Protein 4K8K (pdb70)

B-factor: mean 15.31, std 9.52, range [5.35, 82.85]

Organism: Rhizobium etli (strain ATCC 51251 / DSM 11541 / JCM 21823 / NBRC 15573 / CFN 42) (NCBI:txid347834)

Nearest PDB structures (foldseek):
  4e3a-assembly1_A  TM=1.001E+00  e=5.159E-65  Rhizobium etli CFN 42
  3ubo-assembly1_B  TM=9.975E-01  e=1.957E-55  Sinorhizobium meliloti
  1lik-assembly1_A  TM=8.897E-01  e=5.559E-21  Toxoplasma gondii
  2a9z-assembly1_A  TM=8.312E-01  e=1.600E-21  Toxoplasma gondii
  2abs-assembly1_A  TM=8.109E-01  e=7.477E-21  Toxoplasma gondii

Structure (mmCIF, N/CA/C/O backbone):
data_4K8K
#
_entry.id   4K8K
#
_cell.length_a   80.592
_cell.length_b   91.100
_cell.length_c   93.340
_cell.angle_alpha   90.000
_cell.angle_beta   90.000
_cell.angle_gamma   90.000
#
_symmetry.space_group_name_H-M   'P 21 21 21'
#
loop_
_entity.id
_entity.type
_entity.pdbx_description
1 polymer 'sugar kinase'
2 non-polymer ADENOSINE
3 non-polymer '1-(4-methoxyphenyl)cyclopropanecarboxylic acid'
4 non-polymer 1H-perimidin-2-amine
5 non-polymer 'POTASSIUM ION'
6 water water
#
loop_
_atom_site.group_PDB
_atom_site.id
_atom_site.type_symbol
_atom_site.label_atom_id
_atom_site.label_alt_id
_atom_site.label_comp_id
_atom_site.label_asym_id
_atom_site.label_entity_id
_atom_site.label_seq_id
_atom_site.pdbx_PDB_ins_code
_atom_site.Cartn_x
_atom_site.Cartn_y
_atom_site.Cartn_z
_atom_site.occupancy
_atom_site.B_iso_or_equiv
_atom_site.auth_seq_id
_atom_site.auth_comp_id
_atom_site.auth_asym_id
_atom_site.auth_atom_id
_atom_site.pdbx_PDB_model_num
ATOM 1 N N . SER A 1 22 ? 35.220 -27.416 -20.784 1.00 32.16 -2 SER A N 1
ATOM 2 C CA . SER A 1 22 ? 34.677 -26.145 -20.214 1.00 30.72 -2 SER A CA 1
ATOM 3 C C . SER A 1 22 ? 34.406 -25.023 -21.213 1.00 32.84 -2 SER A C 1
ATOM 4 O O . SER A 1 22 ? 33.241 -24.673 -21.427 1.00 45.11 -2 SER A O 1
ATOM 15 N N . THR A 1 24 ? 33.347 -21.816 -22.890 1.00 21.24 0 THR A N 1
ATOM 16 C CA A THR A 1 24 ? 32.410 -21.205 -23.845 0.50 23.92 0 THR A CA 1
ATOM 17 C CA B THR A 1 24 ? 32.386 -21.211 -23.813 0.50 23.19 0 THR A CA 1
ATOM 18 C C . THR A 1 24 ? 32.680 -19.719 -24.050 1.00 19.90 0 THR A C 1
ATOM 19 O O . THR A 1 24 ? 33.057 -19.000 -23.132 1.00 19.67 0 THR A O 1
ATOM 26 N N . ARG A 1 25 ? 32.501 -19.277 -25.279 1.00 14.28 1 ARG A N 1
ATOM 27 C CA . ARG A 1 25 ? 32.685 -17.899 -25.609 1.00 15.07 1 ARG A CA 1
ATOM 28 C C . ARG A 1 25 ? 31.781 -16.969 -24.827 1.00 10.89 1 ARG A C 1
ATOM 29 O O . ARG A 1 25 ? 32.241 -15.908 -24.410 1.00 14.68 1 ARG A O 1
ATOM 37 N N . PHE A 1 26 ? 30.503 -17.348 -24.666 1.00 9.25 2 PHE A N 1
ATOM 38 C CA . PHE A 1 26 ? 29.522 -16.503 -23.973 1.00 10.32 2 PHE A CA 1
ATOM 39 C C . PHE A 1 26 ? 28.801 -17.221 -22.862 1.00 9.74 2 PHE A C 1
ATOM 40 O O . PHE A 1 26 ? 28.486 -18.401 -22.978 1.00 10.26 2 PHE A O 1
ATOM 48 N N . ASP A 1 27 ? 28.539 -16.488 -21.784 1.00 10.24 3 ASP A N 1
ATOM 49 C CA . ASP A 1 27 ? 27.620 -16.951 -20.746 1.00 10.99 3 ASP A CA 1
ATOM 50 C C . ASP A 1 27 ? 26.169 -16.745 -21.163 1.00 10.99 3 ASP A C 1
ATOM 51 O O . ASP A 1 27 ? 25.348 -17.649 -21.051 1.00 11.21 3 ASP A O 1
ATOM 56 N N . VAL A 1 28 ? 25.850 -15.542 -21.619 1.00 9.76 4 VAL A N 1
ATOM 57 C CA . VAL A 1 28 ? 24.479 -15.211 -21.966 1.00 8.83 4 VAL A CA 1
ATOM 58 C C . VAL A 1 28 ? 24.447 -14.445 -23.291 1.00 7.83 4 VAL A C 1
ATOM 59 O O . VAL A 1 28 ? 25.099 -13.384 -23.441 1.00 10.00 4 VAL A O 1
ATOM 63 N N . LEU A 1 29 ? 23.698 -14.970 -24.250 1.00 8.70 5 LEU A N 1
ATOM 64 C CA . LEU A 1 29 ? 23.278 -14.201 -25.423 1.00 8.82 5 LEU A CA 1
ATOM 65 C C . LEU A 1 29 ? 21.861 -13.730 -25.169 1.00 8.18 5 LEU A C 1
ATOM 66 O O . LEU A 1 29 ? 21.010 -14.543 -24.795 1.00 9.63 5 LEU A O 1
ATOM 71 N N . THR A 1 30 ? 21.577 -12.447 -25.389 1.00 8.10 6 THR A N 1
ATOM 72 C CA . THR A 1 30 ? 20.174 -12.013 -25.294 1.00 7.73 6 THR A CA 1
ATOM 73 C C . THR A 1 30 ? 19.694 -11.502 -26.656 1.00 8.06 6 THR A C 1
ATOM 74 O O . THR A 1 30 ? 20.488 -11.046 -27.466 1.00 8.89 6 THR A O 1
ATOM 78 N N . VAL A 1 31 ? 18.391 -11.573 -26.896 1.00 8.19 7 VAL A N 1
ATOM 79 C CA . VAL A 1 31 ? 17.827 -11.180 -28.197 1.00 7.64 7 VAL A CA 1
ATOM 80 C C . VAL A 1 31 ? 16.600 -10.366 -27.899 1.00 8.13 7 VAL A C 1
ATOM 81 O O . VAL A 1 31 ? 15.744 -10.813 -27.110 1.00 8.47 7 VAL A O 1
ATOM 85 N N . GLY A 1 32 ? 16.511 -9.179 -28.512 1.00 7.79 8 GLY A N 1
ATOM 86 C CA . GLY A 1 32 ? 15.363 -8.319 -28.254 1.00 8.04 8 GLY A CA 1
ATOM 87 C C . GLY A 1 32 ? 15.243 -7.177 -29.224 1.00 7.74 8 GLY A C 1
ATOM 88 O O . GLY A 1 32 ? 16.005 -7.073 -30.192 1.00 9.60 8 GLY A O 1
ATOM 89 N N . ASN A 1 33 ? 14.245 -6.343 -28.959 1.00 8.34 9 ASN A N 1
ATOM 90 C CA . ASN A 1 33 ? 14.034 -5.115 -29.692 1.00 8.21 9 ASN A CA 1
ATOM 91 C C . ASN A 1 33 ? 15.036 -4.050 -29.275 1.00 7.73 9 ASN A C 1
ATOM 92 O O . ASN A 1 33 ? 15.066 -3.633 -28.126 1.00 8.82 9 ASN A O 1
ATOM 97 N N . ALA A 1 34 ? 15.862 -3.613 -30.227 1.00 7.24 10 ALA A N 1
ATOM 98 C CA . ALA A 1 34 ? 16.875 -2.602 -29.968 1.00 7.10 10 ALA A CA 1
ATOM 99 C C . ALA A 1 34 ? 16.213 -1.228 -29.940 1.00 7.46 10 ALA A C 1
ATOM 100 O O . ALA A 1 34 ? 15.715 -0.755 -30.962 1.00 9.42 10 ALA A O 1
ATOM 102 N N . ILE A 1 35 ? 16.219 -0.587 -28.769 1.00 7.27 11 ILE A N 1
ATOM 103 C CA . ILE A 1 35 ? 15.449 0.651 -28.554 1.00 7.22 11 ILE A CA 1
ATOM 104 C C . ILE A 1 35 ? 16.293 1.681 -27.827 1.00 8.02 11 ILE A C 1
ATOM 105 O O . ILE A 1 35 ? 17.072 1.318 -26.938 1.00 8.60 11 ILE A O 1
ATOM 110 N N . VAL A 1 36 ? 16.132 2.949 -28.195 1.00 7.24 12 VAL A N 1
ATOM 111 C CA . VAL A 1 36 ? 16.640 4.067 -27.392 1.00 7.47 12 VAL A CA 1
ATOM 112 C C . VAL A 1 36 ? 15.489 4.687 -26.587 1.00 7.77 12 VAL A C 1
ATOM 113 O O . VAL A 1 36 ? 14.435 5.011 -27.147 1.00 8.00 12 VAL A O 1
ATOM 117 N N . ASP A 1 37 ? 15.671 4.807 -25.271 1.00 7.17 13 ASP A N 1
ATOM 118 C CA . ASP A 1 37 ? 14.648 5.391 -24.415 1.00 7.06 13 ASP A CA 1
ATOM 119 C C . ASP A 1 37 ? 14.734 6.902 -24.417 1.00 6.79 13 ASP A C 1
ATOM 120 O O . ASP A 1 37 ? 15.833 7.482 -24.412 1.00 7.82 13 ASP A O 1
ATOM 125 N N . ILE A 1 38 ? 13.558 7.528 -24.393 1.00 7.15 14 ILE A N 1
ATOM 126 C CA . ILE A 1 38 ? 13.380 8.974 -24.241 1.00 7.34 14 ILE A CA 1
ATOM 127 C C . ILE A 1 38 ? 12.559 9.114 -22.960 1.00 7.36 14 ILE A C 1
ATOM 128 O O . ILE A 1 38 ? 11.410 8.694 -22.926 1.00 7.54 14 ILE A O 1
ATOM 133 N N . ILE A 1 39 ? 13.155 9.667 -21.906 1.00 7.70 15 ILE A N 1
ATOM 134 C CA . ILE A 1 39 ? 12.618 9.556 -20.548 1.00 8.47 15 ILE A CA 1
ATOM 135 C C . ILE A 1 39 ? 12.238 10.921 -20.008 1.00 8.94 15 ILE A C 1
ATOM 136 O O . ILE A 1 39 ? 13.032 11.871 -20.063 1.00 9.02 15 ILE A O 1
ATOM 141 N N . SER A 1 40 ? 11.030 11.009 -19.456 1.00 8.48 16 SER A N 1
ATOM 142 C CA . SER A 1 40 ? 10.563 12.247 -18.847 1.00 9.61 16 SER A CA 1
ATOM 143 C C . SER A 1 40 ? 9.696 11.922 -17.645 1.00 10.71 16 SER A C 1
ATOM 144 O O . SER A 1 40 ? 9.031 10.891 -17.612 1.00 11.19 16 SER A O 1
ATOM 147 N N . ARG A 1 41 ? 9.711 12.801 -16.655 1.00 12.51 17 ARG A N 1
ATOM 148 C CA . ARG A 1 41 ? 8.750 12.713 -15.559 1.00 13.49 17 ARG A CA 1
ATOM 149 C C . ARG A 1 41 ? 7.427 13.329 -15.984 1.00 14.08 17 ARG A C 1
ATOM 150 O O . ARG A 1 41 ? 7.392 14.260 -16.791 1.00 17.56 17 ARG A O 1
ATOM 158 N N . CYS A 1 42 ? 6.331 12.786 -15.465 1.00 12.62 18 CYS A N 1
ATOM 159 C CA . CYS A 1 42 ? 5.029 13.401 -15.700 1.00 11.96 18 CYS A CA 1
ATOM 160 C C . CYS A 1 42 ? 4.152 13.250 -14.470 1.00 12.30 18 CYS A C 1
ATOM 161 O O . CYS A 1 42 ? 4.464 12.467 -13.565 1.00 14.03 18 CYS A O 1
ATOM 164 N N . ASN A 1 43 ? 3.075 14.031 -14.435 1.00 14.43 19 ASN A N 1
ATOM 165 C CA . ASN A 1 43 ? 2.059 13.873 -13.404 1.00 17.41 19 ASN A CA 1
ATOM 166 C C . ASN A 1 43 ? 1.075 12.770 -13.782 1.00 16.71 19 ASN A C 1
ATOM 167 O O . ASN A 1 43 ? 1.047 12.308 -14.933 1.00 14.48 19 ASN A O 1
ATOM 172 N N . ASP A 1 44 ? 0.273 12.351 -12.808 1.00 18.19 20 ASP A N 1
ATOM 173 C CA . ASP A 1 44 ? -0.674 11.261 -12.988 1.00 18.57 20 ASP A CA 1
ATOM 174 C C . ASP A 1 44 ? -1.666 11.597 -14.097 1.00 15.40 20 ASP A C 1
ATOM 175 O O . ASP A 1 44 ? -2.016 10.758 -14.912 1.00 14.63 20 ASP A O 1
ATOM 180 N N . GLN A 1 45 ? -2.107 12.850 -14.116 1.00 15.28 21 GLN A N 1
ATOM 181 C CA . GLN A 1 45 ? -3.092 13.319 -15.086 1.00 14.54 21 GLN A CA 1
ATOM 182 C C . GLN A 1 45 ? -2.625 13.183 -16.539 1.00 12.11 21 GLN A C 1
ATOM 183 O O . GLN A 1 45 ? -3.439 12.962 -17.429 1.00 12.88 21 GLN A O 1
ATOM 189 N N . PHE A 1 46 ? -1.320 13.301 -16.771 1.00 10.61 22 PHE A N 1
ATOM 190 C CA . PHE A 1 46 ? -0.787 13.212 -18.124 1.00 9.90 22 PHE A CA 1
ATOM 191 C C . PHE A 1 46 ? -1.107 11.862 -18.781 1.00 9.74 22 PHE A C 1
ATOM 192 O O . PHE A 1 46 ? -1.469 11.799 -19.968 1.00 9.29 22 PHE A O 1
ATOM 200 N N . LEU A 1 47 ? -0.981 10.784 -18.010 1.00 8.78 23 LEU A N 1
ATOM 201 C CA . LEU A 1 47 ? -1.273 9.445 -18.526 1.00 8.53 23 LEU A CA 1
ATOM 202 C C . LEU A 1 47 ? -2.744 9.318 -18.883 1.00 8.88 23 LEU A C 1
ATOM 203 O O . LEU A 1 47 ? -3.083 8.713 -19.896 1.00 9.11 23 LEU A O 1
ATOM 208 N N . ILE A 1 48 ? -3.605 9.889 -18.042 1.00 11.33 24 ILE A N 1
ATOM 209 C CA . ILE A 1 48 ? -5.042 9.849 -18.282 1.00 12.25 24 ILE A CA 1
ATOM 210 C C . ILE A 1 48 ? -5.382 10.663 -19.544 1.00 11.08 24 ILE A C 1
ATOM 211 O O . ILE A 1 48 ? -6.076 10.165 -20.433 1.00 12.51 24 ILE A O 1
ATOM 216 N N . ASP A 1 49 ? -4.862 11.889 -19.637 1.00 9.89 25 ASP A N 1
ATOM 217 C CA . ASP A 1 49 ? -5.160 12.781 -20.770 1.00 11.49 25 ASP A CA 1
ATOM 218 C C . ASP A 1 49 ? -4.744 12.200 -22.116 1.00 10.59 25 ASP A C 1
ATOM 219 O O . ASP A 1 49 ? -5.365 12.473 -23.156 1.00 11.77 25 ASP A O 1
ATOM 224 N N . ASN A 1 50 ? -3.681 11.403 -22.087 1.00 9.91 26 ASN A N 1
ATOM 225 C CA . ASN A 1 50 ? -3.109 10.850 -23.295 1.00 10.81 26 ASN A CA 1
ATOM 226 C C . ASN A 1 50 ? -3.421 9.381 -23.521 1.00 11.06 26 ASN A C 1
ATOM 227 O O . ASN A 1 50 ? -2.894 8.764 -24.442 1.00 11.61 26 ASN A O 1
ATOM 232 N N . GLN A 1 51 ? -4.290 8.831 -22.675 1.00 12.11 27 GLN A N 1
ATOM 233 C CA . GLN A 1 51 ? -4.740 7.447 -22.788 1.00 13.99 27 GLN A CA 1
ATOM 234 C C . GLN A 1 51 ? -3.555 6.477 -22.898 1.00 11.11 27 GLN A C 1
ATOM 235 O O . GLN A 1 51 ? -3.520 5.569 -23.754 1.00 14.65 27 GLN A O 1
ATOM 241 N N . ILE A 1 52 ? -2.559 6.741 -22.048 1.00 9.06 28 ILE A N 1
ATOM 242 C CA . ILE A 1 52 ? -1.413 5.834 -21.849 1.00 9.02 28 ILE A CA 1
ATOM 243 C C . ILE A 1 52 ? -1.693 4.850 -20.726 1.00 9.30 28 ILE A C 1
ATOM 244 O O . ILE A 1 52 ? -1.980 5.264 -19.600 1.00 11.16 28 ILE A O 1
ATOM 249 N N . THR A 1 53 ? -1.595 3.549 -21.010 1.00 9.64 29 THR A N 1
ATOM 250 C CA . THR A 1 53 ? -1.842 2.554 -19.952 1.00 9.43 29 THR A CA 1
ATOM 251 C C . THR A 1 53 ? -0.645 2.566 -18.976 1.00 8.89 29 THR A C 1
ATOM 252 O O . THR A 1 53 ? 0.518 2.337 -19.390 1.00 9.01 29 THR A O 1
ATOM 256 N N . LYS A 1 54 ? -0.928 2.868 -17.703 1.00 9.04 30 LYS A N 1
ATOM 257 C CA . LYS A 1 54 ? 0.118 3.000 -16.691 1.00 9.56 30 LYS A CA 1
ATOM 258 C C . LYS A 1 54 ? 0.837 1.674 -16.481 1.00 9.86 30 LYS A C 1
ATOM 259 O O . LYS A 1 54 ? 0.211 0.608 -16.443 1.00 11.03 30 LYS A O 1
ATOM 265 N N . ALA A 1 55 ? 2.164 1.755 -16.379 1.00 10.45 31 ALA A N 1
ATOM 266 C CA . ALA A 1 55 ? 3.025 0.619 -16.020 1.00 10.51 31 ALA A CA 1
ATOM 267 C C . ALA A 1 55 ? 3.191 -0.400 -17.132 1.00 10.68 31 ALA A C 1
ATOM 268 O O . ALA A 1 55 ? 3.866 -1.421 -16.950 1.00 12.95 31 ALA A O 1
ATOM 270 N N . ALA A 1 56 ? 2.614 -0.107 -18.299 1.00 10.44 32 ALA A N 1
ATOM 271 C CA . ALA A 1 56 ? 2.643 -1.046 -19.409 1.00 8.77 32 ALA A CA 1
ATOM 272 C C . ALA A 1 56 ? 3.502 -0.565 -20.568 1.00 8.57 32 ALA A C 1
ATOM 273 O O . ALA A 1 56 ? 3.928 0.596 -20.628 1.00 9.32 32 ALA A O 1
ATOM 283 N N . ASN A 1 58 ? 3.106 0.270 -24.236 1.00 8.36 34 ASN A N 1
ATOM 284 C CA . ASN A 1 58 ? 2.085 0.683 -25.188 1.00 8.68 34 ASN A CA 1
ATOM 285 C C . ASN A 1 58 ? 2.722 0.841 -26.569 1.00 8.94 34 ASN A C 1
ATOM 286 O O . ASN A 1 58 ? 3.553 1.737 -26.763 1.00 8.01 34 ASN A O 1
ATOM 291 N N . LEU A 1 59 ? 2.387 -0.032 -27.516 1.00 9.31 35 LEU A N 1
ATOM 292 C CA . LEU A 1 59 ? 2.865 0.120 -28.898 1.00 8.88 35 LEU A CA 1
ATOM 293 C C . LEU A 1 59 ? 2.224 1.314 -29.577 1.00 9.52 35 LEU A C 1
ATOM 294 O O . LEU A 1 59 ? 1.015 1.548 -29.430 1.00 11.50 35 LEU A O 1
ATOM 299 N N . ILE A 1 60 ? 3.043 2.046 -30.330 1.00 8.38 36 ILE A N 1
ATOM 300 C CA . ILE A 1 60 ? 2.590 3.231 -31.054 1.00 8.34 36 ILE A CA 1
ATOM 301 C C . ILE A 1 60 ? 3.108 3.242 -32.486 1.00 8.14 36 ILE A C 1
ATOM 302 O O . ILE A 1 60 ? 4.194 2.719 -32.779 1.00 9.11 36 ILE A O 1
ATOM 307 N N . ASP A 1 61 ? 2.330 3.851 -33.372 1.00 9.39 37 ASP A N 1
ATOM 308 C CA . ASP A 1 61 ? 2.792 4.076 -34.736 1.00 9.24 37 ASP A CA 1
ATOM 309 C C . ASP A 1 61 ? 3.513 5.420 -34.874 1.00 9.74 37 ASP A C 1
ATOM 310 O O . ASP A 1 61 ? 3.665 6.159 -33.897 1.00 10.29 37 ASP A O 1
ATOM 315 N N . ALA A 1 62 ? 3.981 5.706 -36.083 1.00 9.74 38 ALA A N 1
ATOM 316 C CA . ALA A 1 62 ? 4.799 6.875 -36.331 1.00 9.93 38 ALA A CA 1
ATOM 317 C C . ALA A 1 62 ? 4.056 8.169 -36.044 1.00 10.00 38 ALA A C 1
ATOM 318 O O . ALA A 1 62 ? 4.631 9.082 -35.454 1.00 11.55 38 ALA A O 1
ATOM 320 N N . GLU A 1 63 ? 2.793 8.246 -36.470 1.00 11.26 39 GLU A N 1
ATOM 321 C CA . GLU A 1 63 ? 1.980 9.433 -36.232 1.00 11.30 39 GLU A CA 1
ATOM 322 C C . GLU A 1 63 ? 1.815 9.668 -34.731 1.00 10.31 39 GLU A C 1
ATOM 323 O O . GLU A 1 63 ? 2.015 10.792 -34.256 1.00 11.62 39 GLU A O 1
ATOM 329 N N . ARG A 1 64 ? 1.488 8.603 -33.986 1.00 9.38 40 ARG A N 1
ATOM 330 C CA . ARG A 1 64 ? 1.319 8.715 -32.531 1.00 9.64 40 ARG A CA 1
ATOM 331 C C . ARG A 1 64 ? 2.639 9.096 -31.854 1.00 8.37 40 ARG A C 1
ATOM 332 O O . ARG A 1 64 ? 2.655 9.867 -30.896 1.00 8.82 40 ARG A O 1
ATOM 340 N N . ALA A 1 65 ? 3.753 8.565 -32.359 1.00 7.92 41 ALA A N 1
ATOM 341 C CA . ALA A 1 65 ? 5.055 8.910 -31.780 1.00 8.46 41 ALA A CA 1
ATOM 342 C C . ALA A 1 65 ? 5.305 10.413 -31.885 1.00 8.08 41 ALA A C 1
ATOM 343 O O . ALA A 1 65 ? 5.715 11.060 -30.916 1.00 8.20 41 ALA A O 1
ATOM 345 N N . GLU A 1 66 ? 5.030 10.985 -33.060 1.00 9.16 42 GLU A N 1
ATOM 346 C CA . GLU A 1 66 ? 5.205 12.429 -33.233 1.00 9.61 42 GLU A CA 1
ATOM 347 C C . GLU A 1 66 ? 4.260 13.215 -32.325 1.00 8.63 42 GLU A C 1
ATOM 348 O O . GLU A 1 66 ? 4.652 14.210 -31.732 1.00 9.65 42 GLU A O 1
ATOM 354 N N . LEU A 1 67 ? 3.016 12.765 -32.221 1.00 8.89 43 LEU A N 1
ATOM 355 C CA . LEU A 1 67 ? 2.032 13.445 -31.390 1.00 9.85 43 LEU A CA 1
ATOM 356 C C . LEU A 1 67 ? 2.470 13.431 -29.927 1.00 8.35 43 LEU A C 1
ATOM 357 O O . LEU A 1 67 ? 2.574 14.487 -29.297 1.00 9.07 43 LEU A O 1
ATOM 362 N N . LEU A 1 68 ? 2.750 12.246 -29.387 1.00 8.26 44 LEU A N 1
ATOM 363 C CA . LEU A 1 68 ? 3.132 12.169 -27.981 1.00 8.44 44 LEU A CA 1
ATOM 364 C C . LEU A 1 68 ? 4.415 12.940 -27.714 1.00 8.16 44 LEU A C 1
ATOM 365 O O . LEU A 1 68 ? 4.500 13.669 -26.748 1.00 8.00 44 LEU A O 1
ATOM 370 N N . TYR A 1 69 ? 5.399 12.820 -28.596 1.00 7.05 45 TYR A N 1
ATOM 371 C CA . TYR A 1 69 ? 6.629 13.577 -28.390 1.00 6.54 45 TYR A CA 1
ATOM 372 C C . TYR A 1 69 ? 6.329 15.081 -28.318 1.00 6.70 45 TYR A C 1
ATOM 373 O O . TYR A 1 69 ? 6.908 15.795 -27.493 1.00 8.25 45 TYR A O 1
ATOM 382 N N . SER A 1 70 ? 5.408 15.581 -29.148 1.00 6.50 46 SER A N 1
ATOM 383 C CA . SER A 1 70 ? 5.067 17.011 -29.089 1.00 7.90 46 SER A CA 1
ATOM 384 C C . SER A 1 70 ? 4.500 17.441 -27.730 1.00 7.26 46 SER A C 1
ATOM 385 O O . SER A 1 70 ? 4.601 18.604 -27.373 1.00 8.71 46 SER A O 1
ATOM 388 N N . ARG A 1 71 ? 3.938 16.493 -26.973 1.00 8.23 47 ARG A N 1
ATOM 389 C CA . ARG A 1 71 ? 3.325 16.787 -25.672 1.00 8.33 47 ARG A CA 1
ATOM 390 C C . ARG A 1 71 ? 4.267 16.523 -24.494 1.00 8.48 47 ARG A C 1
ATOM 391 O O . ARG A 1 71 ? 3.992 16.940 -23.359 1.00 11.06 47 ARG A O 1
ATOM 407 N N . GLY A 1 73 ? 7.550 16.582 -22.087 1.00 7.47 49 GLY A N 1
ATOM 408 C CA . GLY A 1 73 ? 8.455 17.609 -21.597 1.00 7.58 49 GLY A CA 1
ATOM 409 C C . GLY A 1 73 ? 9.903 17.354 -22.017 1.00 7.58 49 GLY A C 1
ATOM 410 O O . GLY A 1 73 ? 10.204 16.400 -22.754 1.00 6.91 49 GLY A O 1
ATOM 411 N N . PRO A 1 74 ? 10.821 18.208 -21.549 1.00 7.30 50 PRO A N 1
ATOM 412 C CA . PRO A 1 74 ? 12.249 17.984 -21.789 1.00 7.34 50 PRO A CA 1
ATOM 413 C C . PRO A 1 74 ? 12.641 16.586 -21.311 1.00 8.23 50 PRO A C 1
ATOM 414 O O . PRO A 1 74 ? 12.206 16.131 -20.244 1.00 10.01 50 PRO A O 1
ATOM 418 N N . ALA A 1 75 ? 13.435 15.895 -22.116 1.00 7.31 51 ALA A N 1
ATOM 419 C CA . ALA A 1 75 ? 13.721 14.490 -21.856 1.00 7.09 51 ALA A CA 1
ATOM 420 C C . ALA A 1 75 ? 15.224 14.187 -21.816 1.00 7.84 51 ALA A C 1
ATOM 421 O O . ALA A 1 75 ? 16.057 15.029 -22.172 1.00 8.13 51 ALA A O 1
ATOM 423 N N . LEU A 1 76 ? 15.547 12.998 -21.316 1.00 8.01 52 LEU A N 1
ATOM 424 C CA . LEU A 1 76 ? 16.892 12.429 -21.394 1.00 8.21 52 LEU A CA 1
ATOM 425 C C . LEU A 1 76 ? 16.835 11.189 -22.260 1.00 7.46 52 LEU A C 1
ATOM 426 O O . LEU A 1 76 ? 15.833 10.478 -22.259 1.00 8.72 52 LEU A O 1
ATOM 431 N N . GLU A 1 77 ? 17.913 10.913 -22.990 1.00 7.29 53 GLU A N 1
ATOM 432 C CA . GLU A 1 77 ? 17.986 9.691 -23.787 1.00 6.82 53 GLU A CA 1
ATOM 433 C C . GLU A 1 77 ? 18.982 8.704 -23.207 1.00 6.81 53 GLU A C 1
ATOM 434 O O . GLU A 1 77 ? 20.048 9.086 -22.733 1.00 8.38 53 GLU A O 1
ATOM 440 N N . ALA A 1 78 ? 18.622 7.431 -23.276 1.00 7.46 54 ALA A N 1
ATOM 441 C CA . ALA A 1 78 ? 19.482 6.367 -22.790 1.00 8.18 54 ALA A CA 1
ATOM 442 C C . ALA A 1 78 ? 19.164 5.112 -23.583 1.00 7.28 54 ALA A C 1
ATOM 443 O O . ALA A 1 78 ? 18.002 4.783 -23.807 1.00 9.42 54 ALA A O 1
ATOM 445 N N . SER A 1 79 ? 20.193 4.373 -23.968 1.00 6.71 55 SER A N 1
ATOM 446 C CA . SER A 1 79 ? 19.983 3.110 -24.639 1.00 8.30 55 SER A CA 1
ATOM 447 C C . SER A 1 79 ? 19.173 2.191 -23.746 1.00 7.98 55 SER A C 1
ATOM 448 O O . SER A 1 79 ? 19.456 2.077 -22.552 1.00 9.50 55 SER A O 1
ATOM 451 N N . GLY A 1 80 ? 18.184 1.536 -24.347 1.00 9.43 56 GLY A N 1
ATOM 452 C CA . GLY A 1 80 ? 17.262 0.657 -23.647 1.00 9.54 56 GLY A CA 1
ATOM 453 C C . GLY A 1 80 ? 17.077 -0.672 -24.355 1.00 8.15 56 GLY A C 1
ATOM 454 O O . GLY A 1 80 ? 18.050 -1.288 -24.810 1.00 8.68 56 GLY A O 1
ATOM 455 N N . GLY A 1 81 ? 15.832 -1.123 -24.468 1.00 8.20 57 GLY A N 1
ATOM 456 C CA . GLY A 1 81 ? 15.564 -2.474 -24.963 1.00 9.29 57 GLY A CA 1
ATOM 457 C C . GLY A 1 81 ? 15.722 -3.464 -23.821 1.00 8.66 57 GLY A C 1
ATOM 458 O O . GLY A 1 81 ? 16.794 -3.582 -23.236 1.00 10.27 57 GLY A O 1
ATOM 459 N N . SER A 1 82 ? 14.646 -4.155 -23.479 1.00 8.34 58 SER A N 1
ATOM 460 C CA A SER A 1 82 ? 14.668 -5.059 -22.329 0.50 8.37 58 SER A CA 1
ATOM 461 C CA B SER A 1 82 ? 14.651 -5.095 -22.343 0.50 8.80 58 SER A CA 1
ATOM 462 C C . SER A 1 82 ? 15.868 -6.031 -22.338 1.00 8.74 58 SER A C 1
ATOM 463 O O . SER A 1 82 ? 16.674 -6.022 -21.394 1.00 9.46 58 SER A O 1
ATOM 468 N N . ALA A 1 83 ? 15.999 -6.844 -23.399 1.00 7.56 59 ALA A N 1
ATOM 469 C CA . ALA A 1 83 ? 17.123 -7.782 -23.509 1.00 7.60 59 ALA A CA 1
ATOM 470 C C . ALA A 1 83 ? 18.465 -7.050 -23.590 1.00 8.41 59 ALA A C 1
ATOM 471 O O . ALA A 1 83 ? 19.477 -7.562 -23.118 1.00 8.76 59 ALA A O 1
ATOM 473 N N . GLY A 1 84 ? 18.487 -5.885 -24.240 1.00 8.06 60 GLY A N 1
ATOM 474 C CA . GLY A 1 84 ? 19.711 -5.068 -24.301 1.00 8.74 60 GLY A CA 1
ATOM 475 C C . GLY A 1 84 ? 20.198 -4.733 -22.894 1.00 7.41 60 GLY A C 1
ATOM 476 O O . GLY A 1 84 ? 21.382 -4.899 -22.558 1.00 7.86 60 GLY A O 1
ATOM 477 N N . ASN A 1 85 ? 19.278 -4.269 -22.068 1.00 7.52 61 ASN A N 1
ATOM 478 C CA . ASN A 1 85 ? 19.589 -3.937 -20.684 1.00 7.65 61 ASN A CA 1
ATOM 479 C C . ASN A 1 85 ? 20.081 -5.189 -19.945 1.00 7.83 61 ASN A C 1
ATOM 480 O O . ASN A 1 85 ? 21.030 -5.117 -19.174 1.00 8.81 61 ASN A O 1
ATOM 485 N N . THR A 1 86 ? 19.453 -6.339 -20.196 1.00 7.93 62 THR A N 1
ATOM 486 C CA . THR A 1 86 ? 19.852 -7.574 -19.511 1.00 7.53 62 THR A CA 1
ATOM 487 C C . THR A 1 86 ? 21.275 -7.975 -19.904 1.00 8.52 62 THR A C 1
ATOM 488 O O . THR A 1 86 ? 22.089 -8.332 -19.040 1.00 8.58 62 THR A O 1
ATOM 492 N N . ALA A 1 87 ? 21.585 -7.922 -21.197 1.00 8.02 63 ALA A N 1
ATOM 493 C CA . ALA A 1 87 ? 22.969 -8.204 -21.615 1.00 7.45 63 ALA A CA 1
ATOM 494 C C . ALA A 1 87 ? 23.948 -7.273 -20.922 1.00 7.66 63 ALA A C 1
ATOM 495 O O . ALA A 1 87 ? 24.984 -7.709 -20.432 1.00 8.44 63 ALA A O 1
ATOM 497 N N . ALA A 1 88 ? 23.635 -5.976 -20.934 1.00 7.88 64 ALA A N 1
ATOM 498 C CA . ALA A 1 88 ? 24.525 -4.970 -20.322 1.00 7.97 64 ALA A CA 1
ATOM 499 C C . ALA A 1 88 ? 24.753 -5.292 -18.844 1.00 8.84 64 ALA A C 1
ATOM 500 O O . ALA A 1 88 ? 25.872 -5.205 -18.338 1.00 9.19 64 ALA A O 1
ATOM 502 N N . GLY A 1 89 ? 23.694 -5.699 -18.144 1.00 9.01 65 GLY A N 1
ATOM 503 C CA . GLY A 1 89 ? 23.827 -6.079 -16.729 1.00 9.85 65 GLY A CA 1
ATOM 504 C C . GLY A 1 89 ? 24.709 -7.294 -16.465 1.00 9.52 65 GLY A C 1
ATOM 505 O O . GLY A 1 89 ? 25.458 -7.325 -15.462 1.00 12.18 65 GLY A O 1
ATOM 506 N N . VAL A 1 90 ? 24.606 -8.299 -17.347 1.00 7.83 66 VAL A N 1
ATOM 507 C CA . VAL A 1 90 ? 25.473 -9.495 -17.279 1.00 9.14 66 VAL A CA 1
ATOM 508 C C . VAL A 1 90 ? 26.941 -9.070 -17.410 1.00 10.32 66 VAL A C 1
ATOM 509 O O . VAL A 1 90 ? 27.784 -9.481 -16.599 1.00 11.30 66 VAL A O 1
ATOM 513 N N . ALA A 1 91 ? 27.227 -8.236 -18.410 1.00 9.90 67 ALA A N 1
ATOM 514 C CA . ALA A 1 91 ? 28.590 -7.730 -18.662 1.00 10.12 67 ALA A CA 1
ATOM 515 C C . ALA A 1 91 ? 29.131 -6.959 -17.462 1.00 11.39 67 ALA A C 1
ATOM 516 O O . ALA A 1 91 ? 30.288 -7.164 -17.017 1.00 14.14 67 ALA A O 1
ATOM 518 N N . ASN A 1 92 ? 28.292 -6.052 -16.957 1.00 10.59 68 ASN A N 1
ATOM 519 C CA . ASN A 1 92 ? 28.595 -5.259 -15.759 1.00 12.54 68 ASN A CA 1
ATOM 520 C C . ASN A 1 92 ? 28.977 -6.155 -14.569 1.00 10.94 68 ASN A C 1
ATOM 521 O O . ASN A 1 92 ? 29.991 -5.905 -13.907 1.00 13.60 68 ASN A O 1
ATOM 526 N N . LEU A 1 93 ? 28.198 -7.208 -14.316 1.00 9.95 69 LEU A N 1
ATOM 527 C CA . LEU A 1 93 ? 28.507 -8.153 -13.225 1.00 10.59 69 LEU A CA 1
ATOM 528 C C . LEU A 1 93 ? 29.800 -8.948 -13.434 1.00 11.20 69 LEU A C 1
ATOM 529 O O . LEU A 1 93 ? 30.341 -9.513 -12.477 1.00 14.96 69 LEU A O 1
ATOM 534 N N . GLY A 1 94 ? 30.270 -9.021 -14.684 1.00 11.17 70 GLY A N 1
ATOM 535 C CA . GLY A 1 94 ? 31.513 -9.730 -15.003 1.00 12.50 70 GLY A CA 1
ATOM 536 C C . GLY A 1 94 ? 31.360 -10.944 -15.905 1.00 11.86 70 GLY A C 1
ATOM 537 O O . GLY A 1 94 ? 32.337 -11.626 -16.224 1.00 15.38 70 GLY A O 1
ATOM 538 N N . GLY A 1 95 ? 30.129 -11.209 -16.321 1.00 9.70 71 GLY A N 1
ATOM 539 C CA . GLY A 1 95 ? 29.821 -12.309 -17.237 1.00 10.98 71 GLY A CA 1
ATOM 540 C C . GLY A 1 95 ? 30.126 -11.935 -18.680 1.00 10.55 71 GLY A C 1
ATOM 541 O O . GLY A 1 95 ? 30.273 -10.776 -19.026 1.00 10.15 71 GLY A O 1
ATOM 542 N N . LYS A 1 96 ? 30.176 -12.929 -19.533 1.00 9.92 72 LYS A N 1
ATOM 543 C CA . LYS A 1 96 ? 30.455 -12.666 -20.934 1.00 8.91 72 LYS A CA 1
ATOM 544 C C . LYS A 1 96 ? 29.136 -12.700 -21.708 1.00 7.99 72 LYS A C 1
ATOM 545 O O . LYS A 1 96 ? 28.474 -13.731 -21.741 1.00 9.69 72 LYS A O 1
ATOM 551 N N . ALA A 1 97 ? 28.754 -11.558 -22.292 1.00 8.94 73 ALA A N 1
ATOM 552 C CA . ALA A 1 97 ? 27.427 -11.408 -22.924 1.00 9.07 73 ALA A CA 1
ATOM 553 C C . ALA A 1 97 ? 27.494 -11.038 -24.402 1.00 8.52 73 ALA A C 1
ATOM 554 O O . ALA A 1 97 ? 28.451 -10.409 -24.857 1.00 7.45 73 ALA A O 1
ATOM 556 N N . ALA A 1 98 ? 26.441 -11.413 -25.126 1.00 8.69 74 ALA A N 1
ATOM 557 C CA . ALA A 1 98 ? 26.271 -11.053 -26.525 1.00 7.20 74 ALA A CA 1
ATOM 558 C C . ALA A 1 98 ? 24.810 -10.638 -26.735 1.00 8.15 74 ALA A C 1
ATOM 559 O O . ALA A 1 98 ? 23.933 -10.942 -25.903 1.00 8.24 74 ALA A O 1
ATOM 561 N N . TYR A 1 99 ? 24.559 -9.890 -27.803 1.00 8.50 75 TYR A N 1
ATOM 562 C CA . TYR A 1 99 ? 23.218 -9.364 -28.093 1.00 7.92 75 TYR A CA 1
ATOM 563 C C . TYR A 1 99 ? 22.886 -9.380 -29.576 1.00 7.84 75 TYR A C 1
ATOM 564 O O . TYR A 1 99 ? 23.739 -9.009 -30.403 1.00 8.74 75 TYR A O 1
ATOM 573 N N . PHE A 1 100 ? 21.667 -9.827 -29.912 1.00 8.25 76 PHE A N 1
ATOM 574 C CA . PHE A 1 100 ? 21.106 -9.644 -31.270 1.00 7.88 76 PHE A CA 1
ATOM 575 C C . PHE A 1 100 ? 19.946 -8.658 -31.174 1.00 7.74 76 PHE A C 1
ATOM 576 O O . PHE A 1 100 ? 19.058 -8.828 -30.340 1.00 8.18 76 PHE A O 1
ATOM 584 N N . GLY A 1 101 ? 19.932 -7.652 -32.041 1.00 8.62 77 GLY A N 1
ATOM 585 C CA . GLY A 1 101 ? 18.820 -6.700 -32.109 1.00 7.85 77 GLY A CA 1
ATOM 586 C C . GLY A 1 101 ? 19.147 -5.707 -33.210 1.00 8.62 77 GLY A C 1
ATOM 587 O O . GLY A 1 101 ? 20.325 -5.416 -33.468 1.00 8.17 77 GLY A O 1
ATOM 588 N N . ASN A 1 102 ? 18.112 -5.207 -33.873 1.00 8.02 78 ASN A N 1
ATOM 589 C CA . ASN A 1 102 ? 18.324 -4.440 -35.087 1.00 7.37 78 ASN A CA 1
ATOM 590 C C . ASN A 1 102 ? 18.010 -2.965 -34.940 1.00 7.43 78 ASN A C 1
ATOM 591 O O . ASN A 1 102 ? 16.876 -2.596 -34.609 1.00 8.06 78 ASN A O 1
ATOM 596 N N . VAL A 1 103 ? 19.020 -2.139 -35.221 1.00 7.50 79 VAL A N 1
ATOM 597 C CA . VAL A 1 103 ? 18.854 -0.685 -35.310 1.00 6.80 79 VAL A CA 1
ATOM 598 C C . VAL A 1 103 ? 18.910 -0.228 -36.781 1.00 6.34 79 VAL A C 1
ATOM 599 O O . VAL A 1 103 ? 19.205 -1.022 -37.706 1.00 7.92 79 VAL A O 1
ATOM 603 N N . ALA A 1 104 ? 18.610 1.049 -36.992 1.00 6.63 80 ALA A N 1
ATOM 604 C CA . ALA A 1 104 ? 18.816 1.681 -38.297 1.00 6.79 80 ALA A CA 1
ATOM 605 C C . ALA A 1 104 ? 20.191 2.356 -38.389 1.00 7.21 80 ALA A C 1
ATOM 606 O O . ALA A 1 104 ? 20.871 2.556 -37.371 1.00 7.56 80 ALA A O 1
ATOM 608 N N . ALA A 1 105 ? 20.586 2.692 -39.620 1.00 7.64 81 ALA A N 1
ATOM 609 C CA . ALA A 1 105 ? 21.836 3.369 -39.904 1.00 7.26 81 ALA A CA 1
ATOM 610 C C . ALA A 1 105 ? 21.598 4.876 -39.729 1.00 8.56 81 ALA A C 1
ATOM 611 O O . ALA A 1 105 ? 21.553 5.647 -40.685 1.00 11.15 81 ALA A O 1
ATOM 613 N N . ASP A 1 106 ? 21.389 5.268 -38.480 1.00 7.30 82 ASP A N 1
ATOM 614 C CA . ASP A 1 106 ? 21.085 6.646 -38.124 1.00 7.84 82 ASP A CA 1
ATOM 615 C C . ASP A 1 106 ? 21.746 6.979 -36.788 1.00 6.75 82 ASP A C 1
ATOM 616 O O . ASP A 1 106 ? 22.394 6.118 -36.187 1.00 6.53 82 ASP A O 1
ATOM 621 N N . GLN A 1 107 ? 21.623 8.225 -36.353 1.00 6.76 83 GLN A N 1
ATOM 622 C CA . GLN A 1 107 ? 22.286 8.671 -35.118 1.00 6.51 83 GLN A CA 1
ATOM 623 C C . GLN A 1 107 ? 21.845 7.929 -33.870 1.00 6.69 83 GLN A C 1
ATOM 624 O O . GLN A 1 107 ? 22.677 7.613 -33.010 1.00 8.89 83 GLN A O 1
ATOM 630 N N . LEU A 1 108 ? 20.560 7.616 -33.776 1.00 6.70 84 LEU A N 1
ATOM 631 C CA . LEU A 1 108 ? 20.080 6.851 -32.624 1.00 6.87 84 LEU A CA 1
ATOM 632 C C . LEU A 1 108 ? 20.628 5.421 -32.627 1.00 7.14 84 LEU A C 1
ATOM 633 O O . LEU A 1 108 ? 20.975 4.867 -31.588 1.00 7.27 84 LEU A O 1
ATOM 638 N N . GLY A 1 109 ? 20.731 4.832 -33.808 1.00 6.89 85 GLY A N 1
ATOM 639 C CA . GLY A 1 109 ? 21.334 3.527 -33.947 1.00 6.39 85 GLY A CA 1
ATOM 640 C C . GLY A 1 109 ? 22.790 3.573 -33.536 1.00 6.83 85 GLY A C 1
ATOM 641 O O . GLY A 1 109 ? 23.296 2.626 -32.932 1.00 7.52 85 GLY A O 1
ATOM 642 N N . ASP A 1 110 ? 23.471 4.662 -33.897 1.00 6.50 86 ASP A N 1
ATOM 643 C CA . ASP A 1 110 ? 24.886 4.821 -33.507 1.00 6.67 86 ASP A CA 1
ATOM 644 C C . ASP A 1 110 ? 25.069 4.887 -31.991 1.00 7.47 86 ASP A C 1
ATOM 645 O O . ASP A 1 110 ? 26.026 4.321 -31.449 1.00 7.38 86 ASP A O 1
ATOM 650 N N . ILE A 1 111 ? 24.166 5.602 -31.321 1.00 7.19 87 ILE A N 1
ATOM 651 C CA . ILE A 1 111 ? 24.156 5.653 -29.850 1.00 7.38 87 ILE A CA 1
ATOM 652 C C . ILE A 1 111 ? 23.925 4.257 -29.257 1.00 7.87 87 ILE A C 1
ATOM 653 O O . ILE A 1 111 ? 24.657 3.824 -28.352 1.00 7.48 87 ILE A O 1
ATOM 658 N N . PHE A 1 112 ? 22.921 3.544 -29.774 1.00 8.01 88 PHE A N 1
ATOM 659 C CA . PHE A 1 112 ? 22.622 2.236 -29.262 1.00 7.43 88 PHE A CA 1
ATOM 660 C C . PHE A 1 112 ? 23.833 1.303 -29.418 1.00 6.89 88 PHE A C 1
ATOM 661 O O . PHE A 1 112 ? 24.220 0.610 -28.482 1.00 7.53 88 PHE A O 1
ATOM 669 N N . THR A 1 113 ? 24.439 1.326 -30.601 1.00 7.22 89 THR A N 1
ATOM 670 C CA . THR A 1 113 ? 25.578 0.476 -30.901 1.00 6.98 89 THR A CA 1
ATOM 671 C C . THR A 1 113 ? 26.735 0.833 -29.978 1.00 6.65 89 THR A C 1
ATOM 672 O O . THR A 1 113 ? 27.369 -0.071 -29.400 1.00 7.52 89 THR A O 1
ATOM 676 N N . HIS A 1 114 ? 26.996 2.131 -29.819 1.00 7.17 90 HIS A N 1
ATOM 677 C CA . HIS A 1 114 ? 28.063 2.545 -28.933 1.00 7.68 90 HIS A CA 1
ATOM 678 C C . HIS A 1 114 ? 27.869 2.032 -27.509 1.00 7.77 90 HIS A C 1
ATOM 679 O O . HIS A 1 114 ? 28.800 1.491 -26.902 1.00 8.66 90 HIS A O 1
ATOM 686 N N . ASP A 1 115 ? 26.667 2.215 -26.969 1.00 7.03 91 ASP A N 1
ATOM 687 C CA . ASP A 1 115 ? 26.469 1.972 -25.529 1.00 7.42 91 ASP A CA 1
ATOM 688 C C . ASP A 1 115 ? 26.585 0.512 -25.154 1.00 7.87 91 ASP A C 1
ATOM 689 O O . ASP A 1 115 ? 27.172 0.168 -24.116 1.00 9.92 91 ASP A O 1
ATOM 694 N N . ILE A 1 116 ? 25.989 -0.362 -25.967 1.00 7.98 92 ILE A N 1
ATOM 695 C CA . ILE A 1 116 ? 26.025 -1.788 -25.646 1.00 8.22 92 ILE A CA 1
ATOM 696 C C . ILE A 1 116 ? 27.443 -2.337 -25.838 1.00 7.63 92 ILE A C 1
ATOM 697 O O . ILE A 1 116 ? 27.931 -3.114 -25.005 1.00 8.56 92 ILE A O 1
ATOM 702 N N . ARG A 1 117 ? 28.119 -1.927 -26.919 1.00 7.47 93 ARG A N 1
ATOM 703 C CA . ARG A 1 117 ? 29.505 -2.374 -27.144 1.00 7.89 93 ARG A CA 1
ATOM 7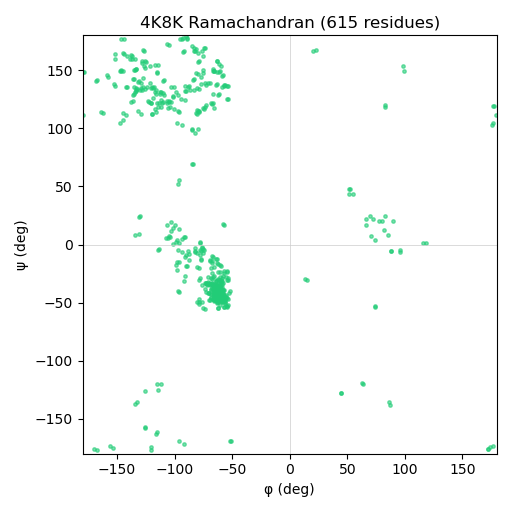04 C C . ARG A 1 117 ? 30.448 -1.817 -26.072 1.00 7.76 93 ARG A C 1
ATOM 705 O O . ARG A 1 117 ? 31.380 -2.502 -25.658 1.00 8.80 93 ARG A O 1
ATOM 713 N N . ALA A 1 118 ? 30.193 -0.592 -25.612 1.00 8.76 94 ALA A N 1
ATOM 714 C CA . ALA A 1 118 ? 31.046 0.045 -24.609 1.00 9.24 94 ALA A CA 1
ATOM 715 C C . ALA A 1 118 ? 30.999 -0.685 -23.271 1.00 10.49 94 ALA A C 1
ATOM 716 O O . ALA A 1 118 ? 31.957 -0.625 -22.505 1.00 14.07 94 ALA A O 1
ATOM 718 N N . GLN A 1 119 ? 29.881 -1.360 -23.003 1.00 10.81 95 GLN A N 1
ATOM 719 C CA . GLN A 1 119 ? 29.712 -2.177 -21.813 1.00 10.79 95 GLN A CA 1
ATOM 720 C C . GLN A 1 119 ? 30.450 -3.528 -21.942 1.00 10.20 95 GLN A C 1
ATOM 721 O O . GLN A 1 119 ? 30.513 -4.299 -20.976 1.00 12.51 95 GLN A O 1
ATOM 727 N N . GLY A 1 120 ? 31.013 -3.810 -23.124 1.00 8.25 96 GLY A N 1
ATOM 728 C CA . GLY A 1 120 ? 31.691 -5.060 -23.363 1.00 7.32 96 GLY A CA 1
ATOM 729 C C . GLY A 1 120 ? 30.781 -6.223 -23.742 1.00 8.16 96 GLY A C 1
ATOM 730 O O . GLY A 1 120 ? 31.147 -7.402 -23.581 1.00 9.72 96 GLY A O 1
ATOM 731 N N . VAL A 1 121 ? 29.617 -5.887 -24.294 1.00 8.39 97 VAL A N 1
ATOM 732 C CA . VAL A 1 121 ? 28.726 -6.860 -24.907 1.00 6.86 97 VAL A CA 1
ATOM 733 C C . VAL A 1 121 ? 29.073 -6.997 -26.381 1.00 8.48 97 VAL A C 1
ATOM 734 O O . VAL A 1 121 ? 29.260 -5.995 -27.052 1.00 8.58 97 VAL A O 1
ATOM 738 N N . HIS A 1 122 ? 29.192 -8.244 -26.851 1.00 8.56 98 HIS A N 1
ATOM 739 C CA . HIS A 1 122 ? 29.363 -8.549 -28.286 1.00 7.44 98 HIS A CA 1
ATOM 740 C C . HIS A 1 122 ? 28.086 -8.135 -29.002 1.00 7.88 98 HIS A C 1
ATOM 741 O O . HIS A 1 122 ? 27.017 -8.670 -28.716 1.00 9.26 98 HIS A O 1
ATOM 748 N N . TYR A 1 123 ? 28.192 -7.182 -29.920 1.00 7.58 99 TYR A N 1
ATOM 749 C CA . TYR A 1 123 ? 27.010 -6.738 -30.661 1.00 7.39 99 TYR A CA 1
ATOM 750 C C . TYR A 1 123 ? 27.419 -6.466 -32.095 1.00 8.19 99 TYR A C 1
ATOM 751 O O . TYR A 1 123 ? 28.166 -5.509 -32.381 1.00 9.75 99 TYR A O 1
ATOM 760 N N . GLN A 1 124 ? 26.920 -7.311 -32.996 1.00 9.57 100 GLN A N 1
ATOM 761 C CA . GLN A 1 124 ? 27.367 -7.295 -34.387 1.00 8.92 100 GLN A CA 1
ATOM 762 C C . GLN A 1 124 ? 26.208 -7.276 -35.402 1.00 9.64 100 GLN A C 1
ATOM 763 O O . GLN A 1 124 ? 26.435 -7.419 -36.599 1.00 10.13 100 GLN A O 1
ATOM 769 N N . THR A 1 125 ? 24.974 -7.090 -34.937 1.00 7.47 101 THR A N 1
ATOM 770 C CA . THR A 1 125 ? 23.826 -7.023 -35.846 1.00 10.21 101 THR A CA 1
ATOM 771 C C . THR A 1 125 ? 23.903 -5.749 -36.683 1.00 11.98 101 THR A C 1
ATOM 772 O O . THR A 1 125 ? 23.893 -4.650 -36.147 1.00 13.47 101 THR A O 1
ATOM 776 N N . LYS A 1 126 ? 23.925 -5.929 -38.000 1.00 13.80 102 LYS A N 1
ATOM 777 C CA . LYS A 1 126 ? 24.166 -4.865 -38.963 1.00 15.96 102 LYS A CA 1
ATOM 778 C C . LYS A 1 126 ? 22.863 -4.145 -39.321 1.00 11.87 102 LYS A C 1
ATOM 779 O O . LYS A 1 126 ? 21.886 -4.798 -39.648 1.00 13.04 102 LYS A O 1
ATOM 785 N N . PRO A 1 127 ? 22.857 -2.799 -39.315 1.00 11.43 103 PRO A N 1
ATOM 786 C CA . PRO A 1 127 ? 21.676 -2.099 -39.832 1.00 11.63 103 PRO A CA 1
ATOM 787 C C . PRO A 1 127 ? 21.407 -2.437 -41.298 1.00 12.03 103 PRO A C 1
ATOM 788 O O . PRO A 1 127 ? 22.343 -2.699 -42.072 1.00 12.41 103 PRO A O 1
ATOM 792 N N . LYS A 1 128 ? 20.129 -2.416 -41.667 1.00 12.31 104 LYS A N 1
ATOM 793 C CA . LYS A 1 128 ? 19.721 -2.744 -43.037 1.00 13.32 104 LYS A CA 1
ATOM 794 C C . LYS A 1 128 ? 19.463 -1.518 -43.908 1.00 14.06 104 LYS A C 1
ATOM 795 O O . LYS A 1 128 ? 19.442 -1.617 -45.137 1.00 17.51 104 LYS A O 1
ATOM 801 N N . GLY A 1 129 ? 19.278 -0.368 -43.268 1.00 12.10 105 GLY A N 1
ATOM 802 C CA . GLY A 1 129 ? 19.033 0.900 -43.958 1.00 12.44 105 GLY A CA 1
ATOM 803 C C . GLY A 1 129 ? 18.721 1.963 -42.927 1.00 11.99 105 GLY A C 1
ATOM 804 O O . GLY A 1 129 ? 18.825 1.702 -41.727 1.00 11.87 105 GLY A O 1
ATOM 805 N N . ALA A 1 130 ? 18.355 3.157 -43.380 1.00 10.86 106 ALA A N 1
ATOM 806 C CA . ALA A 1 130 ? 17.960 4.246 -42.484 1.00 11.63 106 ALA A CA 1
ATOM 807 C C . ALA A 1 130 ? 16.459 4.266 -42.187 1.00 12.08 106 ALA A C 1
ATOM 808 O O . ALA A 1 130 ? 16.023 4.913 -41.227 1.00 12.45 106 ALA A O 1
ATOM 810 N N . PHE A 1 131 ? 15.700 3.635 -42.978 1.00 11.11 107 PHE A N 1
ATOM 811 C CA A PHE A 1 131 ? 14.257 3.560 -42.788 0.50 9.98 107 PHE A CA 1
ATOM 812 C CA B PHE A 1 131 ? 14.254 3.575 -42.790 0.50 8.55 107 PHE A CA 1
ATOM 813 C C . PHE A 1 131 ? 13.564 2.047 -42.944 1.00 11.36 107 PHE A C 1
ATOM 814 O O . PHE A 1 131 ? 13.944 1.155 -43.757 1.00 13.73 107 PHE A O 1
ATOM 829 N N . PRO A 1 132 ? 12.900 1.704 -41.856 1.00 9.92 108 PRO A N 1
ATOM 830 C CA . PRO A 1 132 ? 12.413 2.506 -40.715 1.00 10.81 108 PRO A CA 1
ATOM 831 C C . PRO A 1 132 ? 13.540 2.905 -39.767 1.00 9.07 108 PRO A C 1
ATOM 832 O O . PRO A 1 132 ? 14.546 2.198 -39.687 1.00 9.28 108 PRO A O 1
ATOM 836 N N . PRO A 1 133 ? 13.390 4.057 -39.100 1.00 8.07 109 PRO A N 1
ATOM 837 C CA . PRO A 1 133 ? 14.455 4.555 -38.237 1.00 7.58 109 PRO A CA 1
ATOM 838 C C . PRO A 1 133 ? 14.550 3.742 -36.943 1.00 7.41 109 PRO A C 1
ATOM 839 O O . PRO A 1 133 ? 13.683 2.934 -36.634 1.00 7.00 109 PRO A O 1
ATOM 843 N N . THR A 1 134 ? 15.615 3.957 -36.187 1.00 7.21 110 THR A N 1
ATOM 844 C CA . THR A 1 134 ? 15.828 3.227 -34.945 1.00 7.17 110 THR A CA 1
ATOM 845 C C . THR A 1 134 ? 14.643 3.388 -33.993 1.00 7.39 110 THR A C 1
ATOM 846 O O . THR A 1 134 ? 14.105 4.473 -33.840 1.00 7.27 110 THR A O 1
ATOM 850 N N . ALA A 1 135 ? 14.254 2.287 -33.363 1.00 7.68 111 ALA A N 1
ATOM 851 C CA . ALA A 1 135 ? 13.170 2.317 -32.372 1.00 7.45 111 ALA A CA 1
ATOM 852 C C . ALA A 1 135 ? 13.437 3.262 -31.217 1.00 8.04 111 ALA A C 1
ATOM 853 O O . ALA A 1 135 ? 14.580 3.417 -30.771 1.00 8.38 111 ALA A O 1
ATOM 855 N N . ARG A 1 136 ? 12.361 3.867 -30.728 1.00 8.33 112 ARG A N 1
ATOM 856 C CA . ARG A 1 136 ? 12.383 4.657 -29.499 1.00 8.22 112 ARG A CA 1
ATOM 857 C C . ARG A 1 136 ? 11.215 4.287 -28.628 1.00 6.96 112 ARG A C 1
ATOM 858 O O . ARG A 1 136 ? 10.147 3.909 -29.126 1.00 7.96 112 ARG A O 1
ATOM 866 N N . SER A 1 137 ? 11.416 4.430 -27.318 1.00 7.36 113 SER A N 1
ATOM 867 C CA . SER A 1 137 ? 10.333 4.280 -26.353 1.00 7.09 113 SER A CA 1
ATOM 868 C C . SER A 1 137 ? 10.281 5.539 -25.502 1.00 7.07 113 SER A C 1
ATOM 869 O O . SER A 1 137 ? 11.272 5.873 -24.818 1.00 8.65 113 SER A O 1
ATOM 880 N N . ILE A 1 139 ? 9.240 7.008 -22.355 1.00 7.26 115 ILE A N 1
ATOM 881 C CA . ILE A 1 139 ? 8.961 6.426 -21.050 1.00 7.82 115 ILE A CA 1
ATOM 882 C C . ILE A 1 139 ? 8.628 7.552 -20.083 1.00 8.00 115 ILE A C 1
ATOM 883 O O . ILE A 1 139 ? 9.454 8.448 -19.857 1.00 8.33 115 ILE A O 1
ATOM 888 N N . PHE A 1 140 ? 7.409 7.507 -19.546 1.00 9.02 116 PHE A N 1
ATOM 889 C CA . PHE A 1 140 ? 6.933 8.522 -18.623 1.00 8.35 116 PHE A CA 1
ATOM 890 C C . PHE A 1 140 ? 6.981 7.967 -17.211 1.00 8.64 116 PHE A C 1
ATOM 891 O O . PHE A 1 140 ? 6.410 6.921 -16.936 1.00 9.71 116 PHE A O 1
ATOM 899 N N . VAL A 1 141 ? 7.709 8.656 -16.343 1.00 9.75 117 VAL A N 1
ATOM 900 C CA . VAL A 1 141 ? 7.907 8.207 -14.964 1.00 10.71 117 VAL A CA 1
ATOM 901 C C . VAL A 1 141 ? 7.070 9.082 -14.032 1.00 10.40 117 VAL A C 1
ATOM 902 O O . VAL A 1 141 ? 7.267 10.289 -13.951 1.00 12.50 117 VAL A O 1
ATOM 906 N N . THR A 1 142 ? 6.116 8.459 -13.352 1.00 9.77 118 THR A N 1
ATOM 907 C CA . THR A 1 142 ? 5.246 9.166 -12.424 1.00 11.85 118 THR A CA 1
ATOM 908 C C . THR A 1 142 ? 5.938 9.310 -11.053 1.00 12.67 118 THR A C 1
ATOM 909 O O . THR A 1 142 ? 6.995 8.699 -10.819 1.00 13.32 118 THR A O 1
ATOM 913 N N . GLU A 1 143 ? 5.362 10.123 -10.162 1.00 14.41 119 GLU A N 1
ATOM 914 C CA . GLU A 1 143 ? 5.971 10.414 -8.854 1.00 16.81 119 GLU A CA 1
ATOM 915 C C . GLU A 1 143 ? 6.225 9.181 -7.984 1.00 15.70 119 GLU A C 1
ATOM 916 O O . GLU A 1 143 ? 7.118 9.192 -7.133 1.00 18.99 119 GLU A O 1
ATOM 922 N N . ASP A 1 144 ? 5.421 8.139 -8.185 1.00 14.94 120 ASP A N 1
ATOM 923 C CA . ASP A 1 144 ? 5.608 6.859 -7.494 1.00 15.25 120 ASP A CA 1
ATOM 924 C C . ASP A 1 144 ? 6.772 6.026 -8.040 1.00 15.39 120 ASP A C 1
ATOM 925 O O . ASP A 1 144 ? 7.075 4.960 -7.499 1.00 17.94 120 ASP A O 1
ATOM 930 N N . GLY A 1 145 ? 7.418 6.506 -9.106 1.00 14.15 121 GLY A N 1
ATOM 931 C CA . GLY A 1 145 ? 8.545 5.791 -9.702 1.00 14.20 121 GLY A CA 1
ATOM 932 C C . GLY A 1 145 ? 8.139 4.780 -10.760 1.00 13.77 121 GLY A C 1
ATOM 933 O O . GLY A 1 145 ? 8.998 4.177 -11.408 1.00 14.89 121 GLY A O 1
ATOM 934 N N . GLU A 1 146 ? 6.833 4.580 -10.938 1.00 13.04 122 GLU A N 1
ATOM 935 C CA . GLU A 1 146 ? 6.344 3.692 -11.987 1.00 13.98 122 GLU A CA 1
ATOM 936 C C . GLU A 1 146 ? 6.676 4.247 -13.365 1.00 11.20 122 GLU A C 1
ATOM 937 O O . GLU A 1 146 ? 6.750 5.466 -13.545 1.00 11.01 122 GLU A O 1
ATOM 943 N N . ARG A 1 147 ? 6.883 3.346 -14.317 1.00 11.12 123 ARG A N 1
ATOM 944 C CA A ARG A 1 147 ? 7.209 3.756 -15.695 0.50 9.45 123 ARG A CA 1
ATOM 945 C CA B ARG A 1 147 ? 7.219 3.743 -15.688 0.50 9.58 123 ARG A CA 1
ATOM 946 C C . ARG A 1 147 ? 6.194 3.219 -16.733 1.00 10.06 123 ARG A C 1
ATOM 947 O O . ARG A 1 147 ? 5.738 2.058 -16.676 1.00 10.93 123 ARG A O 1
ATOM 962 N N . SER A 1 148 ? 5.799 4.116 -17.639 1.00 8.55 124 SER A N 1
ATOM 963 C CA . SER A 1 148 ? 4.799 3.793 -18.638 1.00 8.09 124 SER A CA 1
ATOM 964 C C . SER A 1 148 ? 5.397 4.096 -20.003 1.00 7.80 124 SER A C 1
ATOM 965 O O . SER A 1 148 ? 5.767 5.241 -20.292 1.00 8.96 124 SER A O 1
ATOM 976 N N . ASN A 1 150 ? 5.992 3.912 -24.251 1.00 7.53 126 ASN A N 1
ATOM 977 C CA . ASN A 1 150 ? 5.268 4.143 -25.502 1.00 6.96 126 ASN A CA 1
ATOM 978 C C . ASN A 1 150 ? 6.250 3.947 -26.640 1.00 7.16 126 ASN A C 1
ATOM 979 O O . ASN A 1 150 ? 7.106 4.793 -26.872 1.00 8.64 126 ASN A O 1
ATOM 984 N N . THR A 1 151 ? 6.148 2.792 -27.299 1.00 7.79 127 THR A N 1
ATOM 985 C CA . THR A 1 151 ? 7.240 2.277 -28.121 1.00 7.17 127 THR A CA 1
ATOM 986 C C . THR A 1 151 ? 6.904 2.235 -29.591 1.00 6.76 127 THR A C 1
ATOM 987 O O . THR A 1 151 ? 5.919 1.582 -29.982 1.00 7.62 127 THR A O 1
ATOM 991 N N . TYR A 1 152 ? 7.729 2.935 -30.373 1.00 7.31 128 TYR A N 1
ATOM 992 C CA . TYR A 1 152 ? 7.677 2.879 -31.825 1.00 7.72 128 TYR A CA 1
ATOM 993 C C . TYR A 1 152 ? 8.754 1.881 -32.244 1.00 7.63 128 TYR A C 1
ATOM 994 O O . TYR A 1 152 ? 9.947 2.117 -32.025 1.00 9.03 128 TYR A O 1
ATOM 1003 N N . LEU A 1 153 ? 8.340 0.766 -32.838 1.00 8.03 129 LEU A N 1
ATOM 1004 C CA . LEU A 1 153 ? 9.279 -0.325 -33.102 1.00 8.66 129 LEU A CA 1
ATOM 1005 C C . LEU A 1 153 ? 10.291 -0.035 -34.205 1.00 7.60 129 LEU A C 1
ATOM 1006 O O . LEU A 1 153 ? 11.388 -0.594 -34.193 1.00 8.43 129 LEU A O 1
ATOM 1011 N N . GLY A 1 154 ? 9.929 0.816 -35.167 1.00 7.87 130 GLY A N 1
ATOM 1012 C CA . GLY A 1 154 ? 10.873 1.197 -36.233 1.00 8.24 130 GLY A CA 1
ATOM 1013 C C . GLY A 1 154 ? 11.641 0.025 -36.809 1.00 7.93 130 GLY A C 1
ATOM 1014 O O . GLY A 1 154 ? 11.062 -0.982 -37.210 1.00 9.18 130 GLY A O 1
ATOM 1015 N N . ALA A 1 155 ? 12.959 0.165 -36.833 1.00 8.13 131 ALA A N 1
ATOM 1016 C CA . ALA A 1 155 ? 13.838 -0.821 -37.420 1.00 8.26 131 ALA A CA 1
ATOM 1017 C C . ALA A 1 155 ? 13.773 -2.217 -36.773 1.00 8.09 131 ALA A C 1
ATOM 1018 O O . ALA A 1 155 ? 14.225 -3.189 -37.375 1.00 8.07 131 ALA A O 1
ATOM 1020 N N . CYS A 1 156 ? 13.216 -2.320 -35.553 1.00 7.61 132 CYS A N 1
ATOM 1021 C CA . CYS A 1 156 ? 13.016 -3.629 -34.935 1.00 8.31 132 CYS A CA 1
ATOM 1022 C C . CYS A 1 156 ? 12.163 -4.574 -35.786 1.00 8.81 132 CYS A C 1
ATOM 1023 O O . CYS A 1 156 ? 12.275 -5.790 -35.653 1.00 9.91 132 CYS A O 1
ATOM 1026 N N . VAL A 1 157 ? 11.340 -4.022 -36.683 1.00 7.97 133 VAL A N 1
ATOM 1027 C CA . VAL A 1 157 ? 10.505 -4.901 -37.521 1.00 9.02 133 VAL A CA 1
ATOM 1028 C C . VAL A 1 157 ? 11.321 -5.708 -38.542 1.00 10.29 133 VAL A C 1
ATOM 1029 O O . VAL A 1 157 ? 10.797 -6.660 -39.134 1.00 11.35 133 VAL A O 1
ATOM 1033 N N . GLU A 1 158 ? 12.592 -5.336 -38.742 1.00 10.15 134 GLU A N 1
ATOM 1034 C CA . GLU A 1 158 ? 13.420 -6.022 -39.726 1.00 12.37 134 GLU A CA 1
ATOM 1035 C C . GLU A 1 158 ? 14.196 -7.191 -39.144 1.00 13.10 134 GLU A C 1
ATOM 1036 O O . GLU A 1 158 ? 14.798 -7.936 -39.892 1.00 16.36 134 GLU A O 1
ATOM 1042 N N . LEU A 1 159 ? 14.222 -7.342 -37.816 1.00 11.77 135 LEU A N 1
ATOM 1043 C CA . LEU A 1 159 ? 14.962 -8.458 -37.221 1.00 10.66 135 LEU A CA 1
ATOM 1044 C C . LEU A 1 159 ? 14.382 -9.788 -37.695 1.00 11.11 135 LEU A C 1
ATOM 1045 O O . LEU A 1 159 ? 13.173 -10.006 -37.632 1.00 13.29 135 LEU A O 1
ATOM 1050 N N . GLY A 1 160 ? 15.242 -10.672 -38.177 1.00 10.41 136 GLY A N 1
ATOM 1051 C CA . GLY A 1 160 ? 14.773 -11.938 -38.717 1.00 10.58 136 GLY A CA 1
ATOM 1052 C C . GLY A 1 160 ? 15.866 -12.984 -38.660 1.00 10.33 136 GLY A C 1
ATOM 1053 O O . GLY A 1 160 ? 16.946 -12.732 -38.105 1.00 11.02 136 GLY A O 1
ATOM 1054 N N . PRO A 1 161 ? 15.606 -14.159 -39.253 1.00 10.26 137 PRO A N 1
ATOM 1055 C CA . PRO A 1 161 ? 16.551 -15.277 -39.212 1.00 11.30 137 PRO A CA 1
ATOM 1056 C C . PRO A 1 161 ? 17.945 -14.929 -39.745 1.00 10.32 137 PRO A C 1
ATOM 1057 O O . PRO A 1 161 ? 18.926 -15.533 -39.320 1.00 12.14 137 PRO A O 1
ATOM 1061 N N . GLU A 1 162 ? 18.032 -13.959 -40.656 1.00 11.00 138 GLU A N 1
ATOM 1062 C CA . GLU A 1 162 ? 19.319 -13.527 -41.208 1.00 13.57 138 GLU A CA 1
ATOM 1063 C C . GLU A 1 162 ? 20.269 -12.915 -40.155 1.00 12.72 138 GLU A C 1
ATOM 1064 O O . GLU A 1 162 ? 21.471 -12.790 -40.394 1.00 14.96 138 GLU A O 1
ATOM 1070 N N . ASP A 1 163 ? 19.723 -12.560 -38.995 1.00 10.08 139 ASP A N 1
ATOM 1071 C CA . ASP A 1 163 ? 20.463 -11.885 -37.940 1.00 10.20 139 ASP A CA 1
ATOM 1072 C C . ASP A 1 163 ? 20.911 -12.863 -36.868 1.00 11.34 139 ASP A C 1
ATOM 1073 O O . ASP A 1 163 ? 21.541 -12.460 -35.878 1.00 12.49 139 ASP A O 1
ATOM 1078 N N . VAL A 1 164 ? 20.613 -14.148 -37.064 1.00 10.83 140 VAL A N 1
ATOM 1079 C CA . VAL A 1 164 ? 21.098 -15.151 -36.121 1.00 11.14 140 VAL A CA 1
ATOM 1080 C C . VAL A 1 164 ? 22.549 -15.481 -36.473 1.00 11.41 140 VAL A C 1
ATOM 1081 O O . VAL A 1 164 ? 22.840 -15.985 -37.564 1.00 13.80 140 VAL A O 1
ATOM 1085 N N . GLU A 1 165 ? 23.463 -15.108 -35.576 1.00 11.34 141 GLU A N 1
ATOM 1086 C CA . GLU A 1 165 ? 24.856 -15.524 -35.685 1.00 10.69 141 GLU A CA 1
ATOM 1087 C C . GLU A 1 165 ? 24.932 -16.903 -35.037 1.00 10.85 141 GLU A C 1
ATOM 1088 O O . GLU A 1 165 ? 24.974 -17.043 -33.815 1.00 11.52 141 GLU A O 1
ATOM 1094 N N . ALA A 1 166 ? 24.907 -17.942 -35.862 1.00 10.68 142 ALA A N 1
ATOM 1095 C CA . ALA A 1 166 ? 24.730 -19.300 -35.348 1.00 11.14 142 ALA A CA 1
ATOM 1096 C C . ALA A 1 166 ? 25.868 -19.741 -34.436 1.00 10.59 142 ALA A C 1
ATOM 1097 O O . ALA A 1 166 ? 25.646 -20.458 -33.444 1.00 12.95 142 ALA A O 1
ATOM 1099 N N . ASP A 1 167 ? 27.086 -19.321 -34.786 1.00 11.92 143 ASP A N 1
ATOM 1100 C CA . ASP A 1 167 ? 28.253 -19.596 -33.943 1.00 11.51 143 ASP A CA 1
ATOM 1101 C C . ASP A 1 167 ? 28.119 -18.999 -32.550 1.00 13.82 143 ASP A C 1
ATOM 1102 O O . ASP A 1 167 ? 28.628 -19.565 -31.577 1.00 13.77 143 ASP A O 1
ATOM 1107 N N . VAL A 1 168 ? 27.455 -17.852 -32.451 1.00 12.75 144 VAL A N 1
ATOM 1108 C CA . VAL A 1 168 ? 27.263 -17.223 -31.146 1.00 10.96 144 VAL A CA 1
ATOM 1109 C C . VAL A 1 168 ? 26.281 -18.026 -30.294 1.00 11.13 144 VAL A C 1
ATOM 1110 O O . VAL A 1 168 ? 26.572 -18.306 -29.122 1.00 12.99 144 VAL A O 1
ATOM 1114 N N . VAL A 1 169 ? 25.133 -18.396 -30.873 1.00 10.69 145 VAL A N 1
ATOM 1115 C CA . VAL A 1 169 ? 24.107 -19.165 -30.145 1.00 10.11 145 VAL A CA 1
ATOM 1116 C C . VAL A 1 169 ? 24.723 -20.511 -29.712 1.00 11.59 145 VAL A C 1
ATOM 1117 O O . VAL A 1 169 ? 24.504 -20.984 -28.596 1.00 11.94 145 VAL A O 1
ATOM 1121 N N . ALA A 1 170 ? 25.499 -21.121 -30.607 1.00 11.72 146 ALA A N 1
ATOM 1122 C CA . ALA A 1 170 ? 26.170 -22.402 -30.334 1.00 10.74 146 ALA A CA 1
ATOM 1123 C C . ALA A 1 170 ? 27.136 -22.322 -29.138 1.00 12.09 146 ALA A C 1
ATOM 1124 O O . ALA A 1 170 ? 27.362 -23.310 -28.417 1.00 16.26 146 ALA A O 1
ATOM 1126 N N . ASP A 1 171 ? 27.697 -21.131 -28.962 1.00 10.82 147 ASP A N 1
ATOM 1127 C CA . ASP A 1 171 ? 28.770 -20.860 -28.001 1.00 14.11 147 ASP A CA 1
ATOM 1128 C C . ASP A 1 171 ? 28.308 -20.066 -26.775 1.00 14.36 147 ASP A C 1
ATOM 1129 O O . ASP A 1 171 ? 29.144 -19.497 -26.068 1.00 16.00 147 ASP A O 1
ATOM 1134 N N . ALA A 1 172 ? 27.000 -20.013 -26.524 1.00 11.76 148 ALA A N 1
ATOM 1135 C CA . ALA A 1 172 ? 26.452 -19.300 -25.356 1.00 10.12 148 ALA A CA 1
ATOM 1136 C C . ALA A 1 172 ? 25.752 -20.270 -24.395 1.00 9.09 148 ALA A C 1
ATOM 1137 O O . ALA A 1 172 ? 24.884 -21.050 -24.787 1.00 10.44 148 ALA A O 1
ATOM 1139 N N . LYS A 1 173 ? 26.107 -20.203 -23.119 1.00 9.37 149 LYS A N 1
ATOM 1140 C CA . LYS A 1 173 ? 25.510 -21.112 -22.153 1.00 9.77 149 LYS A CA 1
ATOM 1141 C C . LYS A 1 173 ? 23.989 -20.983 -22.123 1.00 9.76 149 LYS A C 1
ATOM 1142 O O . LYS A 1 173 ? 23.290 -21.986 -22.055 1.00 10.96 149 LYS A O 1
ATOM 1148 N N . VAL A 1 174 ? 23.496 -19.745 -22.165 1.00 9.86 150 VAL A N 1
ATOM 1149 C CA . VAL A 1 174 ? 22.073 -19.476 -22.161 1.00 10.21 150 VAL A CA 1
ATOM 1150 C C . VAL A 1 174 ? 21.807 -18.443 -23.246 1.00 9.76 150 VAL A C 1
ATOM 1151 O O . VAL A 1 174 ? 22.548 -17.457 -23.338 1.00 9.53 150 VAL A O 1
ATOM 1155 N N . THR A 1 175 ? 20.794 -18.704 -24.075 1.00 9.73 151 THR A N 1
ATOM 1156 C CA . THR A 1 175 ? 20.208 -17.692 -24.950 1.00 9.33 151 THR A CA 1
ATOM 1157 C C . THR A 1 175 ? 18.837 -17.285 -24.393 1.00 8.91 151 THR A C 1
ATOM 1158 O O . THR A 1 175 ? 17.958 -18.126 -24.195 1.00 9.42 151 THR A O 1
ATOM 1162 N N . TYR A 1 176 ? 18.689 -15.985 -24.142 1.00 8.86 152 TYR A N 1
ATOM 1163 C CA . TYR A 1 176 ? 17.529 -15.388 -23.473 1.00 10.45 152 TYR A CA 1
ATOM 1164 C C . TYR A 1 176 ? 16.876 -14.403 -24.425 1.00 9.69 152 TYR A C 1
ATOM 1165 O O . TYR A 1 176 ? 17.570 -13.614 -25.082 1.00 10.16 152 TYR A O 1
ATOM 1174 N N . PHE A 1 177 ? 15.550 -14.450 -24.508 1.00 8.60 153 PHE A N 1
ATOM 1175 C CA . PHE A 1 177 ? 14.833 -13.537 -25.398 1.00 8.45 153 PHE A CA 1
ATOM 1176 C C . PHE A 1 177 ? 13.578 -12.948 -24.788 1.00 8.20 153 PHE A C 1
ATOM 1177 O O . PHE A 1 177 ? 13.052 -13.464 -23.796 1.00 8.97 153 PHE A O 1
ATOM 1185 N N . GLU A 1 178 ? 13.104 -11.866 -25.400 1.00 8.07 154 GLU A N 1
ATOM 1186 C CA . GLU A 1 178 ? 11.899 -11.184 -24.946 1.00 7.16 154 GLU A CA 1
ATOM 1187 C C . GLU A 1 178 ? 10.622 -11.744 -25.558 1.00 7.91 154 GLU A C 1
ATOM 1188 O O . GLU A 1 178 ? 10.542 -11.931 -26.777 1.00 7.72 154 GLU A O 1
ATOM 1194 N N . GLY A 1 179 ? 9.599 -11.931 -24.726 1.00 8.44 155 GLY A N 1
ATOM 1195 C CA . GLY A 1 179 ? 8.235 -12.103 -25.220 1.00 9.98 155 GLY A CA 1
ATOM 1196 C C . GLY A 1 179 ? 7.839 -10.952 -26.149 1.00 8.60 155 GLY A C 1
ATOM 1197 O O . GLY A 1 179 ? 7.071 -11.150 -27.100 1.00 9.01 155 GLY A O 1
ATOM 1198 N N . TYR A 1 180 ? 8.397 -9.761 -25.906 1.00 7.98 156 TYR A N 1
ATOM 1199 C CA . TYR A 1 180 ? 8.166 -8.594 -26.777 1.00 7.46 156 TYR A CA 1
ATOM 1200 C C . TYR A 1 180 ? 8.500 -8.856 -28.258 1.00 8.36 156 TYR A C 1
ATOM 1201 O O . TYR A 1 180 ? 8.011 -8.139 -29.138 1.00 8.65 156 TYR A O 1
ATOM 1210 N N . LEU A 1 181 ? 9.352 -9.840 -28.540 1.00 8.02 157 LEU A N 1
ATOM 1211 C CA . LEU A 1 181 ? 9.699 -10.155 -29.933 1.00 8.13 157 LEU A CA 1
ATOM 1212 C C . LEU A 1 181 ? 8.537 -10.731 -30.734 1.00 9.10 157 LEU A C 1
ATOM 1213 O O . LEU A 1 181 ? 8.644 -10.850 -31.955 1.00 10.72 157 LEU A O 1
ATOM 1218 N N . TRP A 1 182 ? 7.433 -11.073 -30.060 1.00 8.19 158 TRP A N 1
ATOM 1219 C CA . TRP A 1 182 ? 6.275 -11.602 -30.762 1.00 8.74 158 TRP A CA 1
ATOM 1220 C C . TRP A 1 182 ? 5.454 -10.508 -31.486 1.00 9.64 158 TRP A C 1
ATOM 1221 O O . TRP A 1 182 ? 4.649 -10.824 -32.341 1.00 10.39 158 TRP A O 1
ATOM 1232 N N . ASP A 1 183 ? 5.713 -9.231 -31.190 1.00 9.33 159 ASP A N 1
ATOM 1233 C CA . ASP A 1 183 ? 5.044 -8.123 -31.883 1.00 9.80 159 ASP A CA 1
ATOM 1234 C C . ASP A 1 183 ? 5.578 -7.874 -33.313 1.00 9.67 159 ASP A C 1
ATOM 1235 O O . ASP A 1 183 ? 4.781 -7.861 -34.244 1.00 11.18 159 ASP A O 1
ATOM 1240 N N . PRO A 1 184 ? 6.912 -7.662 -33.493 1.00 11.23 160 PRO A N 1
ATOM 1241 C CA . PRO A 1 184 ? 7.440 -7.530 -34.874 1.00 12.12 160 PRO A CA 1
ATOM 1242 C C . PRO A 1 184 ? 7.230 -8.823 -35.653 1.00 12.34 160 PRO A C 1
ATOM 1243 O O . PRO A 1 184 ? 7.066 -9.867 -35.050 1.00 14.14 160 PRO A O 1
ATOM 1247 N N . PRO A 1 185 ? 7.227 -8.758 -36.994 1.00 12.72 161 PRO A N 1
ATOM 1248 C CA . PRO A 1 185 ? 6.693 -9.906 -37.739 1.00 13.38 161 PRO A CA 1
ATOM 1249 C C . PRO A 1 185 ? 7.560 -11.163 -37.796 1.00 12.98 161 PRO A C 1
ATOM 1250 O O . PRO A 1 185 ? 7.023 -12.280 -37.751 1.00 17.13 161 PRO A O 1
ATOM 1254 N N . ARG A 1 186 ? 8.870 -10.991 -37.914 1.00 13.12 162 ARG A N 1
ATOM 1255 C CA . ARG A 1 186 ? 9.735 -12.101 -38.254 1.00 12.82 162 ARG A CA 1
ATOM 1256 C C . ARG A 1 186 ? 10.692 -12.499 -37.146 1.00 10.54 162 ARG A C 1
ATOM 1257 O O . ARG A 1 186 ? 11.410 -13.492 -37.277 1.00 12.24 162 ARG A O 1
ATOM 1265 N N . ALA A 1 187 ? 10.685 -11.758 -36.034 1.00 10.82 163 ALA A N 1
ATOM 1266 C CA . ALA A 1 187 ? 11.631 -12.052 -34.962 1.00 9.96 163 ALA A CA 1
ATOM 1267 C C . ALA A 1 187 ? 11.457 -13.472 -34.407 1.00 9.18 163 ALA A C 1
ATOM 1268 O O . ALA A 1 187 ? 12.433 -14.141 -34.111 1.00 10.90 163 ALA A O 1
ATOM 1270 N N . LYS A 1 188 ? 10.212 -13.943 -34.329 1.00 9.56 164 LYS A N 1
ATOM 1271 C CA . LYS A 1 188 ? 9.923 -15.283 -33.818 1.00 10.84 164 LYS A CA 1
ATOM 1272 C C . LYS A 1 188 ? 10.624 -16.366 -34.619 1.00 11.49 164 LYS A C 1
ATOM 1273 O O . LYS A 1 188 ? 11.018 -17.366 -34.058 1.00 11.49 164 LYS A O 1
ATOM 1279 N N . GLU A 1 189 ? 10.785 -16.155 -35.925 1.00 12.24 165 GLU A N 1
ATOM 1280 C CA . GLU A 1 189 ? 11.504 -17.107 -36.771 1.00 12.02 165 GLU A CA 1
ATOM 1281 C C . GLU A 1 189 ? 12.959 -17.192 -36.340 1.00 11.42 165 GLU A C 1
ATOM 1282 O O . GLU A 1 189 ? 13.535 -18.272 -36.321 1.00 12.03 165 GLU A O 1
ATOM 1288 N N . ALA A 1 190 ? 13.553 -16.049 -35.996 1.00 11.37 166 ALA A N 1
ATOM 1289 C CA . ALA A 1 190 ? 14.925 -16.036 -35.489 1.00 11.44 166 ALA A CA 1
ATOM 1290 C C . ALA A 1 190 ? 15.032 -16.798 -34.189 1.00 10.31 166 ALA A C 1
ATOM 1291 O O . ALA A 1 190 ? 16.004 -17.550 -33.967 1.00 10.93 166 ALA A O 1
ATOM 1293 N N . ILE A 1 191 ? 14.050 -16.570 -33.314 1.00 10.13 167 ILE A N 1
ATOM 1294 C CA . ILE A 1 191 ? 14.022 -17.256 -32.017 1.00 9.86 167 ILE A CA 1
ATOM 1295 C C . ILE A 1 191 ? 13.904 -18.783 -32.154 1.00 11.39 167 ILE A C 1
ATOM 1296 O O . ILE A 1 191 ? 14.601 -19.508 -31.450 1.00 12.45 167 ILE A O 1
ATOM 1301 N N . LEU A 1 192 ? 13.052 -19.274 -33.051 1.00 11.72 168 LEU A N 1
ATOM 1302 C CA . LEU A 1 192 ? 12.990 -20.720 -33.288 1.00 11.44 168 LEU A CA 1
ATOM 1303 C C . LEU A 1 192 ? 14.334 -21.273 -33.787 1.00 11.56 168 LEU A C 1
ATOM 1304 O O . LEU A 1 192 ? 14.780 -22.342 -33.331 1.00 13.46 168 LEU A O 1
ATOM 1309 N N . ASP A 1 193 ? 15.003 -20.530 -34.675 1.00 10.86 169 ASP A N 1
ATOM 1310 C CA . ASP A 1 193 ? 16.333 -20.945 -35.102 1.00 12.08 169 ASP A CA 1
ATOM 1311 C C . ASP A 1 193 ? 17.289 -20.989 -33.908 1.00 10.84 169 ASP A C 1
ATOM 1312 O O . ASP A 1 193 ? 18.031 -21.958 -33.750 1.00 13.29 169 ASP A O 1
ATOM 1317 N N . CYS A 1 194 ? 17.243 -19.971 -33.048 1.00 12.14 170 CYS A N 1
ATOM 1318 C CA . CYS A 1 194 ? 18.076 -19.970 -31.836 1.00 12.20 170 CYS A CA 1
ATOM 1319 C C . CYS A 1 194 ? 17.844 -21.188 -30.936 1.00 12.79 170 CYS A C 1
ATOM 1320 O O . CYS A 1 194 ? 18.812 -21.785 -30.450 1.00 13.92 170 CYS A O 1
ATOM 1323 N N . ALA A 1 195 ? 16.576 -21.549 -30.718 1.00 11.16 171 ALA A N 1
ATOM 1324 C CA . ALA A 1 195 ? 16.219 -22.696 -29.877 1.00 13.03 171 ALA A CA 1
ATOM 1325 C C . ALA A 1 195 ? 16.792 -23.983 -30.447 1.00 12.63 171 ALA A C 1
ATOM 1326 O O . ALA A 1 195 ? 17.350 -24.809 -29.709 1.00 12.39 171 ALA A O 1
ATOM 1328 N N . ARG A 1 196 ? 16.685 -24.135 -31.762 1.00 13.48 172 ARG A N 1
ATOM 1329 C CA . ARG A 1 196 ? 17.220 -25.316 -32.423 1.00 14.08 172 ARG A CA 1
ATOM 1330 C C . ARG A 1 196 ? 18.737 -25.426 -32.196 1.00 13.84 172 ARG A C 1
ATOM 1331 O O . ARG A 1 196 ? 19.260 -26.484 -31.777 1.00 12.35 172 ARG A O 1
ATOM 1339 N N . ILE A 1 197 ? 19.441 -24.336 -32.491 1.00 13.28 173 ILE A N 1
ATOM 1340 C CA . ILE A 1 197 ? 20.894 -24.318 -32.411 1.00 13.38 173 ILE A CA 1
ATOM 1341 C C . ILE A 1 197 ? 21.354 -24.511 -30.969 1.00 11.60 173 ILE A C 1
ATOM 1342 O O . ILE A 1 197 ? 22.227 -25.330 -30.696 1.00 13.82 173 ILE A O 1
ATOM 1347 N N . ALA A 1 198 ? 20.746 -23.762 -30.050 1.00 11.79 174 ALA A N 1
ATOM 1348 C CA . ALA A 1 198 ? 21.095 -23.831 -28.633 1.00 11.78 174 ALA A CA 1
ATOM 1349 C C . ALA A 1 198 ? 20.930 -25.245 -28.106 1.00 12.48 174 ALA A C 1
ATOM 1350 O O . ALA A 1 198 ? 21.845 -25.804 -27.488 1.00 13.88 174 ALA A O 1
ATOM 1352 N N . HIS A 1 199 ? 19.777 -25.841 -28.387 1.00 13.44 175 HIS A N 1
ATOM 1353 C CA . HIS A 1 199 ? 19.519 -27.188 -27.907 1.00 12.97 175 HIS A CA 1
ATOM 1354 C C . HIS A 1 199 ? 20.376 -28.276 -28.573 1.00 14.60 175 HIS A C 1
ATOM 1355 O O . HIS A 1 199 ? 20.764 -29.249 -27.919 1.00 18.09 175 HIS A O 1
ATOM 1362 N N . GLN A 1 200 ? 20.685 -28.108 -29.853 1.00 14.14 176 GLN A N 1
ATOM 1363 C CA . GLN A 1 200 ? 21.584 -29.036 -30.542 1.00 14.89 176 GLN A CA 1
ATOM 1364 C C . GLN A 1 200 ? 22.975 -29.036 -29.913 1.00 15.93 176 GLN A C 1
ATOM 1365 O O . GLN A 1 200 ? 23.687 -30.034 -29.970 1.00 17.01 176 GLN A O 1
ATOM 1371 N N . HIS A 1 201 ? 23.370 -27.907 -29.344 1.00 15.11 177 HIS A N 1
ATOM 1372 C CA . HIS A 1 201 ? 24.692 -27.773 -28.758 1.00 14.80 177 HIS A CA 1
ATOM 1373 C C . HIS A 1 201 ? 24.687 -27.901 -27.241 1.00 13.72 177 HIS A C 1
ATOM 1374 O O . HIS A 1 201 ? 25.667 -27.525 -26.600 1.00 15.44 177 HIS A O 1
ATOM 1381 N N . GLY A 1 202 ? 23.583 -28.406 -26.677 1.00 14.70 178 GLY A N 1
ATOM 1382 C CA . GLY A 1 202 ? 23.459 -28.644 -25.243 1.00 14.92 178 GLY A CA 1
ATOM 1383 C C . GLY A 1 202 ? 23.372 -27.410 -24.368 1.00 13.96 178 GLY A C 1
ATOM 1384 O O . GLY A 1 202 ? 23.705 -27.455 -23.179 1.00 15.19 178 GLY A O 1
ATOM 1385 N N . ARG A 1 203 ? 22.912 -26.310 -24.953 1.00 13.08 179 ARG A N 1
ATOM 1386 C CA . ARG A 1 203 ? 22.715 -25.075 -24.212 1.00 11.86 179 ARG A CA 1
ATOM 1387 C C . ARG A 1 203 ? 21.259 -24.954 -23.734 1.00 11.24 179 ARG A C 1
ATOM 1388 O O . ARG A 1 203 ? 20.397 -25.816 -24.020 1.00 11.99 179 ARG A O 1
ATOM 1396 N N . GLU A 1 204 ? 20.995 -23.887 -22.996 1.00 10.17 180 GLU A N 1
ATOM 1397 C CA . GLU A 1 204 ? 19.658 -23.623 -22.526 1.00 12.08 180 GLU A CA 1
ATOM 1398 C C . GLU A 1 204 ? 19.079 -22.358 -23.110 1.00 11.32 180 GLU A C 1
ATOM 1399 O O . GLU A 1 204 ? 19.792 -21.410 -23.458 1.00 13.35 180 GLU A O 1
ATOM 1413 N N . SER A 1 206 ? 15.998 -19.329 -22.625 1.00 8.82 182 SER A N 1
ATOM 1414 C CA . SER A 1 206 ? 15.255 -18.636 -21.587 1.00 9.59 182 SER A CA 1
ATOM 1415 C C . SER A 1 206 ? 14.436 -17.518 -22.216 1.00 9.97 182 SER A C 1
ATOM 1416 O O . SER A 1 206 ? 14.844 -16.934 -23.227 1.00 9.58 182 SER A O 1
ATOM 1427 N N . THR A 1 208 ? 11.649 -14.024 -21.140 1.00 9.39 184 THR A N 1
ATOM 1428 C CA . THR A 1 208 ? 10.854 -13.245 -20.214 1.00 9.37 184 THR A CA 1
ATOM 1429 C C . THR A 1 208 ? 9.484 -13.014 -20.817 1.00 8.68 184 THR A C 1
ATOM 1430 O O . THR A 1 208 ? 9.356 -12.807 -22.022 1.00 10.41 184 THR A O 1
ATOM 1434 N N . LEU A 1 209 ? 8.453 -13.085 -19.976 1.00 8.66 185 LEU A N 1
ATOM 1435 C CA . LEU A 1 209 ? 7.099 -12.778 -20.437 1.00 8.42 185 LEU A CA 1
ATOM 1436 C C . LEU A 1 209 ? 6.890 -11.290 -20.770 1.00 8.20 185 LEU A C 1
ATOM 1437 O O . LEU A 1 209 ? 5.877 -10.935 -21.370 1.00 9.07 185 LEU A O 1
ATOM 1442 N N . SER A 1 210 ? 7.831 -10.434 -20.342 1.00 9.39 186 SER A N 1
ATOM 1443 C CA . SER A 1 210 ? 7.951 -9.038 -20.794 1.00 9.79 186 SER A CA 1
ATOM 1444 C C . SER A 1 210 ? 6.924 -8.049 -20.263 1.00 9.40 186 SER A C 1
ATOM 1445 O O . SER A 1 210 ? 7.304 -6.999 -19.733 1.00 11.35 186 SER A O 1
ATOM 1448 N N . ASP A 1 211 ? 5.635 -8.346 -20.419 1.00 9.26 187 ASP A N 1
ATOM 1449 C CA . ASP A 1 211 ? 4.602 -7.360 -20.097 1.00 8.89 187 ASP A CA 1
ATOM 1450 C C . ASP A 1 211 ? 3.266 -8.088 -20.080 1.00 8.87 187 ASP A C 1
ATOM 1451 O O . ASP A 1 211 ? 3.034 -8.959 -20.915 1.00 9.76 187 ASP A O 1
ATOM 1456 N N . SER A 1 212 ? 2.384 -7.732 -19.147 1.00 8.34 188 SER A N 1
ATOM 1457 C CA . SER A 1 212 ? 1.113 -8.467 -19.015 1.00 8.23 188 SER A CA 1
ATOM 1458 C C . SER A 1 212 ? 0.219 -8.415 -20.242 1.00 8.26 188 SER A C 1
ATOM 1459 O O . SER A 1 212 ? -0.475 -9.388 -20.513 1.00 8.34 188 SER A O 1
ATOM 1462 N N . PHE A 1 213 ? 0.225 -7.285 -20.947 1.00 8.82 189 PHE A N 1
ATOM 1463 C CA . PHE A 1 213 ? -0.552 -7.160 -22.180 1.00 8.67 189 PHE A CA 1
ATOM 1464 C C . PHE A 1 213 ? 0.067 -7.935 -23.313 1.00 8.81 189 PHE A C 1
ATOM 1465 O O . PHE A 1 213 ? -0.661 -8.453 -24.165 1.00 10.45 189 PHE A O 1
ATOM 1473 N N . CYS A 1 214 ? 1.403 -8.012 -23.321 1.00 8.25 190 CYS A N 1
ATOM 1474 C CA . CYS A 1 214 ? 2.100 -8.846 -24.284 1.00 8.98 190 CYS A CA 1
ATOM 1475 C C . CYS A 1 214 ? 1.700 -10.316 -24.073 1.00 9.85 190 CYS A C 1
ATOM 1476 O O . CYS A 1 214 ? 1.420 -11.046 -25.018 1.00 9.83 190 CYS A O 1
ATOM 1479 N N . VAL A 1 215 ? 1.643 -10.736 -22.811 1.00 8.36 191 VAL A N 1
ATOM 1480 C CA . VAL A 1 215 ? 1.145 -12.065 -22.482 1.00 8.58 191 VAL A CA 1
ATOM 1481 C C . VAL A 1 215 ? -0.299 -12.218 -22.960 1.00 9.37 191 VAL A C 1
ATOM 1482 O O . VAL A 1 215 ? -0.622 -13.247 -23.561 1.00 10.10 191 VAL A O 1
ATOM 1486 N N . ASP A 1 216 ? -1.169 -11.233 -22.713 1.00 9.40 192 ASP A N 1
ATOM 1487 C CA . ASP A 1 216 ? -2.535 -11.308 -23.261 1.00 9.95 192 ASP A CA 1
ATOM 1488 C C . ASP A 1 216 ? -2.524 -11.555 -24.783 1.00 10.75 192 ASP A C 1
ATOM 1489 O O . ASP A 1 216 ? -3.357 -12.328 -25.283 1.00 13.73 192 ASP A O 1
ATOM 1494 N N . ARG A 1 217 ? -1.626 -10.873 -25.519 1.00 9.40 193 ARG A N 1
ATOM 1495 C CA . ARG A 1 217 ? -1.556 -11.055 -26.982 1.00 9.66 193 ARG A CA 1
ATOM 1496 C C . ARG A 1 217 ? -1.086 -12.455 -27.448 1.00 10.74 193 ARG A C 1
ATOM 1497 O O . ARG A 1 217 ? -1.553 -12.958 -28.473 1.00 11.63 193 ARG A O 1
ATOM 1505 N N . TYR A 1 218 ? -0.169 -13.068 -26.701 1.00 9.73 194 TYR A N 1
ATOM 1506 C CA . TYR A 1 218 ? 0.577 -14.256 -27.175 1.00 9.20 194 TYR A CA 1
ATOM 1507 C C . TYR A 1 218 ? 0.569 -15.413 -26.178 1.00 10.03 194 TYR A C 1
ATOM 1508 O O . TYR A 1 218 ? 1.418 -16.293 -26.236 1.00 10.96 194 TYR A O 1
ATOM 1517 N N . ARG A 1 219 ? -0.455 -15.427 -25.331 1.00 11.36 195 ARG A N 1
ATOM 1518 C CA A ARG A 1 219 ? -0.583 -16.428 -24.249 0.50 12.16 195 ARG A CA 1
ATOM 1519 C CA B ARG A 1 219 ? -0.577 -16.417 -24.259 0.50 12.39 195 ARG A CA 1
ATOM 1520 C C . ARG A 1 219 ? -0.364 -17.889 -24.715 1.00 11.51 195 ARG A C 1
ATOM 1521 O O . ARG A 1 219 ? 0.501 -18.641 -24.199 1.00 10.94 195 ARG A O 1
ATOM 1536 N N . GLY A 1 220 ? -1.144 -18.275 -25.729 1.00 12.59 196 GLY A N 1
ATOM 1537 C CA . GLY A 1 220 ? -1.083 -19.618 -26.271 1.00 10.72 196 GLY A CA 1
ATOM 1538 C C . GLY A 1 220 ? 0.297 -19.939 -26.811 1.00 11.68 196 GLY A C 1
ATOM 1539 O O . GLY A 1 220 ? 0.823 -21.020 -26.573 1.00 11.08 196 GLY A O 1
ATOM 1540 N N . GLU A 1 221 ? 0.890 -18.991 -27.525 1.00 12.48 197 GLU A N 1
ATOM 1541 C CA . GLU A 1 221 ? 2.197 -19.207 -28.122 1.00 11.87 197 GLU A CA 1
ATOM 1542 C C . GLU A 1 221 ? 3.298 -19.312 -27.061 1.00 10.87 197 GLU A C 1
ATOM 1543 O O . GLU A 1 221 ? 4.220 -20.135 -27.187 1.00 10.91 197 GLU A O 1
ATOM 1549 N N . PHE A 1 222 ? 3.198 -18.490 -26.021 1.00 10.61 198 PHE A N 1
ATOM 1550 C CA 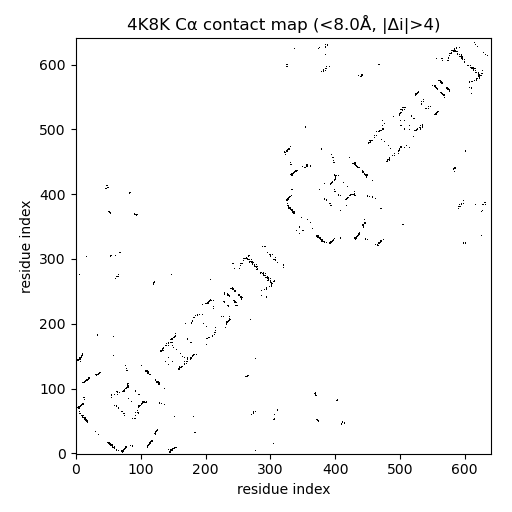. PHE A 1 222 ? 4.167 -18.559 -24.933 1.00 9.48 198 PHE A CA 1
ATOM 1551 C C . PHE A 1 222 ? 4.082 -19.892 -24.175 1.00 9.70 198 PHE A C 1
ATOM 1552 O O . PHE A 1 222 ? 5.107 -20.513 -23.895 1.00 10.49 198 PHE A O 1
ATOM 1560 N N . LEU A 1 223 ? 2.859 -20.345 -23.881 1.00 9.82 199 LEU A N 1
ATOM 1561 C CA . LEU A 1 223 ? 2.674 -21.650 -23.257 1.00 10.13 199 LEU A CA 1
ATOM 1562 C C . LEU A 1 223 ? 3.219 -22.768 -24.133 1.00 10.46 199 LEU A C 1
ATOM 1563 O O . LEU A 1 223 ? 3.819 -23.715 -23.619 1.00 11.48 199 LEU A O 1
ATOM 1568 N N . ASP A 1 224 ? 3.034 -22.648 -25.449 1.00 11.63 200 ASP A N 1
ATOM 1569 C CA . ASP A 1 224 ? 3.569 -23.636 -26.380 1.00 13.88 200 ASP A CA 1
ATOM 1570 C C . ASP A 1 224 ? 5.101 -23.675 -26.341 1.00 12.13 200 ASP A C 1
ATOM 1571 O O . ASP A 1 224 ? 5.707 -24.756 -26.330 1.00 13.88 200 ASP A O 1
ATOM 1576 N N . LEU A 1 225 ? 5.726 -22.501 -26.302 1.00 11.76 201 LEU A N 1
ATOM 1577 C CA . LEU A 1 225 ? 7.186 -22.444 -26.217 1.00 11.50 201 LEU A CA 1
ATOM 1578 C C . LEU A 1 225 ? 7.679 -23.197 -24.981 1.00 11.05 201 LEU A C 1
ATOM 1579 O O . LEU A 1 225 ? 8.677 -23.912 -25.035 1.00 11.05 201 LEU A O 1
ATOM 1592 N N . ARG A 1 227 ? 5.913 -25.556 -23.000 1.00 10.74 203 ARG A N 1
ATOM 1593 C CA . ARG A 1 227 ? 5.483 -26.957 -22.984 1.00 10.61 203 ARG A CA 1
ATOM 1594 C C . ARG A 1 227 ? 6.182 -27.855 -24.013 1.00 11.81 203 ARG A C 1
ATOM 1595 O O . ARG A 1 227 ? 6.385 -29.041 -23.766 1.00 14.18 203 ARG A O 1
ATOM 1603 N N . SER A 1 228 ? 6.571 -27.278 -25.153 1.00 11.99 204 SER A N 1
ATOM 1604 C CA . SER A 1 228 ? 7.310 -28.018 -26.175 1.00 12.98 204 SER A CA 1
ATOM 1605 C C . SER A 1 228 ? 8.797 -28.097 -25.861 1.00 14.48 204 SER A C 1
ATOM 1606 O O . SER A 1 228 ? 9.555 -28.774 -26.571 1.00 18.52 204 SER A O 1
ATOM 1609 N N . GLY A 1 229 ? 9.216 -27.406 -24.804 1.00 14.45 205 GLY A N 1
ATOM 1610 C CA . GLY A 1 229 ? 10.608 -27.445 -24.406 1.00 15.76 205 GLY A CA 1
ATOM 1611 C C . GLY A 1 229 ? 11.524 -26.515 -25.176 1.00 15.56 205 GLY A C 1
ATOM 1612 O O . GLY A 1 229 ? 12.745 -26.645 -25.060 1.00 19.29 205 GLY A O 1
ATOM 1613 N N . LYS A 1 230 ? 10.971 -25.573 -25.945 1.00 13.22 206 LYS A N 1
ATOM 1614 C CA . LYS A 1 230 ? 11.815 -24.612 -26.651 1.00 13.71 206 LYS A CA 1
ATOM 1615 C C . LYS A 1 230 ? 12.432 -23.658 -25.643 1.00 12.96 206 LYS A C 1
ATOM 1616 O O . LYS A 1 230 ? 13.557 -23.223 -25.807 1.00 14.60 206 LYS A O 1
ATOM 1622 N N . VAL A 1 231 ? 11.700 -23.370 -24.578 1.00 10.96 207 VAL A N 1
ATOM 1623 C CA . VAL A 1 231 ? 12.191 -22.516 -23.498 1.00 12.70 207 VAL A CA 1
ATOM 1624 C C . VAL A 1 231 ? 12.379 -23.333 -22.220 1.00 13.34 207 VAL A C 1
ATOM 1625 O O . VAL A 1 231 ? 11.464 -24.034 -21.799 1.00 16.15 207 VAL A O 1
ATOM 1629 N N . ASP A 1 232 ? 13.557 -23.215 -21.606 1.00 11.64 208 ASP A N 1
ATOM 1630 C CA . ASP A 1 232 ? 13.892 -23.948 -20.384 1.00 12.17 208 ASP A CA 1
ATOM 1631 C C . ASP A 1 232 ? 13.673 -23.111 -19.126 1.00 12.14 208 ASP A C 1
ATOM 1632 O O . ASP A 1 232 ? 13.227 -23.638 -18.110 1.00 17.82 208 ASP A O 1
ATOM 1637 N N . ILE A 1 233 ? 14.028 -21.826 -19.178 1.00 10.23 209 ILE A N 1
ATOM 1638 C CA . ILE A 1 233 ? 13.960 -20.961 -18.005 1.00 10.21 209 ILE A CA 1
ATOM 1639 C C . ILE A 1 233 ? 13.068 -19.767 -18.322 1.00 9.77 209 ILE A C 1
ATOM 1640 O O . ILE A 1 233 ? 13.340 -19.056 -19.280 1.00 10.30 209 ILE A O 1
ATOM 1645 N N . VAL A 1 234 ? 12.020 -19.545 -17.528 1.00 9.40 210 VAL A N 1
ATOM 1646 C CA A VAL A 1 234 ? 11.075 -18.456 -17.789 0.60 9.25 210 VAL A CA 1
ATOM 1647 C CA B VAL A 1 234 ? 11.097 -18.445 -17.795 0.40 8.65 210 VAL A CA 1
ATOM 1648 C C . VAL A 1 234 ? 11.118 -17.414 -16.671 1.00 9.29 210 VAL A C 1
ATOM 1649 O O . VAL A 1 234 ? 11.069 -17.772 -15.491 1.00 9.06 210 VAL A O 1
ATOM 1656 N N . PHE A 1 235 ? 11.230 -16.141 -17.050 1.00 10.30 211 PHE A N 1
ATOM 1657 C CA . PHE A 1 235 ? 11.091 -15.010 -16.137 1.00 9.01 211 PHE A CA 1
ATOM 1658 C C . PHE A 1 235 ? 9.708 -14.378 -16.263 1.00 8.74 211 PHE A C 1
ATOM 1659 O O . PHE A 1 235 ? 9.233 -14.129 -17.365 1.00 10.48 211 PHE A O 1
ATOM 1667 N N . ALA A 1 236 ? 9.093 -14.068 -15.119 1.00 10.34 212 ALA A N 1
ATOM 1668 C CA . ALA A 1 236 ? 7.786 -13.396 -15.068 1.00 10.68 212 ALA A CA 1
ATOM 1669 C C . ALA A 1 236 ? 7.738 -12.493 -13.850 1.00 11.46 212 ALA A C 1
ATOM 1670 O O . ALA A 1 236 ? 8.389 -12.781 -12.842 1.00 13.12 212 ALA A O 1
ATOM 1672 N N . ASN A 1 237 ? 6.982 -11.406 -13.927 1.00 9.42 213 ASN A N 1
ATOM 1673 C CA . ASN A 1 237 ? 6.540 -10.759 -12.685 1.00 9.88 213 ASN A CA 1
ATOM 1674 C C . ASN A 1 237 ? 5.157 -11.284 -12.290 1.00 9.78 213 ASN A C 1
ATOM 1675 O O . ASN A 1 237 ? 4.566 -12.104 -13.014 1.00 10.38 213 ASN A O 1
ATOM 1680 N N . ARG A 1 238 ? 4.657 -10.827 -11.147 1.00 10.43 214 ARG A N 1
ATOM 1681 C CA A ARG A 1 238 ? 3.374 -11.299 -10.617 0.50 10.57 214 ARG A CA 1
ATOM 1682 C CA B ARG A 1 238 ? 3.382 -11.304 -10.620 0.50 10.58 214 ARG A CA 1
ATOM 1683 C C . ARG A 1 238 ? 2.254 -11.122 -11.641 1.00 11.14 214 ARG A C 1
ATOM 1684 O O . ARG A 1 238 ? 1.500 -12.056 -11.920 1.00 11.25 214 ARG A O 1
ATOM 1699 N N . GLN A 1 239 ? 2.158 -9.928 -12.209 1.00 11.64 215 GLN A N 1
ATOM 1700 C CA . GLN A 1 239 ? 1.073 -9.611 -13.133 1.00 12.60 215 GLN A CA 1
ATOM 1701 C C . GLN A 1 239 ? 1.150 -10.475 -14.402 1.00 10.83 215 GLN A C 1
ATOM 1702 O O . GLN A 1 239 ? 0.141 -10.938 -14.912 1.00 12.56 215 GLN A O 1
ATOM 1708 N N . GLU A 1 240 ? 2.358 -10.711 -14.884 1.00 9.63 216 GLU A N 1
ATOM 1709 C CA . GLU A 1 240 ? 2.551 -11.549 -16.067 1.00 8.65 216 GLU A CA 1
ATOM 1710 C C . GLU A 1 240 ? 2.158 -12.999 -15.804 1.00 8.74 216 GLU A C 1
ATOM 1711 O O . GLU A 1 240 ? 1.530 -13.648 -16.659 1.00 10.03 216 GLU A O 1
ATOM 1717 N N . ALA A 1 241 ? 2.499 -13.509 -14.615 1.00 9.21 217 ALA A N 1
ATOM 1718 C CA . ALA A 1 241 ? 2.146 -14.883 -14.248 1.00 9.86 217 ALA A CA 1
ATOM 1719 C C . ALA A 1 241 ? 0.626 -15.042 -14.143 1.00 9.35 217 ALA A C 1
ATOM 1720 O O . ALA A 1 241 ? 0.063 -16.025 -14.632 1.00 10.01 217 ALA A O 1
ATOM 1722 N N . LEU A 1 242 ? -0.036 -14.053 -13.527 1.00 9.22 218 LEU A N 1
ATOM 1723 C CA . LEU A 1 242 ? -1.489 -14.050 -13.406 1.00 9.80 218 LEU A CA 1
ATOM 1724 C C . LEU A 1 242 ? -2.116 -13.996 -14.802 1.00 9.75 218 LEU A C 1
ATOM 1725 O O . LEU A 1 242 ? -3.081 -14.703 -15.073 1.00 11.29 218 LEU A O 1
ATOM 1730 N N A SER A 1 243 ? -1.547 -13.168 -15.680 0.50 8.99 219 SER A N 1
ATOM 1731 N N B SER A 1 243 ? -1.554 -13.173 -15.687 0.50 9.42 219 SER A N 1
ATOM 1732 C CA A SER A 1 243 ? -2.041 -13.042 -17.056 0.50 9.74 219 SER A CA 1
ATOM 1733 C CA B SER A 1 243 ? -2.061 -13.066 -17.060 0.50 10.20 219 SER A CA 1
ATOM 1734 C C A SER A 1 243 ? -1.860 -14.337 -17.846 0.50 8.44 219 SER A C 1
ATOM 1735 C C B SER A 1 243 ? -1.870 -14.356 -17.843 0.50 8.70 219 SER A C 1
ATOM 1736 O O A SER A 1 243 ? -2.733 -14.725 -18.621 0.50 8.99 219 SER A O 1
ATOM 1737 O O B SER A 1 243 ? -2.742 -14.757 -18.614 0.50 9.38 219 SER A O 1
ATOM 1742 N N . LEU A 1 244 ? -0.734 -15.014 -17.635 1.00 9.12 220 LEU A N 1
ATOM 1743 C CA . LEU A 1 244 ? -0.441 -16.240 -18.379 1.00 8.78 220 LEU A CA 1
ATOM 1744 C C . LEU A 1 244 ? -1.550 -17.276 -18.199 1.00 9.05 220 LEU A C 1
ATOM 1745 O O . LEU A 1 244 ? -1.944 -17.931 -19.148 1.00 10.70 220 LEU A O 1
ATOM 1750 N N . TYR A 1 245 ? -2.054 -17.395 -16.975 1.00 8.89 221 TYR A N 1
ATOM 1751 C CA . TYR A 1 245 ? -3.093 -18.375 -16.652 1.00 9.29 221 TYR A CA 1
ATOM 1752 C C . TYR A 1 245 ? -4.480 -17.761 -16.463 1.00 10.59 221 TYR A C 1
ATOM 1753 O O . TYR A 1 245 ? -5.415 -18.471 -16.123 1.00 11.48 221 TYR A O 1
ATOM 1762 N N . GLN A 1 246 ? -4.602 -16.463 -16.728 1.00 10.26 222 GLN A N 1
ATOM 1763 C CA . GLN A 1 246 ? -5.876 -15.746 -16.642 1.00 10.02 222 GLN A CA 1
ATOM 1764 C C . GLN A 1 246 ? -6.573 -15.971 -15.291 1.00 11.79 222 GLN A C 1
ATOM 1765 O O . GLN A 1 246 ? -7.757 -16.306 -15.204 1.00 11.85 222 GLN A O 1
ATOM 1771 N N . THR A 1 247 ? -5.794 -15.811 -14.230 1.00 11.53 223 THR A N 1
ATOM 1772 C CA . THR A 1 247 ? -6.273 -16.071 -12.891 1.00 10.83 223 THR A CA 1
ATOM 1773 C C . THR A 1 247 ? -5.980 -14.863 -12.013 1.00 12.56 223 THR A C 1
ATOM 1774 O O . THR A 1 247 ? -5.089 -14.063 -12.325 1.00 14.03 223 THR A O 1
ATOM 1778 N N . ASP A 1 248 ? -6.722 -14.731 -10.920 1.00 14.63 224 ASP A N 1
ATOM 1779 C CA . ASP A 1 248 ? -6.338 -13.804 -9.857 1.00 17.60 224 ASP A CA 1
ATOM 1780 C C . ASP A 1 248 ? -5.693 -14.510 -8.674 1.00 16.02 224 ASP A C 1
ATOM 1781 O O . ASP A 1 248 ? -5.305 -13.868 -7.713 1.00 20.69 224 ASP A O 1
ATOM 1786 N N . ASP A 1 249 ? -5.559 -15.825 -8.770 1.00 12.91 225 ASP A N 1
ATOM 1787 C CA . ASP A 1 249 ? -4.972 -16.644 -7.707 1.00 13.10 225 ASP A CA 1
ATOM 1788 C C . ASP A 1 249 ? -3.480 -16.807 -7.983 1.00 12.80 225 ASP A C 1
ATOM 1789 O O . ASP A 1 249 ? -3.067 -17.598 -8.846 1.00 13.27 225 ASP A O 1
ATOM 1794 N N . PHE A 1 250 ? -2.665 -16.054 -7.256 1.00 12.47 226 PHE A N 1
ATOM 1795 C CA . PHE A 1 250 ? -1.214 -16.154 -7.436 1.00 12.17 226 PHE A CA 1
ATOM 1796 C C . PHE A 1 250 ? -0.644 -17.531 -7.102 1.00 11.88 226 PHE A C 1
ATOM 1797 O O . PHE A 1 250 ? 0.288 -17.991 -7.763 1.00 11.61 226 PHE A O 1
ATOM 1805 N N . GLU A 1 251 ? -1.187 -18.197 -6.086 1.00 13.52 227 GLU A N 1
ATOM 1806 C CA . GLU A 1 251 ? -0.739 -19.555 -5.791 1.00 14.83 227 GLU A CA 1
ATOM 1807 C C . GLU A 1 251 ? -0.975 -20.503 -6.967 1.00 13.60 227 GLU A C 1
ATOM 1808 O O . GLU A 1 251 ? -0.108 -21.308 -7.304 1.00 13.45 227 GLU A O 1
ATOM 1814 N N . GLU A 1 252 ? -2.142 -20.398 -7.602 1.00 13.49 228 GLU A N 1
ATOM 1815 C CA . GLU A 1 252 ? -2.422 -21.175 -8.808 1.00 12.09 228 GLU A CA 1
ATOM 1816 C C . GLU A 1 252 ? -1.393 -20.869 -9.892 1.00 10.56 228 GLU A C 1
ATOM 1817 O O . GLU A 1 252 ? -0.856 -21.786 -10.518 1.00 10.63 228 GLU A O 1
ATOM 1823 N N . ALA A 1 253 ? -1.132 -19.579 -10.117 1.00 10.79 229 ALA A N 1
ATOM 1824 C CA . ALA A 1 253 ? -0.154 -19.166 -11.131 1.00 10.99 229 ALA A CA 1
ATOM 1825 C C . ALA A 1 253 ? 1.232 -19.786 -10.891 1.00 10.90 229 ALA A C 1
ATOM 1826 O O . ALA A 1 253 ? 1.874 -20.258 -11.823 1.00 11.56 229 ALA A O 1
ATOM 1828 N N . LEU A 1 254 ? 1.694 -19.776 -9.638 1.00 10.30 230 LEU A N 1
ATOM 1829 C CA . LEU A 1 254 ? 2.989 -20.375 -9.295 1.00 10.07 230 LEU A CA 1
ATOM 1830 C C . LEU A 1 254 ? 3.013 -21.887 -9.535 1.00 10.64 230 LEU A C 1
ATOM 1831 O O . LEU A 1 254 ? 3.956 -22.406 -10.132 1.00 13.00 230 LEU A O 1
ATOM 1836 N N . ASN A 1 255 ? 1.968 -22.581 -9.084 1.00 11.01 231 ASN A N 1
ATOM 1837 C CA . ASN A 1 255 ? 1.843 -24.012 -9.321 1.00 12.51 231 ASN A CA 1
ATOM 1838 C C . ASN A 1 255 ? 1.837 -24.346 -10.814 1.00 11.77 231 ASN A C 1
ATOM 1839 O O . ASN A 1 255 ? 2.523 -25.269 -11.257 1.00 12.38 231 ASN A O 1
ATOM 1844 N N . ARG A 1 256 ? 1.096 -23.573 -11.600 1.00 10.21 232 ARG A N 1
ATOM 1845 C CA . ARG A 1 256 ? 0.997 -23.887 -13.019 1.00 11.93 232 ARG A CA 1
ATOM 1846 C C . ARG A 1 256 ? 2.289 -23.554 -13.769 1.00 10.10 232 ARG A C 1
ATOM 1847 O O . ARG A 1 256 ? 2.716 -24.324 -14.615 1.00 12.06 232 ARG A O 1
ATOM 1855 N N . ILE A 1 257 ? 2.918 -22.422 -13.455 1.00 10.32 233 ILE A N 1
ATOM 1856 C CA . ILE A 1 257 ? 4.157 -22.065 -14.141 1.00 10.29 233 ILE A CA 1
ATOM 1857 C C . ILE A 1 257 ? 5.259 -23.098 -13.874 1.00 10.72 233 ILE A C 1
ATOM 1858 O O . ILE A 1 257 ? 6.026 -23.451 -14.778 1.00 10.83 233 ILE A O 1
ATOM 1863 N N . ALA A 1 258 ? 5.303 -23.610 -12.648 1.00 11.24 234 ALA A N 1
ATOM 1864 C CA . ALA A 1 258 ? 6.263 -24.658 -12.302 1.00 11.57 234 ALA A CA 1
ATOM 1865 C C . ALA A 1 258 ? 6.047 -25.961 -13.092 1.00 11.21 234 ALA A C 1
ATOM 1866 O O . ALA A 1 258 ? 7.004 -26.685 -13.387 1.00 13.32 234 ALA A O 1
ATOM 1868 N N . ALA A 1 259 ? 4.799 -26.239 -13.460 1.00 10.02 235 ALA A N 1
ATOM 1869 C CA . ALA A 1 259 ? 4.476 -27.432 -14.242 1.00 10.15 235 ALA A CA 1
ATOM 1870 C C . ALA A 1 259 ? 4.798 -27.251 -15.734 1.00 11.46 235 ALA A C 1
ATOM 1871 O O . ALA A 1 259 ? 4.952 -28.238 -16.470 1.00 13.11 235 ALA A O 1
ATOM 1873 N N . ASP A 1 260 ? 4.910 -25.997 -16.172 1.00 10.69 236 ASP A N 1
ATOM 1874 C CA . ASP A 1 260 ? 5.053 -25.699 -17.605 1.00 10.82 236 ASP A CA 1
ATOM 1875 C C . ASP A 1 260 ? 6.481 -25.452 -18.097 1.00 11.28 236 ASP A C 1
ATOM 1876 O O . ASP A 1 260 ? 6.730 -25.435 -19.305 1.00 13.05 236 ASP A O 1
ATOM 1881 N N . CYS A 1 261 ? 7.412 -25.228 -17.173 1.00 11.11 237 CYS A N 1
ATOM 1882 C CA A CYS A 1 261 ? 8.799 -24.980 -17.564 0.60 11.83 237 CYS A CA 1
ATOM 1883 C CA B CYS A 1 261 ? 8.795 -24.883 -17.516 0.40 11.16 237 CYS A CA 1
ATOM 1884 C C . CYS A 1 261 ? 9.747 -25.555 -16.528 1.00 12.50 237 CYS A C 1
ATOM 1885 O O . CYS A 1 261 ? 9.358 -25.810 -15.387 1.00 15.11 237 CYS A O 1
ATOM 1890 N N . LYS A 1 262 ? 10.992 -25.795 -16.939 1.00 11.51 238 LYS A N 1
ATOM 1891 C CA . LYS A 1 262 ? 11.961 -26.449 -16.044 1.00 11.16 238 LYS A CA 1
ATOM 1892 C C . LYS A 1 262 ? 12.295 -25.570 -14.834 1.00 10.18 238 LYS A C 1
ATOM 1893 O O . LYS A 1 262 ? 12.291 -26.036 -13.698 1.00 12.11 238 LYS A O 1
ATOM 1899 N N . ILE A 1 263 ? 12.596 -24.299 -15.085 1.00 10.12 239 ILE A N 1
ATOM 1900 C CA . ILE A 1 263 ? 12.866 -23.343 -14.012 1.00 10.38 239 ILE A CA 1
ATOM 1901 C C . ILE A 1 263 ? 12.060 -22.076 -14.291 1.00 9.70 239 ILE A C 1
ATOM 1902 O O . ILE A 1 263 ? 12.030 -21.599 -15.430 1.00 9.98 239 ILE A O 1
ATOM 1907 N N . ALA A 1 264 ? 11.385 -21.555 -13.271 1.00 9.65 240 ALA A N 1
ATOM 1908 C CA . ALA A 1 264 ? 10.669 -20.276 -13.391 1.00 9.31 240 ALA A CA 1
ATOM 1909 C C . ALA A 1 264 ? 11.174 -19.329 -12.319 1.00 8.98 240 ALA A C 1
ATOM 1910 O O . ALA A 1 264 ? 11.351 -19.737 -11.157 1.00 11.97 240 ALA A O 1
ATOM 1912 N N . ALA A 1 265 ? 11.431 -18.080 -12.696 1.00 9.07 241 ALA A N 1
ATOM 1913 C CA . ALA A 1 265 ? 11.796 -17.065 -11.719 1.00 9.13 241 ALA A CA 1
ATOM 1914 C C . ALA A 1 265 ? 10.713 -15.995 -11.752 1.00 10.09 241 ALA A C 1
ATOM 1915 O O . ALA A 1 265 ? 10.504 -15.352 -12.785 1.00 11.39 241 ALA A O 1
ATOM 1917 N N . VAL A 1 266 ? 10.002 -15.840 -10.636 1.00 11.24 242 VAL A N 1
ATOM 1918 C CA . VAL A 1 266 ? 8.851 -14.947 -10.577 1.00 10.45 242 VAL A CA 1
ATOM 1919 C C . VAL A 1 266 ? 9.129 -13.793 -9.622 1.00 12.19 242 VAL A C 1
ATOM 1920 O O . VAL A 1 266 ? 9.365 -14.005 -8.436 1.00 14.86 242 VAL A O 1
ATOM 1924 N N . THR A 1 267 ? 9.120 -12.574 -10.152 1.00 11.79 243 THR A N 1
ATOM 1925 C CA . THR A 1 267 ? 9.455 -11.408 -9.336 1.00 11.19 243 THR A CA 1
ATOM 1926 C C . THR A 1 267 ? 8.197 -10.757 -8.803 1.00 11.66 243 THR A C 1
ATOM 1927 O O . THR A 1 267 ? 7.133 -10.826 -9.434 1.00 11.61 243 THR A O 1
ATOM 1939 N N . SER A 1 269 ? 8.244 -7.421 -7.134 1.00 15.08 245 SER A N 1
ATOM 1940 C CA . SER A 1 269 ? 8.589 -6.039 -6.762 1.00 16.74 245 SER A CA 1
ATOM 1941 C C . SER A 1 269 ? 9.151 -5.980 -5.341 1.00 15.27 245 SER A C 1
ATOM 1942 O O . SER A 1 269 ? 10.094 -6.713 -5.023 1.00 17.49 245 SER A O 1
ATOM 1945 N N . GLU A 1 270 ? 8.559 -5.149 -4.482 1.00 15.82 246 GLU A N 1
ATOM 1946 C CA . GLU A 1 270 ? 9.032 -5.010 -3.103 1.00 17.81 246 GLU A CA 1
ATOM 1947 C C . GLU A 1 270 ? 8.909 -6.287 -2.257 1.00 15.43 246 GLU A C 1
ATOM 1948 O O . GLU A 1 270 ? 9.503 -6.380 -1.183 1.00 16.77 246 GLU A O 1
ATOM 1954 N N . ASN A 1 271 ? 8.164 -7.274 -2.758 1.00 14.52 247 ASN A N 1
ATOM 1955 C CA . ASN A 1 271 ? 7.986 -8.550 -2.063 1.00 15.91 247 ASN A CA 1
ATOM 1956 C C . ASN A 1 271 ? 9.019 -9.600 -2.459 1.00 16.18 247 ASN A C 1
ATOM 1957 O O . ASN A 1 271 ? 8.933 -10.759 -2.047 1.00 17.79 247 ASN A O 1
ATOM 1962 N N . GLY A 1 272 ? 10.003 -9.190 -3.251 1.00 13.93 248 GLY A N 1
ATOM 1963 C CA . GLY A 1 272 ? 11.117 -10.065 -3.593 1.00 14.32 248 GLY A CA 1
ATOM 1964 C C . GLY A 1 272 ? 10.857 -10.948 -4.793 1.00 12.30 248 GLY A C 1
ATOM 1965 O O . GLY A 1 272 ? 10.296 -10.498 -5.792 1.00 13.38 248 GLY A O 1
ATOM 1966 N N . ALA A 1 273 ? 11.266 -12.211 -4.700 1.00 11.79 249 ALA A N 1
ATOM 1967 C CA . ALA A 1 273 ? 11.135 -13.140 -5.828 1.00 11.27 249 ALA A CA 1
ATOM 1968 C C . ALA A 1 273 ? 10.989 -14.570 -5.330 1.00 11.93 249 ALA A C 1
ATOM 1969 O O . ALA A 1 273 ? 11.335 -14.879 -4.182 1.00 12.26 249 ALA A O 1
ATOM 1971 N N . VAL A 1 274 ? 10.449 -15.429 -6.183 1.00 11.52 250 VAL A N 1
ATOM 1972 C CA . VAL A 1 274 ? 10.398 -16.859 -5.900 1.00 11.67 250 VAL A CA 1
ATOM 1973 C C . VAL A 1 274 ? 10.929 -17.606 -7.108 1.00 10.59 250 VAL A C 1
ATOM 1974 O O . VAL A 1 274 ? 10.580 -17.289 -8.255 1.00 11.21 250 VAL A O 1
ATOM 1978 N N . ILE A 1 275 ? 11.805 -18.562 -6.848 1.00 11.30 251 ILE A N 1
ATOM 1979 C CA . ILE A 1 275 ? 12.400 -19.378 -7.907 1.00 10.81 251 ILE A CA 1
ATOM 1980 C C . ILE A 1 275 ? 11.816 -20.777 -7.765 1.00 10.47 251 ILE A C 1
ATOM 1981 O O . ILE A 1 275 ? 11.770 -21.337 -6.676 1.00 11.51 251 ILE A O 1
ATOM 1986 N N . LEU A 1 276 ? 11.329 -21.327 -8.868 1.00 9.75 252 LEU A N 1
ATOM 1987 C CA . LEU A 1 276 ? 10.678 -22.620 -8.843 1.00 9.29 252 LEU A CA 1
ATOM 1988 C C . LEU A 1 276 ? 11.404 -23.590 -9.767 1.00 9.63 252 LEU A C 1
ATOM 1989 O O . LEU A 1 276 ? 11.828 -23.218 -10.877 1.00 11.42 252 LEU A O 1
ATOM 1994 N N . LYS A 1 277 ? 11.563 -24.831 -9.306 1.00 10.12 253 LYS A N 1
ATOM 1995 C CA . LYS A 1 277 ? 12.127 -25.888 -10.142 1.00 11.33 253 LYS A CA 1
ATOM 1996 C C . LYS A 1 277 ? 11.480 -27.207 -9.739 1.00 12.12 253 LYS A C 1
ATOM 1997 O O . LYS A 1 277 ? 11.815 -27.762 -8.704 1.00 13.70 253 LYS A O 1
ATOM 2003 N N . GLY A 1 278 ? 10.550 -27.705 -10.551 1.00 12.47 254 GLY A N 1
ATOM 2004 C CA . GLY A 1 278 ? 9.773 -28.893 -10.175 1.00 13.86 254 GLY A CA 1
ATOM 2005 C C . GLY A 1 278 ? 8.947 -28.578 -8.946 1.00 15.42 254 GLY A C 1
ATOM 2006 O O . GLY A 1 278 ? 8.126 -27.659 -8.970 1.00 15.78 254 GLY A O 1
ATOM 2007 N N . ARG A 1 279 ? 9.195 -29.330 -7.874 1.00 17.75 255 ARG A N 1
ATOM 2008 C CA . ARG A 1 279 ? 8.571 -29.113 -6.573 1.00 15.96 255 ARG A CA 1
ATOM 2009 C C . ARG A 1 279 ? 9.368 -28.173 -5.670 1.00 17.20 255 ARG A C 1
ATOM 2010 O O . ARG A 1 279 ? 8.875 -27.771 -4.618 1.00 21.49 255 ARG A O 1
ATOM 2018 N N . GLU A 1 280 ? 10.590 -27.832 -6.082 1.00 15.23 256 GLU A N 1
ATOM 2019 C CA . GLU A 1 280 ? 11.459 -26.937 -5.302 1.00 15.80 256 GLU A CA 1
ATOM 2020 C C . GLU A 1 280 ? 10.961 -25.489 -5.403 1.00 14.85 256 GLU A C 1
ATOM 2021 O O . GLU A 1 280 ? 10.562 -25.026 -6.482 1.00 13.61 256 GLU A O 1
ATOM 2027 N N . ARG A 1 281 ? 10.999 -24.778 -4.279 1.00 14.65 257 ARG A N 1
ATOM 2028 C CA . ARG A 1 281 ? 10.691 -23.348 -4.234 1.00 14.46 257 ARG A CA 1
ATOM 2029 C C . ARG A 1 281 ? 11.730 -22.649 -3.388 1.00 13.60 257 ARG A C 1
ATOM 2030 O O . ARG A 1 281 ? 12.080 -23.142 -2.308 1.00 16.23 257 ARG A O 1
ATOM 2038 N N . TYR A 1 282 ? 12.209 -21.506 -3.874 1.00 11.46 258 TYR A N 1
ATOM 2039 C CA . TYR A 1 282 ? 13.192 -20.679 -3.153 1.00 12.38 258 TYR A CA 1
ATOM 2040 C C . TYR A 1 282 ? 12.762 -19.232 -3.126 1.00 13.45 258 TYR A C 1
ATOM 2041 O O . TYR A 1 282 ? 12.672 -18.590 -4.176 1.00 16.49 258 TYR A O 1
ATOM 2050 N N . TYR A 1 283 ? 12.474 -18.721 -1.931 1.00 11.96 259 TYR A N 1
ATOM 2051 C CA A TYR A 1 283 ? 12.052 -17.337 -1.760 0.50 11.16 259 TYR A CA 1
ATOM 2052 C CA B TYR A 1 283 ? 12.059 -17.336 -1.793 0.50 10.94 259 TYR A CA 1
ATOM 2053 C C . TYR A 1 283 ? 13.245 -16.439 -1.455 1.00 11.84 259 TYR A C 1
ATOM 2054 O O . TYR A 1 283 ? 14.100 -16.793 -0.637 1.0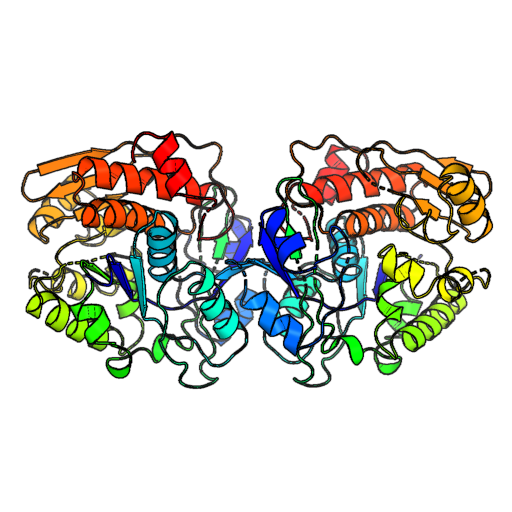0 13.19 259 TYR A O 1
ATOM 2071 N N . VAL A 1 284 ? 13.288 -15.282 -2.111 1.00 10.98 260 VAL A N 1
ATOM 2072 C CA . VAL A 1 284 ? 14.354 -14.305 -1.926 1.00 10.30 260 VAL A CA 1
ATOM 2073 C C . VAL A 1 284 ? 13.745 -12.949 -1.580 1.00 11.44 260 VAL A C 1
ATOM 2074 O O . VAL A 1 284 ? 12.804 -12.508 -2.224 1.00 12.02 260 VAL A O 1
ATOM 2078 N N . ASN A 1 285 ? 14.288 -12.289 -0.566 1.00 12.77 261 ASN A N 1
ATOM 2079 C CA . ASN A 1 285 ? 13.833 -10.957 -0.190 1.00 13.45 261 ASN A CA 1
ATOM 2080 C C . ASN A 1 285 ? 14.350 -9.863 -1.125 1.00 13.93 261 ASN A C 1
ATOM 2081 O O . ASN A 1 285 ? 15.484 -9.910 -1.606 1.00 14.83 261 ASN A O 1
ATOM 2086 N N . ALA A 1 286 ? 13.513 -8.863 -1.367 1.00 13.08 262 ALA A N 1
ATOM 2087 C CA . ALA A 1 286 ? 13.963 -7.639 -2.011 1.00 13.49 262 ALA A CA 1
ATOM 2088 C C . ALA A 1 286 ? 14.996 -6.957 -1.114 1.00 12.94 262 ALA A C 1
ATOM 2089 O O . ALA A 1 286 ? 14.929 -7.040 0.115 1.00 14.72 262 ALA A O 1
ATOM 2091 N N . ILE A 1 287 ? 15.948 -6.266 -1.726 1.00 12.30 263 ILE A N 1
ATOM 2092 C CA . ILE A 1 287 ? 16.883 -5.453 -0.953 1.00 14.99 263 ILE A CA 1
ATOM 2093 C C . ILE A 1 287 ? 16.251 -4.141 -0.469 1.00 16.22 263 ILE A C 1
ATOM 2094 O O . ILE A 1 287 ? 15.191 -3.722 -0.953 1.00 15.39 263 ILE A O 1
ATOM 2099 N N . ARG A 1 288 ? 16.937 -3.485 0.458 1.00 20.25 264 ARG A N 1
ATOM 2100 C CA . ARG A 1 288 ? 16.574 -2.154 0.922 1.00 21.82 264 ARG A CA 1
ATOM 2101 C C . ARG A 1 288 ? 16.755 -1.131 -0.191 1.00 22.77 264 ARG A C 1
ATOM 2102 O O . ARG A 1 288 ? 17.811 -1.081 -0.822 1.00 24.20 264 ARG A O 1
ATOM 2110 N N . ILE A 1 289 ? 15.709 -0.337 -0.411 1.00 25.81 265 ILE A N 1
ATOM 2111 C CA . ILE A 1 289 ? 15.688 0.750 -1.391 1.00 29.33 265 ILE A CA 1
ATOM 2112 C C . ILE A 1 289 ? 15.619 2.069 -0.623 1.00 29.71 265 ILE A C 1
ATOM 2113 O O . ILE A 1 289 ? 14.721 2.258 0.202 1.00 32.42 265 ILE A O 1
ATOM 2118 N N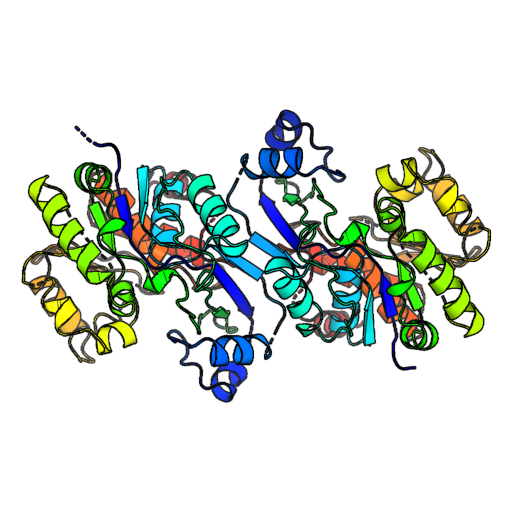 . ARG A 1 290 ? 16.567 2.969 -0.879 1.00 26.45 266 ARG A N 1
ATOM 2119 C CA . ARG A 1 290 ? 16.489 4.336 -0.340 1.00 20.89 266 ARG A CA 1
ATOM 2120 C C . ARG A 1 290 ? 15.285 5.102 -0.918 1.00 16.18 266 ARG A C 1
ATOM 2121 O O . ARG A 1 290 ? 14.523 5.712 -0.186 1.00 20.30 266 ARG A O 1
ATOM 2129 N N . GLU A 1 291 ? 15.128 5.049 -2.241 1.00 25.90 267 GLU A N 1
ATOM 2130 C CA . GLU A 1 291 ? 13.977 5.658 -2.895 1.00 27.82 267 GLU A CA 1
ATOM 2131 C C . GLU A 1 291 ? 13.743 5.014 -4.247 1.00 24.16 267 GLU A C 1
ATOM 2132 O O . GLU A 1 291 ? 14.697 4.639 -4.935 1.00 28.61 267 GLU A O 1
ATOM 2138 N N . VAL A 1 292 ? 12.473 4.872 -4.615 1.00 21.82 268 VAL A N 1
ATOM 2139 C CA . VAL A 1 292 ? 12.117 4.392 -5.951 1.00 21.92 268 VAL A CA 1
ATOM 2140 C C . VAL A 1 292 ? 12.171 5.578 -6.913 1.00 22.15 268 VAL A C 1
ATOM 2141 O O . VAL A 1 292 ? 11.216 6.360 -7.006 1.00 24.87 268 VAL A O 1
ATOM 2145 N N . VAL A 1 293 ? 13.307 5.723 -7.597 1.00 17.22 269 VAL A N 1
ATOM 2146 C CA . VAL A 1 293 ? 13.532 6.831 -8.520 1.00 15.27 269 VAL A CA 1
ATOM 2147 C C . VAL A 1 293 ? 12.818 6.546 -9.840 1.00 14.14 269 VAL A C 1
ATOM 2148 O O . VAL A 1 293 ? 12.046 7.372 -10.328 1.00 14.62 269 VAL A O 1
ATOM 2152 N N . ASP A 1 294 ? 13.060 5.367 -10.401 1.00 13.00 270 ASP A N 1
ATOM 2153 C CA . ASP A 1 294 ? 12.547 5.031 -11.719 1.00 13.07 270 ASP A CA 1
ATOM 2154 C C . ASP A 1 294 ? 12.621 3.521 -11.853 1.00 10.84 270 ASP A C 1
ATOM 2155 O O . ASP A 1 294 ? 13.718 2.967 -11.892 1.00 13.26 270 ASP A O 1
ATOM 2160 N N . THR A 1 295 ? 11.469 2.854 -11.927 1.00 11.34 271 THR A N 1
ATOM 2161 C CA . THR A 1 295 ? 11.467 1.388 -11.956 1.00 12.22 271 THR A CA 1
ATOM 2162 C C . THR A 1 295 ? 11.870 0.787 -13.315 1.00 11.44 271 THR A C 1
ATOM 2163 O O . THR A 1 295 ? 11.969 -0.440 -13.443 1.00 11.60 271 THR A O 1
ATOM 2167 N N . THR A 1 296 ? 12.111 1.634 -14.324 1.00 10.33 272 THR A N 1
ATOM 2168 C CA . THR A 1 296 ? 12.537 1.136 -15.628 1.00 9.34 272 THR A CA 1
ATOM 2169 C C . THR A 1 296 ? 13.776 0.252 -15.529 1.00 8.76 272 THR A C 1
ATOM 2170 O O . THR A 1 296 ? 14.804 0.672 -15.005 1.00 10.56 272 THR A O 1
ATOM 2174 N N . GLY A 1 297 ? 13.671 -0.960 -16.055 1.00 8.06 273 GLY A N 1
ATOM 2175 C CA . GLY A 1 297 ? 14.785 -1.896 -16.086 1.00 7.73 273 GLY A CA 1
ATOM 2176 C C . GLY A 1 297 ? 14.800 -2.893 -14.948 1.00 8.98 273 GLY A C 1
ATOM 2177 O O . GLY A 1 297 ? 15.615 -3.803 -14.964 1.00 9.37 273 GLY A O 1
ATOM 2178 N N . ALA A 1 298 ? 13.884 -2.776 -13.984 1.00 10.06 274 ALA A N 1
ATOM 2179 C CA . ALA A 1 298 ? 13.955 -3.674 -12.818 1.00 9.31 274 ALA A CA 1
ATOM 2180 C C . ALA A 1 298 ? 13.981 -5.163 -13.218 1.00 8.82 274 ALA A C 1
ATOM 2181 O O . ALA A 1 298 ? 14.866 -5.926 -12.817 1.00 10.95 274 ALA A O 1
ATOM 2183 N N . GLY A 1 299 ? 13.002 -5.579 -14.011 1.00 9.18 275 GLY A N 1
ATOM 2184 C CA . GLY A 1 299 ? 12.904 -6.974 -14.366 1.00 9.05 275 GLY A CA 1
ATOM 2185 C C . GLY A 1 299 ? 14.073 -7.376 -15.238 1.00 8.91 275 GLY A C 1
ATOM 2186 O O . GLY A 1 299 ? 14.557 -8.497 -15.162 1.00 9.68 275 GLY A O 1
ATOM 2187 N N . ASP A 1 300 ? 14.546 -6.446 -16.065 1.00 8.08 276 ASP A N 1
ATOM 2188 C CA . ASP A 1 300 ? 15.651 -6.748 -16.972 1.00 7.68 276 ASP A CA 1
ATOM 2189 C C . ASP A 1 300 ? 16.909 -7.054 -16.174 1.00 7.91 276 ASP A C 1
ATOM 2190 O O . ASP A 1 300 ? 17.656 -8.001 -16.478 1.00 9.00 276 ASP A O 1
ATOM 2195 N N . LEU A 1 301 ? 17.136 -6.252 -15.134 1.00 7.50 277 LEU A N 1
ATOM 2196 C CA . LEU A 1 301 ? 18.337 -6.436 -14.293 1.00 7.96 277 LEU A CA 1
ATOM 2197 C C . LEU A 1 301 ? 18.170 -7.606 -13.299 1.00 8.51 277 LEU A C 1
ATOM 2198 O O . LEU A 1 301 ? 19.167 -8.265 -12.948 1.00 9.55 277 LEU A O 1
ATOM 2203 N N . PHE A 1 302 ? 16.939 -7.905 -12.883 1.00 8.67 278 PHE A N 1
ATOM 2204 C CA . PHE A 1 302 ? 16.743 -9.155 -12.184 1.00 8.90 278 PHE A CA 1
ATOM 2205 C C . PHE A 1 302 ? 17.245 -10.332 -13.027 1.00 8.73 278 PHE A C 1
ATOM 2206 O O . PHE A 1 302 ? 17.981 -11.186 -12.535 1.00 9.14 278 PHE A O 1
ATOM 2214 N N . ALA A 1 303 ? 16.900 -10.339 -14.311 1.00 10.12 279 ALA A N 1
ATOM 2215 C CA . ALA A 1 303 ? 17.325 -11.402 -15.188 1.00 9.24 279 ALA A CA 1
ATOM 2216 C C . ALA A 1 303 ? 18.853 -11.390 -15.353 1.00 9.20 279 ALA A C 1
ATOM 2217 O O . ALA A 1 303 ? 19.449 -12.433 -15.384 1.00 9.66 279 ALA A O 1
ATOM 2219 N N . SER A 1 304 ? 19.471 -10.206 -15.442 1.00 8.77 280 SER A N 1
ATOM 2220 C CA . SER A 1 304 ? 20.939 -10.130 -15.472 1.00 7.72 280 SER A CA 1
ATOM 2221 C C . SER A 1 304 ? 21.587 -10.848 -14.300 1.00 7.90 280 SER A C 1
ATOM 2222 O O . SER A 1 304 ? 22.529 -11.660 -14.455 1.00 9.37 280 SER A O 1
ATOM 2225 N N . GLY A 1 305 ? 21.128 -10.493 -13.106 1.00 7.92 281 GLY A N 1
ATOM 2226 C CA . GLY A 1 305 ? 21.732 -11.065 -11.915 1.00 9.09 281 GLY A CA 1
ATOM 2227 C C . GLY A 1 305 ? 21.461 -12.552 -11.802 1.00 8.70 281 GLY A C 1
ATOM 2228 O O . GLY A 1 305 ? 22.358 -13.332 -11.463 1.00 9.61 281 GLY A O 1
ATOM 2229 N N . PHE A 1 306 ? 20.223 -12.958 -12.089 1.00 9.28 282 PHE A N 1
ATOM 2230 C CA . PHE A 1 306 ? 19.881 -14.386 -12.105 1.00 9.32 282 PHE A CA 1
ATOM 2231 C C . PHE A 1 306 ? 20.708 -15.209 -13.101 1.00 10.10 282 PHE A C 1
ATOM 2232 O O . PHE A 1 306 ? 21.273 -16.261 -12.743 1.00 10.58 282 PHE A O 1
ATOM 2240 N N . LEU A 1 307 ? 20.785 -14.736 -14.346 1.00 10.37 283 LEU A N 1
ATOM 2241 C CA . LEU A 1 307 ? 21.493 -15.468 -15.386 1.00 9.52 283 LEU A CA 1
ATOM 2242 C C . LEU A 1 307 ? 23.012 -15.440 -15.181 1.00 9.25 283 LEU A C 1
ATOM 2243 O O . LEU A 1 307 ? 23.674 -16.404 -15.507 1.00 9.90 283 LEU A O 1
ATOM 2248 N N . TYR A 1 308 ? 23.553 -14.339 -14.650 1.00 9.36 284 TYR A N 1
ATOM 2249 C CA . TYR A 1 308 ? 24.959 -14.316 -14.229 1.00 10.60 284 TYR A CA 1
ATOM 2250 C C . TYR A 1 308 ? 25.242 -15.415 -13.192 1.00 9.76 284 TYR A C 1
ATOM 2251 O O . TYR A 1 308 ? 26.144 -16.250 -13.350 1.00 11.72 284 TYR A O 1
ATOM 2260 N N . GLY A 1 309 ? 24.461 -15.426 -12.121 1.00 10.97 285 GLY A N 1
ATOM 2261 C CA . GLY A 1 309 ? 24.624 -16.470 -11.114 1.00 10.96 285 GLY A CA 1
ATOM 2262 C C . GLY A 1 309 ? 24.463 -17.863 -11.713 1.00 10.59 285 GLY A C 1
ATOM 2263 O O . GLY A 1 309 ? 25.259 -18.768 -11.436 1.00 12.33 285 GLY A O 1
ATOM 2264 N N . TYR A 1 310 ? 23.467 -18.035 -12.583 1.00 9.39 286 TYR A N 1
ATOM 2265 C CA . TYR A 1 310 ? 23.144 -19.365 -13.112 1.00 9.50 286 TYR A CA 1
ATOM 2266 C C . TYR A 1 310 ? 24.305 -19.881 -13.946 1.00 10.51 286 TYR A C 1
ATOM 2267 O O . TYR A 1 310 ? 24.705 -21.050 -13.831 1.00 12.00 286 TYR A O 1
ATOM 2276 N N . THR A 1 311 ? 24.876 -19.005 -14.765 1.00 10.80 287 THR A N 1
ATOM 2277 C CA . THR A 1 311 ? 25.938 -19.443 -15.651 1.00 11.44 287 THR A CA 1
ATOM 2278 C C . THR A 1 311 ? 27.295 -19.484 -14.939 1.00 14.02 287 THR A C 1
ATOM 2279 O O . THR A 1 311 ? 28.295 -19.900 -15.524 1.00 17.08 287 THR A O 1
ATOM 2283 N N . GLN A 1 312 ? 27.311 -19.071 -13.676 1.00 13.56 288 GLN A N 1
ATOM 2284 C CA . GLN A 1 312 ? 28.494 -19.251 -12.818 1.00 15.78 288 GLN A CA 1
ATOM 2285 C C . GLN A 1 312 ? 28.358 -20.484 -11.914 1.00 16.61 288 GLN A C 1
ATOM 2286 O O . GLN A 1 312 ? 29.217 -20.730 -11.073 1.00 20.07 288 GLN A O 1
ATOM 2292 N N . GLY A 1 313 ? 27.276 -21.246 -12.080 1.00 14.10 289 GLY A N 1
ATOM 2293 C CA . GLY A 1 313 ? 27.066 -22.473 -11.302 1.00 14.88 289 GLY A CA 1
ATOM 2294 C C . GLY A 1 313 ? 26.536 -22.238 -9.896 1.00 14.87 289 GLY A C 1
ATOM 2295 O O . GLY A 1 313 ? 26.629 -23.117 -9.033 1.00 18.34 289 GLY A O 1
ATOM 2296 N N . ARG A 1 314 ? 25.946 -21.072 -9.663 1.00 11.82 290 ARG A N 1
ATOM 2297 C CA . ARG A 1 314 ? 25.430 -20.740 -8.321 1.00 12.45 290 ARG A CA 1
ATOM 2298 C C . ARG A 1 314 ? 24.084 -21.403 -8.022 1.00 11.63 290 ARG A C 1
ATOM 2299 O O . ARG A 1 314 ? 23.364 -21.785 -8.943 1.00 12.34 290 ARG A O 1
ATOM 2307 N N . SER A 1 315 ? 23.761 -21.547 -6.730 1.00 13.12 291 SER A N 1
ATOM 2308 C CA . SER A 1 315 ? 22.482 -22.102 -6.310 1.00 12.96 291 SER A CA 1
ATOM 2309 C C . SER A 1 315 ? 21.343 -21.228 -6.812 1.00 11.80 291 SER A C 1
ATOM 2310 O O . SER A 1 315 ? 21.514 -20.029 -7.045 1.00 10.52 291 SER A O 1
ATOM 2313 N N . LEU A 1 316 ? 20.162 -21.819 -6.968 1.00 12.02 292 LEU A N 1
ATOM 2314 C CA . LEU A 1 316 ? 19.019 -21.036 -7.450 1.00 12.03 292 LEU A CA 1
ATOM 2315 C C . LEU A 1 316 ? 18.689 -19.891 -6.492 1.00 10.86 292 LEU A C 1
ATOM 2316 O O . LEU A 1 316 ? 18.339 -18.799 -6.922 1.00 10.89 292 LEU A O 1
ATOM 2321 N N . GLU A 1 317 ? 18.837 -20.132 -5.188 1.00 11.72 293 GLU A N 1
ATOM 2322 C CA . GLU A 1 317 ? 18.625 -19.065 -4.221 1.00 11.77 293 GLU A CA 1
ATOM 2323 C C . GLU A 1 317 ? 19.601 -17.912 -4.459 1.00 11.08 293 GLU A C 1
ATOM 2324 O O . GLU A 1 317 ? 19.204 -16.753 -4.477 1.00 11.79 293 GLU A O 1
ATOM 2330 N N . ASP A 1 318 ? 20.878 -18.244 -4.641 1.00 10.88 294 ASP A N 1
ATOM 2331 C CA . ASP A 1 318 ? 21.895 -17.228 -4.899 1.00 11.28 294 ASP A CA 1
ATOM 2332 C C . ASP A 1 318 ? 21.688 -16.479 -6.219 1.00 9.88 294 ASP A C 1
ATOM 2333 O O . ASP A 1 318 ? 21.977 -15.271 -6.302 1.00 8.75 294 ASP A O 1
ATOM 2338 N N . CYS A 1 319 ? 21.204 -17.194 -7.243 1.00 9.84 295 CYS A N 1
ATOM 2339 C CA . CYS A 1 319 ? 20.817 -16.537 -8.490 1.00 10.03 295 CYS A CA 1
ATOM 2340 C C . CYS A 1 319 ? 19.688 -15.522 -8.214 1.00 8.81 295 CYS A C 1
ATOM 2341 O O . CYS A 1 319 ? 19.730 -14.401 -8.690 1.00 9.12 295 CYS A O 1
ATOM 2344 N N . GLY A 1 320 ? 18.699 -15.917 -7.407 1.00 9.54 296 GLY A N 1
ATOM 2345 C CA . GLY A 1 320 ? 17.628 -15.006 -7.012 1.00 9.81 296 GLY A CA 1
ATOM 2346 C C . GLY A 1 320 ? 18.169 -13.803 -6.253 1.00 8.92 296 GLY A C 1
ATOM 2347 O O . GLY A 1 320 ? 17.756 -12.650 -6.492 1.00 9.62 296 GLY A O 1
ATOM 2348 N N . LYS A 1 321 ? 19.086 -14.060 -5.316 1.00 8.63 297 LYS A N 1
ATOM 2349 C CA . LYS A 1 321 ? 19.695 -12.970 -4.552 1.00 8.70 297 LYS A CA 1
ATOM 2350 C C . LYS A 1 321 ? 20.420 -11.970 -5.461 1.00 8.73 297 LYS A C 1
ATOM 2351 O O . LYS A 1 321 ? 20.251 -10.766 -5.326 1.00 8.81 297 LYS A O 1
ATOM 2357 N N . LEU A 1 322 ? 21.199 -12.491 -6.411 1.00 8.97 298 LEU A N 1
ATOM 2358 C CA . LEU A 1 322 ? 21.888 -11.642 -7.379 1.00 9.40 298 LEU A CA 1
ATOM 2359 C C . LEU A 1 322 ? 20.887 -10.837 -8.231 1.00 9.70 298 LEU A C 1
ATOM 2360 O O . LEU A 1 322 ? 21.117 -9.667 -8.495 1.00 10.09 298 LEU A O 1
ATOM 2365 N N . GLY A 1 323 ? 19.766 -11.455 -8.611 1.00 9.62 299 GLY A N 1
ATOM 2366 C CA . GLY A 1 323 ? 18.756 -10.748 -9.392 1.00 9.19 299 GLY A CA 1
ATOM 2367 C C . GLY A 1 323 ? 18.148 -9.616 -8.581 1.00 8.81 299 GLY A C 1
ATOM 2368 O O . GLY A 1 323 ? 17.989 -8.493 -9.064 1.00 9.16 299 GLY A O 1
ATOM 2369 N N . CYS A 1 324 ? 17.834 -9.897 -7.325 1.00 9.00 300 CYS A N 1
ATOM 2370 C CA . CYS A 1 324 ? 17.233 -8.860 -6.479 1.00 9.61 300 CYS A CA 1
ATOM 2371 C C . CYS A 1 324 ? 18.210 -7.708 -6.230 1.00 8.90 300 CYS A C 1
ATOM 2372 O O . CYS A 1 324 ? 17.844 -6.547 -6.231 1.00 8.80 300 CYS A O 1
ATOM 2375 N N . LEU A 1 325 ? 19.479 -8.037 -6.091 1.00 9.59 301 LEU A N 1
ATOM 2376 C CA . LEU A 1 325 ? 20.471 -6.991 -5.907 1.00 9.96 301 LEU A CA 1
ATOM 2377 C C . LEU A 1 325 ? 20.544 -6.064 -7.139 1.00 10.02 301 LEU A C 1
ATOM 2378 O O . LEU A 1 325 ? 20.455 -4.831 -7.011 1.00 10.55 301 LEU A O 1
ATOM 2383 N N . ALA A 1 326 ? 20.660 -6.656 -8.329 1.00 8.52 302 ALA A N 1
ATOM 2384 C CA . ALA A 1 326 ? 20.792 -5.837 -9.531 1.00 9.18 302 ALA A CA 1
ATOM 2385 C C . ALA A 1 326 ? 19.519 -4.999 -9.779 1.00 9.83 302 ALA A C 1
ATOM 2386 O O . ALA A 1 326 ? 19.594 -3.816 -10.120 1.00 10.49 302 ALA A O 1
ATOM 2388 N N . ALA A 1 327 ? 18.355 -5.628 -9.606 1.00 9.50 303 ALA A N 1
ATOM 2389 C CA . ALA A 1 327 ? 17.085 -4.928 -9.797 1.00 9.03 303 ALA A CA 1
ATOM 2390 C C . ALA A 1 327 ? 16.923 -3.758 -8.812 1.00 9.49 303 ALA A C 1
ATOM 2391 O O . ALA A 1 327 ? 16.497 -2.665 -9.187 1.00 10.14 303 ALA A O 1
ATOM 2393 N N . GLY A 1 328 ? 17.238 -3.994 -7.541 1.00 10.20 304 GLY A N 1
ATOM 2394 C CA . GLY A 1 328 ? 17.188 -2.933 -6.533 1.00 10.62 304 GLY A CA 1
ATOM 2395 C C . GLY A 1 328 ? 18.100 -1.744 -6.805 1.00 10.09 304 GLY A C 1
ATOM 2396 O O . GLY A 1 328 ? 17.742 -0.575 -6.546 1.00 11.45 304 GLY A O 1
ATOM 2397 N N . ILE A 1 329 ? 19.270 -2.028 -7.350 1.00 9.76 305 ILE A N 1
ATOM 2398 C CA . ILE A 1 329 ? 20.193 -0.967 -7.742 1.00 10.70 305 ILE A CA 1
ATOM 2399 C C . ILE A 1 329 ? 19.608 -0.143 -8.908 1.00 10.03 305 ILE A C 1
ATOM 2400 O O . ILE A 1 329 ? 19.605 1.094 -8.872 1.00 10.12 305 ILE A O 1
ATOM 2405 N N . VAL A 1 330 ? 19.084 -0.811 -9.932 1.00 9.71 306 VAL A N 1
ATOM 2406 C CA . VAL A 1 330 ? 18.651 -0.050 -11.110 1.00 9.67 306 VAL A CA 1
ATOM 2407 C C . VAL A 1 330 ? 17.449 0.871 -10.848 1.00 9.69 306 VAL A C 1
ATOM 2408 O O . VAL A 1 330 ? 17.312 1.929 -11.499 1.00 11.51 306 VAL A O 1
ATOM 2412 N N . ILE A 1 331 ? 16.600 0.518 -9.881 1.00 9.54 307 ILE A N 1
ATOM 2413 C CA . ILE A 1 331 ? 15.428 1.363 -9.648 1.00 10.21 307 ILE A CA 1
ATOM 2414 C C . ILE A 1 331 ? 15.752 2.626 -8.859 1.00 11.11 307 ILE A C 1
ATOM 2415 O O . ILE A 1 331 ? 14.901 3.497 -8.696 1.00 12.22 307 ILE A O 1
ATOM 2420 N N . GLN A 1 332 ? 16.999 2.730 -8.420 1.00 12.32 308 GLN A N 1
ATOM 2421 C CA . GLN A 1 332 ? 17.450 3.894 -7.656 1.00 12.64 308 GLN A CA 1
ATOM 2422 C C . GLN A 1 332 ? 18.216 4.897 -8.521 1.00 12.91 308 GLN A C 1
ATOM 2423 O O . GLN A 1 332 ? 18.915 5.768 -8.011 1.00 15.72 308 GLN A O 1
ATOM 2429 N N . GLN A 1 333 ? 18.080 4.779 -9.840 1.00 13.18 309 GLN A N 1
ATOM 2430 C CA . GLN A 1 333 ? 18.699 5.740 -10.747 1.00 14.22 309 GLN A CA 1
ATOM 2431 C C . GLN A 1 333 ? 17.760 6.004 -11.900 1.00 15.48 309 GLN A C 1
ATOM 2432 O O . GLN A 1 333 ? 16.838 5.219 -12.153 1.00 16.11 309 GLN A O 1
ATOM 2438 N N . ILE A 1 334 ? 17.996 7.106 -12.601 1.00 18.43 310 ILE A N 1
ATOM 2439 C CA . ILE A 1 334 ? 17.304 7.369 -13.854 1.00 19.22 310 ILE A CA 1
ATOM 2440 C C . ILE A 1 334 ? 18.011 6.568 -14.950 1.00 20.99 310 ILE A C 1
ATOM 2441 O O . ILE A 1 334 ? 19.239 6.527 -15.002 1.00 23.93 310 ILE A O 1
ATOM 2446 N N . GLY A 1 335 ? 17.239 5.905 -15.800 1.00 22.21 311 GLY A N 1
ATOM 2447 C CA . GLY A 1 335 ? 17.834 5.151 -16.900 1.00 21.46 311 GLY A CA 1
ATOM 2448 C C . GLY A 1 335 ? 17.938 3.664 -16.612 1.00 17.13 311 GLY A C 1
ATOM 2449 O O . GLY A 1 335 ? 18.102 3.255 -15.463 1.00 16.12 311 GLY A O 1
ATOM 2450 N N . PRO A 1 336 ? 17.851 2.835 -17.659 1.00 13.87 312 PRO A N 1
ATOM 2451 C CA . PRO A 1 336 ? 17.587 1.420 -17.455 1.00 12.74 312 PRO A CA 1
ATOM 2452 C C . PRO A 1 336 ? 18.800 0.523 -17.244 1.00 11.09 312 PRO A C 1
ATOM 2453 O O . PRO A 1 336 ? 18.627 -0.671 -16.985 1.00 13.03 312 PRO A O 1
ATOM 2457 N N . ARG A 1 337 ? 20.003 1.073 -17.374 1.00 10.99 313 ARG A N 1
ATOM 2458 C CA . ARG A 1 337 ? 21.230 0.301 -17.204 1.00 11.73 313 ARG A CA 1
ATOM 2459 C C . ARG A 1 337 ? 22.061 0.895 -16.084 1.00 11.37 313 ARG A C 1
ATOM 2460 O O . ARG A 1 337 ? 22.402 2.062 -16.141 1.00 13.20 313 ARG A O 1
ATOM 2468 N N . PRO A 1 338 ? 22.365 0.104 -15.044 1.00 10.57 314 PRO A N 1
ATOM 2469 C CA . PRO A 1 338 ? 23.117 0.648 -13.903 1.00 12.56 314 PRO A CA 1
ATOM 2470 C C . PRO A 1 338 ? 24.401 1.360 -14.302 1.00 13.76 314 PRO A C 1
ATOM 2471 O O . PRO A 1 338 ? 25.187 0.837 -15.093 1.00 15.47 314 PRO A O 1
ATOM 2483 N N . THR A 1 340 ? 26.612 2.217 -12.048 1.00 15.21 316 THR A N 1
ATOM 2484 C CA . THR A 1 340 ? 27.554 1.826 -10.997 1.00 14.43 316 THR A CA 1
ATOM 2485 C C . THR A 1 340 ? 27.953 0.368 -11.231 1.00 15.37 316 THR A C 1
ATOM 2486 O O . THR A 1 340 ? 27.325 -0.333 -12.036 1.00 15.23 316 THR A O 1
ATOM 2490 N N . SER A 1 341 ? 28.992 -0.089 -10.543 1.00 13.48 317 SER A N 1
ATOM 2491 C CA . SER A 1 341 ? 29.485 -1.449 -10.715 1.00 14.20 317 SER A CA 1
ATOM 2492 C C . SER A 1 341 ? 28.650 -2.466 -9.944 1.00 13.60 317 SER A C 1
ATOM 2493 O O . SER A 1 341 ? 28.591 -2.461 -8.713 1.00 15.33 317 SER A O 1
ATOM 2496 N N . LEU A 1 342 ? 27.992 -3.340 -10.686 1.00 12.68 318 LEU A N 1
ATOM 2497 C CA . LEU A 1 342 ? 27.233 -4.420 -10.087 1.00 13.23 318 LEU A CA 1
ATOM 2498 C C . LEU A 1 342 ? 28.137 -5.465 -9.443 1.00 13.37 318 LEU A C 1
ATOM 2499 O O . LEU A 1 342 ? 27.781 -6.035 -8.405 1.00 14.47 318 LEU A O 1
ATOM 2504 N N . SER A 1 343 ? 29.314 -5.695 -10.028 1.00 15.50 319 SER A N 1
ATOM 2505 C CA . SER A 1 343 ? 30.259 -6.653 -9.459 1.00 17.00 319 SER A CA 1
ATOM 2506 C C . SER A 1 343 ? 30.787 -6.174 -8.099 1.00 14.75 319 SER A C 1
ATOM 2507 O O . SER A 1 343 ? 30.896 -6.963 -7.153 1.00 16.28 319 SER A O 1
ATOM 2510 N N . GLU A 1 344 ? 31.085 -4.881 -7.997 1.00 14.54 320 GLU A N 1
ATOM 2511 C CA . GLU A 1 344 ? 31.493 -4.308 -6.719 1.00 15.95 320 GLU A CA 1
ATOM 2512 C C . GLU A 1 344 ? 30.370 -4.447 -5.695 1.00 15.00 320 GLU A C 1
ATOM 2513 O O . GLU A 1 344 ? 30.615 -4.810 -4.547 1.00 15.68 320 GLU A O 1
ATOM 2519 N N . ALA A 1 345 ? 29.133 -4.177 -6.111 1.00 14.95 321 ALA A N 1
ATOM 2520 C CA . ALA A 1 345 ? 28.001 -4.279 -5.181 1.00 13.99 321 ALA A CA 1
ATOM 2521 C C . ALA A 1 345 ? 27.799 -5.717 -4.710 1.00 14.29 321 ALA A C 1
ATOM 2522 O O . ALA A 1 345 ? 27.559 -5.964 -3.517 1.00 16.49 321 ALA A O 1
ATOM 2524 N N . ALA A 1 346 ? 27.916 -6.655 -5.652 1.00 13.47 322 ALA A N 1
ATOM 2525 C CA . ALA A 1 346 ? 27.814 -8.090 -5.370 1.00 12.51 322 ALA A CA 1
ATOM 2526 C C . ALA A 1 346 ? 28.904 -8.563 -4.386 1.00 15.02 322 ALA A C 1
ATOM 2527 O O . ALA A 1 346 ? 28.624 -9.330 -3.464 1.00 14.70 322 ALA A O 1
ATOM 2529 N N . LYS A 1 347 ? 30.136 -8.089 -4.575 1.00 14.54 323 LYS A N 1
ATOM 2530 C CA . LYS A 1 347 ? 31.237 -8.407 -3.656 1.00 14.36 323 LYS A CA 1
ATOM 2531 C C . LYS A 1 347 ? 30.950 -7.867 -2.249 1.00 14.66 323 LYS A C 1
ATOM 2532 O O . LYS A 1 347 ? 31.139 -8.572 -1.259 1.00 16.97 323 LYS A O 1
ATOM 2538 N N . GLN A 1 348 ? 30.483 -6.620 -2.168 1.00 14.39 324 GLN A N 1
ATOM 2539 C CA . GLN A 1 348 ? 30.167 -5.989 -0.883 1.00 15.11 324 GLN A CA 1
ATOM 2540 C C . GLN A 1 348 ? 29.052 -6.739 -0.152 1.00 15.91 324 GLN A C 1
ATOM 2541 O O . GLN A 1 348 ? 29.080 -6.896 1.078 1.00 17.78 324 GLN A O 1
ATOM 2547 N N . ALA A 1 349 ? 28.097 -7.230 -0.937 1.00 16.00 325 ALA A N 1
ATOM 2548 C CA . ALA A 1 349 ? 26.968 -8.004 -0.447 1.00 16.32 325 ALA A CA 1
ATOM 2549 C C . ALA A 1 349 ? 27.319 -9.465 -0.133 1.00 18.76 325 ALA A C 1
ATOM 2550 O O . ALA A 1 349 ? 26.451 -10.255 0.249 1.00 20.18 325 ALA A O 1
ATOM 2552 N N . GLY A 1 350 ? 28.587 -9.823 -0.324 1.00 18.06 326 GLY A N 1
ATOM 2553 C CA . GLY A 1 350 ? 29.062 -11.184 -0.084 1.00 18.40 326 GLY A CA 1
ATOM 2554 C C . GLY A 1 350 ? 28.494 -12.242 -1.020 1.00 19.17 326 GLY A C 1
ATOM 2555 O O . GLY A 1 350 ? 28.570 -13.438 -0.722 1.00 23.47 326 GLY A O 1
ATOM 2556 N N . LEU A 1 351 ? 27.922 -11.806 -2.143 1.00 19.86 327 LEU A N 1
ATOM 2557 C CA . LEU A 1 351 ? 27.405 -12.722 -3.155 1.00 19.95 327 LEU A CA 1
ATOM 2558 C C . LEU A 1 351 ? 28.487 -13.008 -4.182 1.00 24.08 327 LEU A C 1
ATOM 2559 O O . LEU A 1 351 ? 28.506 -14.082 -4.783 1.00 27.39 327 LEU A O 1
ATOM 2564 N N . ILE A 1 352 ? 29.345 -12.006 -4.390 1.00 27.60 328 ILE A N 1
ATOM 2565 C CA . ILE A 1 352 ? 30.634 -12.105 -5.099 1.00 26.91 328 ILE A CA 1
ATOM 2566 C C . ILE A 1 352 ? 30.582 -12.314 -6.603 1.00 18.75 328 ILE A C 1
ATOM 2567 O O . ILE A 1 352 ? 31.190 -11.556 -7.359 1.00 30.68 328 ILE A O 1
ATOM 2580 N N . THR B 1 24 ? 6.879 43.464 -22.841 1.00 22.19 0 THR B N 1
ATOM 2581 C CA . THR B 1 24 ? 7.878 42.966 -23.771 1.00 24.62 0 THR B CA 1
ATOM 2582 C C . THR B 1 24 ? 7.633 41.470 -23.999 1.00 17.58 0 THR B C 1
ATOM 2583 O O . THR B 1 24 ? 7.237 40.746 -23.085 1.00 18.48 0 THR B O 1
ATOM 2587 N N . ARG B 1 25 ? 7.873 41.001 -25.215 1.00 12.61 1 ARG B N 1
ATOM 2588 C CA . ARG B 1 25 ? 7.630 39.591 -25.536 1.00 13.70 1 ARG B CA 1
ATOM 2589 C C . ARG B 1 25 ? 8.532 38.648 -24.760 1.00 11.92 1 ARG B C 1
ATOM 2590 O O . ARG B 1 25 ? 8.100 37.570 -24.367 1.00 14.44 1 ARG B O 1
ATOM 2598 N N . PHE B 1 26 ? 9.791 39.056 -24.576 1.00 9.29 2 PHE B N 1
ATOM 2599 C CA . PHE B 1 26 ? 10.807 38.205 -23.941 1.00 8.50 2 PHE B CA 1
ATOM 2600 C C . PHE B 1 26 ? 11.519 38.932 -22.824 1.00 9.60 2 PHE B C 1
ATOM 2601 O O . PHE B 1 26 ? 11.838 40.113 -22.945 1.00 10.62 2 PHE B O 1
ATOM 2609 N N . ASP B 1 27 ? 11.754 38.206 -21.734 1.00 10.09 3 ASP B N 1
ATOM 2610 C CA . ASP B 1 27 ? 12.670 38.658 -20.689 1.00 9.05 3 ASP B CA 1
ATOM 2611 C C . ASP B 1 27 ? 14.126 38.438 -21.062 1.00 9.85 3 ASP B C 1
ATOM 2612 O O . ASP B 1 27 ? 14.947 39.323 -20.872 1.00 9.53 3 ASP B O 1
ATOM 2617 N N . VAL B 1 28 ? 14.441 37.242 -21.553 1.00 8.35 4 VAL B N 1
ATOM 2618 C CA . VAL B 1 28 ? 15.811 36.902 -21.898 1.00 7.53 4 VAL B CA 1
ATOM 2619 C C . VAL B 1 28 ? 15.864 36.134 -23.219 1.00 6.85 4 VAL B C 1
ATOM 2620 O O . VAL B 1 28 ? 15.225 35.091 -23.367 1.00 8.16 4 VAL B O 1
ATOM 2624 N N . LEU B 1 29 ? 16.610 36.679 -24.178 1.00 8.17 5 LEU B N 1
ATOM 2625 C CA . LEU B 1 29 ? 17.027 35.944 -25.359 1.00 7.69 5 LEU B CA 1
ATOM 2626 C C . LEU B 1 29 ? 18.448 35.438 -25.093 1.00 7.59 5 LEU B C 1
ATOM 2627 O O . LEU B 1 29 ? 19.335 36.229 -24.718 1.00 8.11 5 LEU B O 1
ATOM 2632 N N . THR B 1 30 ? 18.697 34.146 -25.295 1.00 7.59 6 THR B N 1
ATOM 2633 C CA . THR B 1 30 ? 20.111 33.714 -25.253 1.00 7.18 6 THR B CA 1
ATOM 2634 C C . THR B 1 30 ? 20.577 33.216 -26.622 1.00 6.60 6 THR B C 1
ATOM 2635 O O . THR B 1 30 ? 19.773 32.769 -27.438 1.00 7.51 6 THR B O 1
ATOM 2639 N N . VAL B 1 31 ? 21.884 33.295 -26.857 1.00 6.78 7 VAL B N 1
ATOM 2640 C CA . VAL B 1 31 ? 22.472 32.900 -28.130 1.00 5.90 7 VAL B CA 1
ATOM 2641 C C . VAL B 1 31 ? 23.710 32.081 -27.843 1.00 6.70 7 VAL B C 1
ATOM 2642 O O . VAL B 1 31 ? 24.567 32.508 -27.057 1.00 7.85 7 VAL B O 1
ATOM 2646 N N . GLY B 1 32 ? 23.804 30.907 -28.467 1.00 6.68 8 GLY B N 1
ATOM 2647 C CA . GLY B 1 32 ? 24.958 30.065 -28.241 1.00 6.53 8 GLY B CA 1
ATOM 2648 C C . GLY B 1 32 ? 25.058 28.890 -29.172 1.00 6.44 8 GLY B C 1
ATOM 2649 O O . GLY B 1 32 ? 24.288 28.752 -30.128 1.00 8.20 8 GLY B O 1
ATOM 2650 N N . ASN B 1 33 ? 26.065 28.070 -28.906 1.00 7.66 9 ASN B N 1
ATOM 2651 C CA . ASN B 1 33 ? 26.288 26.824 -29.632 1.00 6.56 9 ASN B CA 1
ATOM 2652 C C . ASN B 1 33 ? 25.283 25.750 -29.217 1.00 6.93 9 ASN B C 1
ATOM 2653 O O . ASN B 1 33 ? 25.253 25.333 -28.064 1.00 7.80 9 ASN B O 1
ATOM 2658 N N . ALA B 1 34 ? 24.452 25.315 -30.163 1.00 6.89 10 ALA B N 1
ATOM 2659 C CA . ALA B 1 34 ? 23.417 24.320 -29.876 1.00 6.13 10 ALA B CA 1
ATOM 2660 C C . ALA B 1 34 ? 24.072 22.940 -29.870 1.00 6.62 10 ALA B C 1
ATOM 2661 O O . ALA B 1 34 ? 24.551 22.476 -30.911 1.00 7.85 10 ALA B O 1
ATOM 2663 N N . ILE B 1 35 ? 24.067 22.274 -28.715 1.00 6.87 11 ILE B N 1
ATOM 2664 C CA . ILE B 1 35 ? 24.868 21.054 -28.514 1.00 6.68 11 ILE B CA 1
ATOM 2665 C C . ILE B 1 35 ? 24.015 20.017 -27.798 1.00 7.48 11 ILE B C 1
ATOM 2666 O O . ILE B 1 35 ? 23.233 20.378 -26.905 1.00 7.40 11 ILE B O 1
ATOM 2671 N N . VAL B 1 36 ? 24.177 18.755 -28.175 1.00 7.24 12 VAL B N 1
ATOM 2672 C CA . VAL B 1 36 ? 23.659 17.637 -27.372 1.00 7.13 12 VAL B CA 1
ATOM 2673 C C . VAL B 1 36 ? 24.815 17.019 -26.568 1.00 7.03 12 VAL B C 1
ATOM 2674 O O . VAL B 1 36 ? 25.872 16.697 -27.133 1.00 7.09 12 VAL B O 1
ATOM 2678 N N . ASP B 1 37 ? 24.623 16.884 -25.250 1.00 6.47 13 ASP B N 1
ATOM 2679 C CA . ASP B 1 37 ? 25.637 16.315 -24.387 1.00 6.62 13 ASP B CA 1
ATOM 2680 C C . ASP B 1 37 ? 25.559 14.808 -24.386 1.00 6.37 13 ASP B C 1
ATOM 2681 O O . ASP B 1 37 ? 24.475 14.237 -24.385 1.00 7.09 13 ASP B O 1
ATOM 2686 N N . ILE B 1 38 ? 26.733 14.180 -24.356 1.00 6.61 14 ILE B N 1
ATOM 2687 C CA . ILE B 1 38 ? 26.901 12.736 -24.198 1.00 6.93 14 ILE B CA 1
ATOM 2688 C C . ILE B 1 38 ? 27.715 12.593 -22.919 1.00 6.68 14 ILE B C 1
ATOM 2689 O O . ILE B 1 38 ? 28.880 12.998 -22.895 1.00 7.34 14 ILE B O 1
ATOM 2694 N N . ILE B 1 39 ? 27.110 12.039 -21.865 1.00 6.98 15 ILE B N 1
ATOM 2695 C CA . ILE B 1 39 ? 27.644 12.148 -20.497 1.00 7.71 15 ILE B CA 1
ATOM 2696 C C . ILE B 1 39 ? 28.030 10.774 -19.968 1.00 8.08 15 ILE B C 1
ATOM 2697 O O . ILE B 1 39 ? 27.244 9.820 -20.049 1.00 8.65 15 ILE B O 1
ATOM 2702 N N . SER B 1 40 ? 29.225 10.682 -19.389 1.00 9.22 16 SER B N 1
ATOM 2703 C CA . SER B 1 40 ? 29.692 9.441 -18.768 1.00 9.69 16 SER B CA 1
ATOM 2704 C C . SER B 1 40 ? 30.577 9.770 -17.571 1.00 10.92 16 SER B C 1
ATOM 2705 O O . SER B 1 40 ? 31.241 10.803 -17.552 1.00 12.57 16 SER B O 1
ATOM 2708 N N . ARG B 1 41 ? 30.562 8.900 -16.570 1.00 13.55 17 ARG B N 1
ATOM 2709 C CA . ARG B 1 41 ? 31.516 8.981 -15.474 1.00 13.88 17 ARG B CA 1
ATOM 2710 C C . ARG B 1 41 ? 32.849 8.375 -15.913 1.00 14.67 17 ARG B C 1
ATOM 2711 O O . ARG B 1 41 ? 32.889 7.439 -16.716 1.00 18.47 17 ARG B O 1
ATOM 2719 N N . CYS B 1 42 ? 33.944 8.921 -15.398 1.00 12.15 18 CYS B N 1
ATOM 2720 C CA . CYS B 1 42 ? 35.244 8.311 -15.630 1.00 12.54 18 CYS B CA 1
ATOM 2721 C C . CYS B 1 42 ? 36.104 8.455 -14.392 1.00 13.53 18 CYS B C 1
ATOM 2722 O O . CYS B 1 42 ? 35.769 9.232 -13.484 1.00 13.84 18 CYS B O 1
ATOM 2725 N N . ASN B 1 43 ? 37.173 7.659 -14.344 1.00 15.98 19 ASN B N 1
ATOM 2726 C CA . ASN B 1 43 ? 38.215 7.824 -13.332 1.00 17.90 19 ASN B CA 1
ATOM 2727 C C . ASN B 1 43 ? 39.212 8.911 -13.736 1.00 15.29 19 ASN B C 1
ATOM 2728 O O . ASN B 1 43 ? 39.235 9.367 -14.891 1.00 14.16 19 ASN B O 1
ATOM 2733 N N . ASP B 1 44 ? 40.028 9.323 -12.776 1.00 18.78 20 ASP B N 1
ATOM 2734 C CA . ASP B 1 44 ? 40.965 10.414 -12.961 1.00 17.87 20 ASP B CA 1
ATOM 2735 C C . ASP B 1 44 ? 41.966 10.088 -14.069 1.00 13.96 20 ASP B C 1
ATOM 2736 O O . ASP B 1 44 ? 42.331 10.938 -14.885 1.00 15.03 20 ASP B O 1
ATOM 2741 N N . GLN B 1 45 ? 42.393 8.834 -14.103 1.00 13.75 21 GLN B N 1
ATOM 2742 C CA . GLN B 1 45 ? 43.394 8.393 -15.066 1.00 13.74 21 GLN B CA 1
ATOM 2743 C C . GLN B 1 45 ? 42.897 8.502 -16.506 1.00 11.70 21 GLN B C 1
ATOM 2744 O O . GLN B 1 45 ? 43.680 8.763 -17.400 1.00 12.14 21 GLN B O 1
ATOM 2750 N N . PHE B 1 46 ? 41.594 8.336 -16.721 1.00 10.71 22 PHE B N 1
ATOM 2751 C CA . PHE B 1 46 ? 41.040 8.466 -18.074 1.00 10.80 22 PHE B CA 1
ATOM 2752 C C . PHE B 1 46 ? 41.378 9.824 -18.723 1.00 10.15 22 PHE B C 1
ATOM 2753 O O . PHE B 1 46 ? 41.749 9.900 -19.904 1.00 10.69 22 PHE B O 1
ATOM 2761 N N . LEU B 1 47 ? 41.254 10.899 -17.953 1.00 9.53 23 LEU B N 1
ATOM 2762 C CA . LEU B 1 47 ? 41.544 12.239 -18.473 1.00 9.01 23 LEU B CA 1
ATOM 2763 C C . LEU B 1 47 ? 43.023 12.379 -18.833 1.00 9.97 23 LEU B C 1
ATOM 2764 O O . LEU B 1 47 ? 43.381 13.006 -19.829 1.00 10.42 23 LEU B O 1
ATOM 2769 N N . ILE B 1 48 ? 43.869 11.783 -18.006 1.00 12.06 24 ILE B N 1
ATOM 2770 C CA . ILE B 1 48 ? 45.309 11.825 -18.227 1.00 14.12 24 ILE B CA 1
ATOM 2771 C C . ILE B 1 48 ? 45.661 11.008 -19.461 1.00 11.61 24 ILE B C 1
ATOM 2772 O O . ILE B 1 48 ? 46.386 11.478 -20.329 1.00 13.11 24 ILE B O 1
ATOM 2777 N N . ASP B 1 49 ? 45.092 9.821 -19.571 1.00 9.68 25 ASP B N 1
ATOM 2778 C CA . ASP B 1 49 ? 45.437 8.908 -20.670 1.00 11.13 25 ASP B CA 1
ATOM 2779 C C . ASP B 1 49 ? 45.038 9.487 -22.024 1.00 11.62 25 ASP B C 1
ATOM 2780 O O . ASP B 1 49 ? 45.688 9.236 -23.040 1.00 12.49 25 ASP B O 1
ATOM 2785 N N . ASN B 1 50 ? 43.963 10.271 -22.016 1.00 11.16 26 ASN B N 1
ATOM 2786 C CA . ASN B 1 50 ? 43.397 10.823 -23.225 1.00 11.63 26 ASN B CA 1
ATOM 2787 C C . ASN B 1 50 ? 43.714 12.291 -23.439 1.00 11.44 26 ASN B C 1
ATOM 2788 O O . ASN B 1 50 ? 43.203 12.911 -24.365 1.00 12.88 26 ASN B O 1
ATOM 2793 N N . GLN B 1 51 ? 44.567 12.841 -22.574 1.00 11.40 27 GLN B N 1
ATOM 2794 C CA . GLN B 1 51 ? 45.031 14.225 -22.712 1.00 12.78 27 GLN B CA 1
ATOM 2795 C C . GLN B 1 51 ? 43.847 15.201 -22.796 1.00 12.57 27 GLN B C 1
ATOM 2796 O O . GLN B 1 51 ? 43.795 16.096 -23.652 1.00 15.76 27 GLN B O 1
ATOM 2802 N N . ILE B 1 52 ? 42.870 14.965 -21.925 1.00 9.11 28 ILE B N 1
ATOM 2803 C CA . ILE B 1 52 ? 41.732 15.874 -21.756 1.00 8.78 28 ILE B CA 1
ATOM 2804 C C . ILE B 1 52 ? 42.004 16.847 -20.622 1.00 9.60 28 ILE B C 1
ATOM 2805 O O . ILE B 1 52 ? 42.284 16.426 -19.494 1.00 11.28 28 ILE B O 1
ATOM 2810 N N . THR B 1 53 ? 41.895 18.144 -20.904 1.00 10.25 29 THR B N 1
ATOM 2811 C CA . THR B 1 53 ? 42.118 19.148 -19.870 1.00 9.54 29 THR B CA 1
ATOM 2812 C C . THR B 1 53 ? 40.921 19.147 -18.921 1.00 9.27 29 THR B C 1
ATOM 2813 O O . THR B 1 53 ? 39.778 19.387 -19.345 1.00 9.88 29 THR B O 1
ATOM 2817 N N . LYS B 1 54 ? 41.195 18.835 -17.652 1.00 9.92 30 LYS B N 1
ATOM 2818 C CA . LYS B 1 54 ? 40.153 18.699 -16.634 1.00 10.21 30 LYS B CA 1
ATOM 2819 C C . LYS B 1 54 ? 39.437 20.025 -16.407 1.00 9.78 30 LYS B C 1
ATOM 2820 O O . LYS B 1 54 ? 40.066 21.083 -16.344 1.00 11.36 30 LYS B O 1
ATOM 2826 N N . ALA B 1 55 ? 38.117 19.943 -16.269 1.00 10.33 31 ALA B N 1
ATOM 2827 C CA . ALA B 1 55 ? 37.246 21.082 -15.942 1.00 10.21 31 ALA B CA 1
ATOM 2828 C C . ALA B 1 55 ? 37.099 22.103 -17.061 1.00 9.35 31 ALA B C 1
ATOM 2829 O O . ALA B 1 55 ? 36.481 23.159 -16.869 1.00 12.48 31 ALA B O 1
ATOM 2831 N N . ALA B 1 56 ? 37.634 21.786 -18.237 1.00 9.23 32 ALA B N 1
ATOM 2832 C CA . ALA B 1 56 ? 37.646 22.739 -19.331 1.00 8.47 32 ALA B CA 1
ATOM 2833 C C . ALA B 1 56 ? 36.800 22.259 -20.499 1.00 7.96 32 ALA B C 1
ATOM 2834 O O . ALA B 1 56 ? 36.357 21.098 -20.556 1.00 9.47 32 ALA B O 1
ATOM 2844 N N . ASN B 1 58 ? 37.195 21.409 -24.140 1.00 8.84 34 ASN B N 1
ATOM 2845 C CA . ASN B 1 58 ? 38.209 20.988 -25.108 1.00 7.75 34 ASN B CA 1
ATOM 2846 C C . ASN B 1 58 ? 37.576 20.835 -26.499 1.00 7.86 34 ASN B C 1
ATOM 2847 O O . ASN B 1 58 ? 36.757 19.939 -26.704 1.00 7.86 34 ASN B O 1
ATOM 2852 N N . LEU B 1 59 ? 37.920 21.704 -27.442 1.00 9.54 35 LEU B N 1
ATOM 2853 C CA . LEU B 1 59 ? 37.425 21.567 -28.823 1.00 9.18 35 LEU B CA 1
ATOM 2854 C C . LEU B 1 59 ? 38.079 20.395 -29.507 1.00 9.27 35 LEU B C 1
ATOM 2855 O O . LEU B 1 59 ? 39.277 20.172 -29.337 1.00 11.16 35 LEU B O 1
ATOM 2860 N N . ILE B 1 60 ? 37.271 19.658 -30.268 1.00 9.00 36 ILE B N 1
ATOM 2861 C CA . ILE B 1 60 ? 37.724 18.480 -30.997 1.00 8.63 36 ILE B CA 1
ATOM 2862 C C . ILE B 1 60 ? 37.197 18.442 -32.429 1.00 8.93 36 ILE B C 1
ATOM 2863 O O . ILE B 1 60 ? 36.093 18.930 -32.72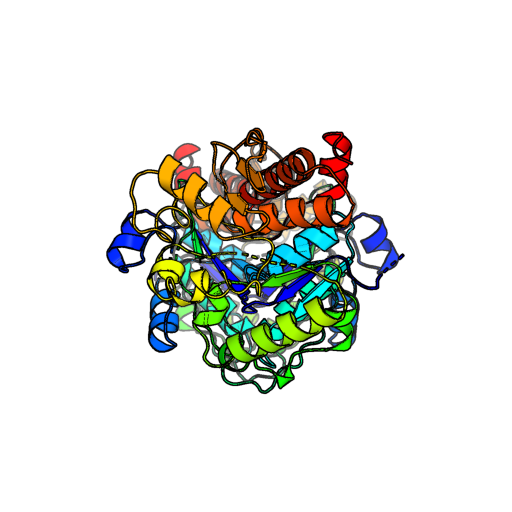5 1.00 9.24 36 ILE B O 1
ATOM 2868 N N . ASP B 1 61 ? 37.983 17.835 -33.312 1.00 9.25 37 ASP B N 1
ATOM 2869 C CA . ASP B 1 61 ? 37.536 17.613 -34.687 1.00 9.38 37 ASP B CA 1
ATOM 2870 C C . ASP B 1 61 ? 36.810 16.288 -34.832 1.00 9.38 37 ASP B C 1
ATOM 2871 O O . ASP B 1 61 ? 36.671 15.552 -33.861 1.00 10.54 37 ASP B O 1
ATOM 2876 N N . ALA B 1 62 ? 36.323 16.007 -36.038 1.00 9.96 38 ALA B N 1
ATOM 2877 C CA . ALA B 1 62 ? 35.503 14.833 -36.286 1.00 10.19 38 ALA B CA 1
ATOM 2878 C C . ALA B 1 62 ? 36.254 13.535 -35.991 1.00 9.82 38 ALA B C 1
ATOM 2879 O O . ALA B 1 62 ? 35.703 12.620 -35.379 1.00 10.53 38 ALA B O 1
ATOM 2881 N N . GLU B 1 63 ? 37.510 13.459 -36.435 1.00 10.71 39 GLU B N 1
ATOM 2882 C CA . GLU B 1 63 ? 38.333 12.287 -36.180 1.00 10.84 39 GLU B CA 1
ATOM 2883 C C . GLU B 1 63 ? 38.514 12.048 -34.684 1.00 9.92 39 GLU B C 1
ATOM 2884 O O . GLU B 1 63 ? 38.337 10.922 -34.210 1.00 12.13 39 GLU B O 1
ATOM 2890 N N . ARG B 1 64 ? 38.841 13.106 -33.940 1.00 9.41 40 ARG B N 1
ATOM 2891 C CA . ARG B 1 64 ? 38.992 12.991 -32.491 1.00 9.04 40 ARG B CA 1
ATOM 2892 C C . ARG B 1 64 ? 37.680 12.620 -31.800 1.00 8.42 40 ARG B C 1
ATOM 2893 O O . ARG B 1 64 ? 37.672 11.861 -30.831 1.00 9.24 40 ARG B O 1
ATOM 2901 N N . ALA B 1 65 ? 36.563 13.147 -32.301 1.00 8.40 41 ALA B N 1
ATOM 2902 C CA . ALA B 1 65 ? 35.262 12.789 -31.728 1.00 8.41 41 ALA B CA 1
ATOM 2903 C C . ALA B 1 65 ? 35.020 11.287 -31.831 1.00 8.30 41 ALA B C 1
ATOM 2904 O O . ALA B 1 65 ? 34.600 10.648 -30.867 1.00 7.71 41 ALA B O 1
ATOM 2906 N N . GLU B 1 66 ? 35.314 10.715 -32.995 1.00 8.97 42 GLU B N 1
ATOM 2907 C CA . GLU B 1 66 ? 35.130 9.279 -33.197 1.00 10.02 42 GLU B CA 1
ATOM 2908 C C . GLU B 1 66 ? 36.052 8.470 -32.295 1.00 9.51 42 GLU B C 1
ATOM 2909 O O . GLU B 1 66 ? 35.636 7.482 -31.697 1.00 10.37 42 GLU B O 1
ATOM 2915 N N . LEU B 1 67 ? 37.300 8.908 -32.188 1.00 9.71 43 LEU B N 1
ATOM 2916 C CA . LEU B 1 67 ? 38.283 8.234 -31.347 1.00 10.40 43 LEU B CA 1
ATOM 2917 C C . LEU B 1 67 ? 37.850 8.259 -29.875 1.00 8.83 43 LEU B C 1
ATOM 2918 O O . LEU B 1 67 ? 37.770 7.205 -29.236 1.00 9.38 43 LEU B O 1
ATOM 2923 N N . LEU B 1 68 ? 37.571 9.445 -29.332 1.00 7.39 44 LEU B N 1
ATOM 2924 C CA . LEU B 1 68 ? 37.166 9.532 -27.923 1.00 7.76 44 LEU B CA 1
ATOM 2925 C C . LEU B 1 68 ? 35.873 8.747 -27.666 1.00 7.87 44 LEU B C 1
ATOM 2926 O O . LEU B 1 68 ? 35.777 8.031 -26.700 1.00 7.79 44 LEU B O 1
ATOM 2931 N N . TYR B 1 69 ? 34.889 8.868 -28.547 1.00 6.95 45 TYR B N 1
ATOM 2932 C CA . TYR B 1 69 ? 33.654 8.121 -28.351 1.00 7.05 45 TYR B CA 1
ATOM 2933 C C . TYR B 1 69 ? 33.938 6.615 -28.267 1.00 7.28 45 TYR B C 1
ATOM 2934 O O . TYR B 1 69 ? 33.336 5.906 -27.440 1.00 8.15 45 TYR B O 1
ATOM 2943 N N . SER B 1 70 ? 34.865 6.118 -29.095 1.00 6.86 46 SER B N 1
ATOM 2944 C CA . SER B 1 70 ? 35.201 4.690 -29.064 1.00 7.88 46 SER B CA 1
ATOM 2945 C C . SER B 1 70 ? 35.783 4.251 -27.716 1.00 8.30 46 SER B C 1
ATOM 2946 O O . SER B 1 70 ? 35.696 3.077 -27.370 1.00 10.69 46 SER B O 1
ATOM 2949 N N . ARG B 1 71 ? 36.360 5.194 -26.970 1.00 8.67 47 ARG B N 1
ATOM 2950 C CA . ARG B 1 71 ? 36.946 4.907 -25.650 1.00 8.49 47 ARG B CA 1
ATOM 2951 C C . ARG B 1 71 ? 36.013 5.202 -24.471 1.00 8.99 47 ARG B C 1
ATOM 2952 O O . ARG B 1 71 ? 36.312 4.840 -23.327 1.00 10.47 47 ARG B O 1
ATOM 2968 N N . GLY B 1 73 ? 32.713 5.116 -22.071 1.00 7.27 49 GLY B N 1
ATOM 2969 C CA . GLY B 1 73 ? 31.818 4.078 -21.616 1.00 7.85 49 GLY B CA 1
ATOM 2970 C C . GLY B 1 73 ? 30.370 4.330 -22.034 1.00 7.99 49 GLY B C 1
ATOM 2971 O O . GLY B 1 73 ? 30.075 5.294 -22.755 1.00 7.64 49 GLY B O 1
ATOM 2972 N N . PRO B 1 74 ? 29.446 3.480 -21.558 1.00 8.37 50 PRO B N 1
ATOM 2973 C CA . PRO B 1 74 ? 28.009 3.720 -21.781 1.00 8.11 50 PRO B CA 1
ATOM 2974 C C . PRO B 1 74 ? 27.632 5.125 -21.309 1.00 8.51 50 PRO B C 1
ATOM 2975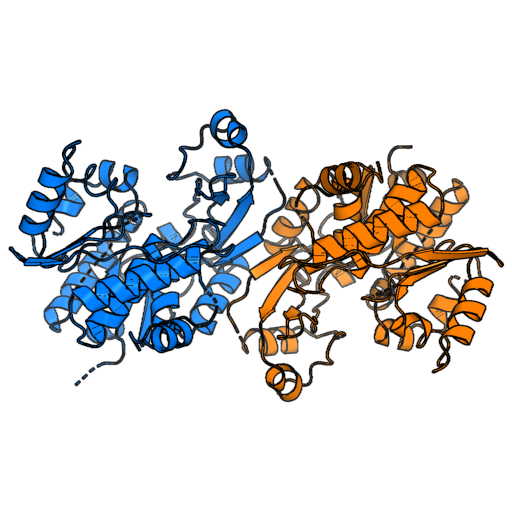 O O . PRO B 1 74 ? 28.066 5.565 -20.246 1.00 10.39 50 PRO B O 1
ATOM 2979 N N . ALA B 1 75 ? 26.836 5.823 -22.101 1.00 7.13 51 ALA B N 1
ATOM 2980 C CA . ALA B 1 75 ? 26.550 7.232 -21.827 1.00 7.37 51 ALA B CA 1
ATOM 2981 C C . ALA B 1 75 ? 25.052 7.529 -21.785 1.00 7.71 51 ALA B C 1
ATOM 2982 O O . ALA B 1 75 ? 24.220 6.692 -22.149 1.00 9.02 51 ALA B O 1
ATOM 2984 N N . LEU B 1 76 ? 24.730 8.715 -21.282 1.00 7.23 52 LEU B N 1
ATOM 2985 C CA . LEU B 1 76 ? 23.385 9.270 -21.358 1.00 7.36 52 LEU B CA 1
ATOM 2986 C C . LEU B 1 76 ? 23.452 10.519 -22.223 1.00 7.08 52 LEU B C 1
ATOM 2987 O O . LEU B 1 76 ? 24.471 11.214 -22.240 1.00 8.09 52 LEU B O 1
ATOM 2992 N N . GLU B 1 77 ? 22.374 10.803 -22.948 1.00 7.05 53 GLU B N 1
ATOM 2993 C CA . GLU B 1 77 ? 22.306 12.024 -23.755 1.00 6.89 53 GLU B CA 1
ATOM 2994 C C . GLU B 1 77 ? 21.307 13.016 -23.185 1.00 6.69 53 GLU B C 1
ATOM 2995 O O . GLU B 1 77 ? 20.245 12.635 -22.699 1.00 7.46 53 GLU B O 1
ATOM 3001 N N . ALA B 1 78 ? 21.667 14.287 -23.240 1.00 6.98 54 ALA B N 1
ATOM 3002 C CA . ALA B 1 78 ? 20.801 15.356 -22.754 1.00 7.37 54 ALA B CA 1
ATOM 3003 C C . ALA B 1 78 ? 21.116 16.607 -23.534 1.00 6.76 54 ALA B C 1
ATOM 3004 O O . ALA B 1 78 ? 22.275 16.948 -23.740 1.00 7.78 54 ALA B O 1
ATOM 3006 N N . SER B 1 79 ? 20.082 17.319 -23.943 1.00 7.22 55 SER B N 1
ATOM 3007 C CA . SER B 1 79 ? 20.302 18.592 -24.590 1.00 7.42 55 SER B CA 1
ATOM 3008 C C . SER B 1 79 ? 21.098 19.505 -23.695 1.00 7.54 55 SER B C 1
ATOM 3009 O O . SER B 1 79 ? 20.814 19.617 -22.508 1.00 9.15 55 SER B O 1
ATOM 3012 N N . GLY B 1 80 ? 22.073 20.174 -24.301 1.00 7.79 56 GLY B N 1
ATOM 3013 C CA . GLY B 1 80 ? 23.005 21.037 -23.595 1.00 8.75 56 GLY B CA 1
ATOM 3014 C C . GLY B 1 80 ? 23.195 22.363 -24.302 1.00 6.71 56 GLY B C 1
ATOM 3015 O O . GLY B 1 80 ? 22.234 22.980 -24.769 1.00 6.96 56 GLY B O 1
ATOM 3016 N N . GLY B 1 81 ? 24.445 22.816 -24.384 1.00 6.89 57 GLY B N 1
ATOM 3017 C CA . GLY B 1 81 ? 24.749 24.152 -24.890 1.00 7.22 57 GLY B CA 1
ATOM 3018 C C . GLY B 1 81 ? 24.580 25.150 -23.764 1.00 7.09 57 GLY B C 1
ATOM 3019 O O . GLY B 1 81 ? 23.502 25.262 -23.178 1.00 7.83 57 GLY B O 1
ATOM 3020 N N . SER B 1 82 ? 25.653 25.852 -23.432 1.00 6.74 58 SER B N 1
ATOM 3021 C CA A SER B 1 82 ? 25.627 26.765 -22.290 0.50 6.46 58 SER B CA 1
ATOM 3022 C CA B SER B 1 82 ? 25.632 26.791 -22.307 0.50 6.85 58 SER B CA 1
ATOM 3023 C C . SER B 1 82 ? 24.421 27.735 -22.289 1.00 6.82 58 SER B C 1
ATOM 3024 O O . SER B 1 82 ? 23.631 27.737 -21.336 1.00 7.63 58 SER B O 1
ATOM 3029 N N . ALA B 1 83 ? 24.286 28.552 -23.341 1.00 6.92 59 ALA B N 1
ATOM 3030 C CA . ALA B 1 83 ? 23.178 29.509 -23.451 1.00 6.55 59 ALA B CA 1
ATOM 3031 C C . ALA B 1 83 ? 21.832 28.776 -23.561 1.00 6.72 59 ALA B C 1
ATOM 3032 O O . ALA B 1 83 ? 20.821 29.272 -23.095 1.00 7.90 59 ALA B O 1
ATOM 3034 N N . GLY B 1 84 ? 21.816 27.607 -24.211 1.00 6.63 60 GLY B N 1
ATOM 3035 C CA . GLY B 1 84 ? 20.606 26.758 -24.262 1.00 6.69 60 GLY B CA 1
ATOM 3036 C C . GLY B 1 84 ? 20.108 26.427 -22.861 1.00 6.60 60 GLY B C 1
ATOM 3037 O O . GLY B 1 84 ? 18.930 26.627 -22.526 1.00 7.33 60 GLY B O 1
ATOM 3038 N N . ASN B 1 85 ? 21.031 25.956 -22.029 1.00 6.72 61 ASN B N 1
ATOM 3039 C CA . ASN B 1 85 ? 20.729 25.651 -20.647 1.00 6.41 61 ASN B CA 1
ATOM 3040 C C . ASN B 1 85 ? 20.241 26.905 -19.903 1.00 6.54 61 ASN B C 1
ATOM 3041 O O . ASN B 1 85 ? 19.292 26.831 -19.132 1.00 7.97 61 ASN B O 1
ATOM 3046 N N . THR B 1 86 ? 20.876 28.056 -20.130 1.00 6.88 62 THR B N 1
ATOM 3047 C CA . THR B 1 86 ? 20.443 29.286 -19.462 1.00 6.95 62 THR B CA 1
ATOM 3048 C C . THR B 1 86 ? 19.020 29.692 -19.847 1.00 6.96 62 THR B C 1
ATOM 3049 O O . THR B 1 86 ? 18.213 30.068 -18.977 1.00 7.63 62 THR B O 1
ATOM 3053 N N . ALA B 1 87 ? 18.704 29.615 -21.137 1.00 7.19 63 ALA B N 1
ATOM 3054 C CA . ALA B 1 87 ? 17.349 29.922 -21.563 1.00 7.33 63 ALA B CA 1
ATOM 3055 C C . ALA B 1 87 ? 16.350 28.990 -20.893 1.00 7.13 63 ALA B C 1
ATOM 3056 O O . ALA B 1 87 ? 15.310 29.427 -20.424 1.00 8.43 63 ALA B O 1
ATOM 3058 N N . ALA B 1 88 ? 16.669 27.700 -20.880 1.00 6.82 64 ALA B N 1
ATOM 3059 C CA . ALA B 1 88 ? 15.795 26.696 -20.268 1.00 7.66 64 ALA B CA 1
ATOM 3060 C C . ALA B 1 88 ? 15.564 27.011 -18.785 1.00 8.44 64 ALA B C 1
ATOM 3061 O O . ALA B 1 88 ? 14.441 26.894 -18.268 1.00 8.62 64 ALA B O 1
ATOM 3063 N N . GLY B 1 89 ? 16.624 27.433 -18.097 1.00 8.61 65 GLY B N 1
ATOM 3064 C CA . GLY B 1 89 ? 16.493 27.788 -16.689 1.00 8.50 65 GLY B CA 1
ATOM 3065 C C . GLY B 1 89 ? 15.603 28.991 -16.440 1.00 8.15 65 GLY B C 1
ATOM 3066 O O . GLY B 1 89 ? 14.834 29.009 -15.476 1.00 10.63 65 GLY B O 1
ATOM 3067 N N . VAL B 1 90 ? 15.725 30.010 -17.297 1.00 6.93 66 VAL B N 1
ATOM 3068 C CA . VAL B 1 90 ? 14.849 31.187 -17.224 1.00 8.01 66 VAL B CA 1
ATOM 3069 C C . VAL B 1 90 ? 13.377 30.765 -17.365 1.00 8.97 66 VAL B C 1
ATOM 3070 O O . VAL B 1 90 ? 12.517 31.187 -16.568 1.00 9.06 66 VAL B O 1
ATOM 3074 N N . ALA B 1 91 ? 13.095 29.935 -18.366 1.00 8.18 67 ALA B N 1
ATOM 3075 C CA . ALA B 1 91 ? 11.730 29.478 -18.637 1.00 8.40 67 ALA B CA 1
ATOM 3076 C C . ALA B 1 91 ? 11.206 28.672 -17.457 1.00 8.99 67 ALA B C 1
ATOM 3077 O O . ALA B 1 91 ? 10.035 28.799 -17.065 1.00 13.10 67 ALA B O 1
ATOM 3079 N N . ASN B 1 92 ? 12.068 27.810 -16.919 1.00 8.55 68 ASN B N 1
ATOM 3080 C CA . ASN B 1 92 ? 11.725 26.967 -15.737 1.00 10.51 68 ASN B CA 1
ATOM 3081 C C . ASN B 1 92 ? 11.337 27.823 -14.510 1.00 9.36 68 ASN B C 1
ATOM 3082 O O . ASN B 1 92 ? 10.351 27.527 -13.808 1.00 12.21 68 ASN B O 1
ATOM 3087 N N . LEU B 1 93 ? 12.079 28.902 -14.273 1.00 9.34 69 LEU B N 1
ATOM 3088 C CA . LEU B 1 93 ? 11.782 29.839 -13.175 1.00 10.08 69 LEU B CA 1
ATOM 3089 C C . LEU B 1 93 ? 10.493 30.659 -13.363 1.00 10.79 69 LEU B C 1
ATOM 3090 O O . LEU B 1 93 ? 9.962 31.238 -12.402 1.00 13.62 69 LEU B O 1
ATOM 3095 N N . GLY B 1 94 ? 10.029 30.763 -14.605 1.00 10.73 70 GLY B N 1
ATOM 3096 C CA . GLY B 1 94 ? 8.784 31.474 -14.903 1.00 11.82 70 GLY B CA 1
ATOM 3097 C C . GLY B 1 94 ? 8.936 32.683 -15.807 1.00 12.31 70 GLY B C 1
ATOM 3098 O O . GLY B 1 94 ? 7.960 33.364 -16.121 1.00 15.36 70 GLY B O 1
ATOM 3099 N N . GLY B 1 95 ? 10.169 32.937 -16.237 1.00 9.68 71 GLY B N 1
ATOM 3100 C CA . GLY B 1 95 ? 10.473 34.024 -17.157 1.00 10.47 71 GLY B CA 1
ATOM 3101 C C . GLY B 1 95 ? 10.180 33.647 -18.595 1.00 10.07 71 GLY B C 1
ATOM 3102 O O . GLY B 1 95 ? 9.962 32.496 -18.931 1.00 10.71 71 GLY B O 1
ATOM 3103 N N . LYS B 1 96 ? 10.185 34.625 -19.465 1.00 9.74 72 LYS B N 1
ATOM 3104 C CA . LYS B 1 96 ? 9.966 34.310 -20.853 1.00 9.26 72 LYS B CA 1
ATOM 3105 C C . LYS B 1 96 ? 11.259 34.387 -21.632 1.00 8.32 72 LYS B C 1
ATOM 3106 O O . LYS B 1 96 ? 11.922 35.416 -21.658 1.00 9.35 72 LYS B O 1
ATOM 3112 N N . ALA B 1 97 ? 11.580 33.276 -22.271 1.00 8.01 73 ALA B N 1
ATOM 3113 C CA . ALA B 1 97 ? 12.903 33.116 -22.878 1.00 7.95 73 ALA B CA 1
ATOM 3114 C C . ALA B 1 97 ? 12.817 32.759 -24.350 1.00 7.91 73 ALA B C 1
ATOM 3115 O O . ALA B 1 97 ? 11.841 32.136 -24.782 1.00 7.83 73 ALA B O 1
ATOM 3117 N N . ALA B 1 98 ? 13.855 33.149 -25.090 1.00 8.26 74 ALA B N 1
ATOM 3118 C CA . ALA B 1 98 ? 14.049 32.775 -26.479 1.00 5.71 74 ALA B CA 1
ATOM 3119 C C . ALA B 1 98 ? 15.511 32.338 -26.666 1.00 6.60 74 ALA B C 1
ATOM 3120 O O . ALA B 1 98 ? 16.389 32.645 -25.829 1.00 7.17 74 ALA B O 1
ATOM 3122 N N . TYR B 1 99 ? 15.763 31.586 -27.735 1.00 6.65 75 TYR B N 1
ATOM 3123 C CA . TYR B 1 99 ? 17.101 31.063 -28.015 1.00 6.56 75 TYR B CA 1
ATOM 3124 C C . TYR B 1 99 ? 17.420 31.097 -29.506 1.00 6.66 75 TYR B C 1
ATOM 3125 O O . TYR B 1 99 ? 16.567 30.752 -30.347 1.00 7.23 75 TYR B O 1
ATOM 3134 N N . PHE B 1 100 ? 18.633 31.536 -29.844 1.00 6.33 76 PHE B N 1
ATOM 3135 C CA . PHE B 1 100 ? 19.176 31.329 -31.203 1.00 6.46 76 PHE B CA 1
ATOM 3136 C C . PHE B 1 100 ? 20.354 30.368 -31.125 1.00 6.46 76 PHE B C 1
ATOM 3137 O O . PHE B 1 100 ? 21.250 30.555 -30.310 1.00 7.25 76 PHE B O 1
ATOM 3145 N N . GLY B 1 101 ? 20.369 29.348 -31.983 1.00 7.32 77 GLY B N 1
ATOM 3146 C CA . GLY B 1 101 ? 21.503 28.415 -32.052 1.00 6.80 77 GLY B CA 1
ATOM 3147 C C . GLY B 1 101 ? 21.187 27.417 -33.147 1.00 7.40 77 GLY B C 1
ATOM 3148 O O . GLY B 1 101 ? 20.012 27.131 -33.402 1.00 7.77 77 GLY B O 1
ATOM 3149 N N . ASN B 1 102 ? 22.217 26.914 -33.819 1.00 7.17 78 ASN B N 1
ATOM 3150 C CA . ASN B 1 102 ? 21.992 26.160 -35.040 1.00 6.55 78 ASN B CA 1
ATOM 3151 C C . ASN B 1 102 ? 22.311 24.684 -34.888 1.00 6.24 78 ASN B C 1
ATOM 3152 O O . ASN B 1 102 ? 23.448 24.330 -34.562 1.00 7.28 78 ASN B O 1
ATOM 3157 N N . VAL B 1 103 ? 21.305 23.847 -35.152 1.00 6.49 79 VAL B N 1
ATOM 3158 C CA . VAL B 1 103 ? 21.464 22.401 -35.277 1.00 6.02 79 VAL B CA 1
ATOM 3159 C C . VAL B 1 103 ? 21.411 21.940 -36.744 1.00 6.14 79 VAL B C 1
ATOM 3160 O O . VAL B 1 103 ? 21.119 22.732 -37.668 1.00 8.20 79 VAL B O 1
ATOM 3164 N N . ALA B 1 104 ? 21.716 20.659 -36.946 1.00 6.75 80 ALA B N 1
ATOM 3165 C CA . ALA B 1 104 ? 21.543 20.046 -38.266 1.00 6.73 80 ALA B CA 1
ATOM 3166 C C . ALA B 1 104 ? 20.158 19.401 -38.408 1.00 7.14 80 ALA B C 1
ATOM 3167 O O . ALA B 1 104 ? 19.437 19.219 -37.417 1.00 7.29 80 ALA B O 1
ATOM 3169 N N . ALA B 1 105 ? 19.800 19.076 -39.655 1.00 7.45 81 ALA B N 1
ATOM 3170 C CA . ALA B 1 105 ? 18.543 18.416 -39.972 1.00 6.70 81 ALA B CA 1
ATOM 3171 C C . ALA B 1 105 ? 18.752 16.909 -39.765 1.00 7.60 81 ALA B C 1
ATOM 3172 O O . ALA B 1 105 ? 18.796 16.124 -40.714 1.00 10.57 81 ALA B O 1
ATOM 3174 N N . ASP B 1 106 ? 18.900 16.520 -38.500 1.00 6.59 82 ASP B N 1
ATOM 3175 C CA . ASP B 1 106 ? 19.180 15.139 -38.136 1.00 7.70 82 ASP B CA 1
ATOM 3176 C C . ASP B 1 106 ? 18.510 14.805 -36.812 1.00 6.62 82 ASP B C 1
ATOM 3177 O O . ASP B 1 106 ? 17.860 15.673 -36.212 1.00 6.65 82 ASP B O 1
ATOM 3182 N N . GLN B 1 107 ? 18.624 13.547 -36.392 1.00 6.32 83 GLN B N 1
ATOM 3183 C CA . GLN B 1 107 ? 17.949 13.081 -35.170 1.00 6.27 83 GLN B CA 1
ATOM 3184 C C . GLN B 1 107 ? 18.396 13.816 -33.914 1.00 6.39 83 GLN B C 1
ATOM 3185 O O . GLN B 1 107 ? 17.557 14.162 -33.079 1.00 7.89 83 GLN B O 1
ATOM 3191 N N . LEU B 1 108 ? 19.692 14.114 -33.805 1.00 6.23 84 LEU B N 1
ATOM 3192 C CA . LEU B 1 108 ? 20.180 14.858 -32.638 1.00 6.74 84 LEU B CA 1
ATOM 3193 C C . LEU B 1 108 ? 19.661 16.300 -32.641 1.00 6.16 84 LEU B C 1
ATOM 3194 O O . LEU B 1 108 ? 19.307 16.858 -31.603 1.00 6.58 84 LEU B O 1
ATOM 3199 N N . GLY B 1 109 ? 19.591 16.913 -33.815 1.00 5.93 85 GLY B N 1
ATOM 3200 C CA . GLY B 1 109 ? 18.976 18.212 -33.930 1.00 5.72 85 GLY B CA 1
ATOM 3201 C C . GLY B 1 109 ? 17.507 18.186 -33.546 1.00 5.59 85 GLY B C 1
ATOM 3202 O O . GLY B 1 109 ? 17.007 19.148 -32.951 1.00 6.54 85 GLY B O 1
ATOM 3203 N N . ASP B 1 110 ? 16.805 17.104 -33.909 1.00 5.35 86 ASP B N 1
ATOM 3204 C CA . ASP B 1 110 ? 15.380 16.964 -33.536 1.00 6.40 86 ASP B CA 1
ATOM 3205 C C . ASP B 1 110 ? 15.208 16.881 -32.018 1.00 6.44 86 ASP B C 1
ATOM 3206 O O . ASP B 1 110 ? 14.256 17.437 -31.455 1.00 6.45 86 ASP B O 1
ATOM 3211 N N . ILE B 1 111 ? 16.105 16.150 -31.361 1.00 6.24 87 ILE B N 1
ATOM 3212 C CA . ILE B 1 111 ? 16.116 16.076 -29.891 1.00 6.80 87 ILE B CA 1
ATOM 3213 C C . ILE B 1 111 ? 16.356 17.453 -29.286 1.00 6.94 87 ILE B C 1
ATOM 3214 O O . ILE B 1 111 ? 15.608 17.876 -28.389 1.00 6.93 87 ILE B O 1
ATOM 3219 N N . PHE B 1 112 ? 17.374 18.165 -29.781 1.00 7.11 88 PHE B N 1
ATOM 3220 C CA . PHE B 1 112 ? 17.676 19.482 -29.244 1.00 5.79 88 PHE B CA 1
ATOM 3221 C C . PHE B 1 112 ? 16.469 20.412 -29.390 1.00 5.86 88 PHE B C 1
ATOM 3222 O O . PHE B 1 112 ? 16.066 21.120 -28.453 1.00 6.96 88 PHE B O 1
ATOM 3230 N N . THR B 1 113 ? 15.875 20.390 -30.582 1.00 6.09 89 THR B N 1
ATOM 3231 C CA . THR B 1 113 ? 14.734 21.255 -30.879 1.00 5.82 89 THR B CA 1
ATOM 3232 C C . THR B 1 113 ? 13.572 20.920 -29.954 1.00 5.69 89 THR B C 1
ATOM 3233 O O . THR B 1 113 ? 12.978 21.822 -29.345 1.00 6.66 89 THR B O 1
ATOM 3237 N N . HIS B 1 114 ? 13.291 19.627 -29.807 1.00 5.90 90 HIS B N 1
ATOM 3238 C CA . HIS B 1 114 ? 12.247 19.203 -28.894 1.00 6.07 90 HIS B CA 1
ATOM 3239 C C . HIS B 1 114 ? 12.461 19.695 -27.472 1.00 6.09 90 HIS B C 1
ATOM 3240 O O . HIS B 1 114 ? 11.520 20.215 -26.855 1.00 7.02 90 HIS B O 1
ATOM 3247 N N . ASP B 1 115 ? 13.673 19.513 -26.942 1.00 5.63 91 ASP B N 1
ATOM 3248 C CA . ASP B 1 115 ? 13.850 19.720 -25.492 1.00 6.70 91 ASP B CA 1
ATOM 3249 C C . ASP B 1 115 ? 13.742 21.184 -25.125 1.00 6.98 91 ASP B C 1
ATOM 3250 O O . ASP B 1 115 ? 13.166 21.533 -24.083 1.00 9.49 91 ASP B O 1
ATOM 3255 N N . ILE B 1 116 ? 14.344 22.041 -25.942 1.00 7.33 92 ILE B N 1
ATOM 3256 C CA A ILE B 1 116 ? 14.281 23.486 -25.639 0.50 6.80 92 ILE B CA 1
ATOM 3257 C CA B ILE B 1 116 ? 14.272 23.475 -25.641 0.50 6.79 92 ILE B CA 1
ATOM 3258 C C . ILE B 1 116 ? 12.838 24.072 -25.824 1.00 6.62 92 ILE B C 1
ATOM 3259 O O . ILE B 1 116 ? 12.311 24.843 -24.986 1.00 8.31 92 ILE B O 1
ATOM 3268 N N . ARG B 1 117 ? 12.159 23.632 -26.891 1.00 7.15 93 ARG B N 1
ATOM 3269 C CA . ARG B 1 117 ? 10.790 24.101 -27.133 1.00 7.09 93 ARG B CA 1
ATOM 3270 C C . ARG B 1 117 ? 9.851 23.540 -26.059 1.00 6.96 93 ARG B C 1
ATOM 3271 O O . ARG B 1 117 ? 8.919 24.221 -25.619 1.00 8.05 93 ARG B O 1
ATOM 3279 N N . ALA B 1 118 ? 10.131 22.319 -25.599 1.00 8.12 94 ALA B N 1
ATOM 3280 C CA . ALA B 1 118 ? 9.270 21.674 -24.605 1.00 8.08 94 ALA B CA 1
ATOM 3281 C C . ALA B 1 118 ? 9.320 22.382 -23.247 1.00 9.56 94 ALA B C 1
ATOM 3282 O O . ALA B 1 118 ? 8.360 22.294 -22.472 1.00 13.75 94 ALA B O 1
ATOM 3284 N N . GLN B 1 119 ? 10.430 23.087 -22.994 1.00 9.52 95 GLN B N 1
ATOM 3285 C CA . GLN B 1 119 ? 10.620 23.887 -21.799 1.00 10.42 95 GLN B CA 1
ATOM 3286 C C . GLN B 1 119 ? 9.862 25.237 -21.890 1.00 9.92 95 GLN B C 1
ATOM 3287 O O . GLN B 1 119 ? 9.782 25.989 -20.907 1.00 12.10 95 GLN B O 1
ATOM 3293 N N . GLY B 1 120 ? 9.322 25.563 -23.064 1.00 9.64 96 GLY B N 1
ATOM 3294 C CA . GLY B 1 120 ? 8.624 26.833 -23.234 1.00 8.96 96 GLY B CA 1
ATOM 3295 C C . GLY B 1 120 ? 9.521 27.985 -23.676 1.00 8.77 96 GLY B C 1
ATOM 3296 O O . GLY B 1 120 ? 9.165 29.178 -23.513 1.00 8.90 96 GLY B O 1
ATOM 3297 N N . VAL B 1 121 ? 10.674 27.630 -24.253 1.00 7.24 97 VAL B N 1
ATOM 3298 C CA . VAL B 1 121 ? 11.589 28.591 -24.857 1.00 6.40 97 VAL B CA 1
ATOM 3299 C C . VAL B 1 121 ? 11.242 28.743 -26.336 1.00 6.67 97 VAL B C 1
ATOM 3300 O O . VAL B 1 121 ? 11.075 27.741 -27.037 1.00 7.85 97 VAL B O 1
ATOM 3304 N N . HIS B 1 122 ? 11.133 29.989 -26.797 1.00 6.61 98 HIS B N 1
ATOM 3305 C CA . HIS B 1 122 ? 10.932 30.262 -28.235 1.00 6.02 98 HIS B CA 1
ATOM 3306 C C . HIS B 1 122 ? 12.214 29.860 -28.970 1.00 6.89 98 HIS B C 1
ATOM 3307 O O . HIS B 1 122 ? 13.286 30.398 -28.686 1.00 8.48 98 HIS B O 1
ATOM 3314 N N . TYR B 1 123 ? 12.098 28.924 -29.910 1.00 6.47 99 TYR B N 1
ATOM 3315 C CA . TYR B 1 123 ? 13.279 28.454 -30.647 1.00 6.65 99 TYR B CA 1
ATOM 3316 C C . TYR B 1 123 ? 12.880 28.145 -32.074 1.00 6.97 99 TYR B C 1
ATOM 3317 O O . TYR B 1 123 ? 12.127 27.206 -32.331 1.00 8.86 99 TYR B O 1
ATOM 3326 N N . GLN B 1 124 ? 13.410 28.945 -32.985 1.00 8.04 100 GLN B N 1
ATOM 3327 C CA . GLN B 1 124 ? 12.965 28.956 -34.374 1.00 8.65 100 GLN B CA 1
ATOM 3328 C C . GLN B 1 124 ? 14.118 28.964 -35.378 1.00 8.98 100 GLN B C 1
ATOM 3329 O O . GLN B 1 124 ? 13.873 29.110 -36.562 1.00 8.62 100 GLN B O 1
ATOM 3335 N N . THR B 1 125 ? 15.359 28.799 -34.916 1.00 7.44 101 THR B N 1
ATOM 3336 C CA . THR B 1 125 ? 16.523 28.747 -35.818 1.00 8.94 101 THR B CA 1
ATOM 3337 C C . THR B 1 125 ? 16.437 27.489 -36.679 1.00 9.92 101 THR B C 1
ATOM 3338 O O . THR B 1 125 ? 16.371 26.372 -36.163 1.00 12.52 101 THR B O 1
ATOM 3342 N N . LYS B 1 126 ? 16.425 27.696 -37.995 1.00 10.45 102 LYS B N 1
ATOM 3343 C CA . LYS B 1 126 ? 16.225 26.631 -38.981 1.00 12.15 102 LYS B CA 1
ATOM 3344 C C . LYS B 1 126 ? 17.504 25.870 -39.311 1.00 9.66 102 LYS B C 1
ATOM 3345 O O . LYS B 1 126 ? 18.481 26.498 -39.605 1.00 10.74 102 LYS B O 1
ATOM 3351 N N . PRO B 1 127 ? 17.485 24.524 -39.324 1.00 9.16 103 PRO B N 1
ATOM 3352 C CA . PRO B 1 127 ? 18.664 23.794 -39.804 1.00 9.80 103 PRO B CA 1
ATOM 3353 C C . PRO B 1 127 ? 18.973 24.121 -41.265 1.00 10.39 103 PRO B C 1
ATOM 3354 O O . PRO B 1 127 ? 18.055 24.385 -42.052 1.00 10.87 103 PRO B O 1
ATOM 3358 N N . LYS B 1 128 ? 20.256 24.092 -41.618 1.00 11.09 104 LYS B N 1
ATOM 3359 C CA . LYS B 1 128 ? 20.671 24.422 -42.979 1.00 11.00 104 LYS B CA 1
ATOM 3360 C C . LYS B 1 128 ? 20.904 23.182 -43.848 1.00 11.41 104 LYS B C 1
ATOM 3361 O O . LYS B 1 128 ? 20.874 23.259 -45.070 1.00 14.78 104 LYS B O 1
ATOM 3367 N N . GLY B 1 129 ? 21.157 22.049 -43.219 1.00 10.59 105 GLY B N 1
ATOM 3368 C CA . GLY B 1 129 ? 21.389 20.793 -43.937 1.00 10.31 105 GLY B CA 1
ATOM 3369 C C . GLY B 1 129 ? 21.735 19.702 -42.940 1.00 10.12 105 GLY B C 1
ATOM 3370 O O . GLY B 1 129 ? 21.663 19.926 -41.722 1.00 10.25 105 GLY B O 1
ATOM 3371 N N . ALA B 1 130 ? 22.100 18.526 -43.435 1.00 9.59 106 ALA B N 1
ATOM 3372 C CA . ALA B 1 130 ? 22.499 17.409 -42.563 1.00 9.96 106 ALA B CA 1
ATOM 3373 C C . ALA B 1 130 ? 23.991 17.390 -42.229 1.00 10.51 106 ALA B C 1
ATOM 3374 O O . ALA B 1 130 ? 24.409 16.724 -41.281 1.00 12.16 106 ALA B O 1
ATOM 3376 N N . PHE B 1 131 ? 24.795 18.096 -43.021 1.00 10.01 107 PHE B N 1
ATOM 3377 C CA . PHE B 1 131 ? 26.231 18.191 -42.773 1.00 9.08 107 PHE B CA 1
ATOM 3378 C C . PHE B 1 131 ? 26.652 19.664 -42.758 1.00 10.45 107 PHE B C 1
ATOM 3379 O O . PHE B 1 131 ? 26.267 20.411 -43.650 1.00 13.08 107 PHE B O 1
ATOM 3387 N N . PRO B 1 132 ? 27.446 20.084 -41.747 1.00 9.05 108 PRO B N 1
ATOM 3388 C CA . PRO B 1 132 ? 27.941 19.274 -40.630 1.00 8.88 108 PRO B CA 1
ATOM 3389 C C . PRO B 1 132 ? 26.804 18.842 -39.707 1.00 7.35 108 PRO B C 1
ATOM 3390 O O . PRO B 1 132 ? 25.784 19.527 -39.610 1.00 8.46 108 PRO B O 1
ATOM 3394 N N . PRO B 1 133 ? 26.963 17.690 -39.056 1.00 6.56 109 PRO B N 1
ATOM 3395 C CA . PRO B 1 133 ? 25.883 17.179 -38.206 1.00 6.46 109 PRO B CA 1
ATOM 3396 C C . PRO B 1 133 ? 25.771 17.963 -36.901 1.00 6.14 109 PRO B C 1
ATOM 3397 O O . PRO B 1 133 ? 26.639 18.764 -36.575 1.00 6.45 109 PRO B O 1
ATOM 3401 N N . THR B 1 134 ? 24.702 17.737 -36.152 1.00 6.15 110 THR B N 1
ATOM 3402 C CA . THR B 1 134 ? 24.498 18.469 -34.897 1.00 6.26 110 THR B CA 1
ATOM 3403 C C . THR B 1 134 ? 25.665 18.287 -33.934 1.00 6.11 110 THR B C 1
ATOM 3404 O O . THR B 1 134 ? 26.195 17.194 -33.781 1.00 6.35 110 THR B O 1
ATOM 3408 N N . ALA B 1 135 ? 26.057 19.390 -33.302 1.00 6.78 111 ALA B N 1
ATOM 3409 C CA . ALA B 1 135 ? 27.149 19.391 -32.332 1.00 6.32 111 ALA B CA 1
ATOM 3410 C C . ALA B 1 135 ? 26.873 18.446 -31.173 1.00 7.11 111 ALA B C 1
ATOM 3411 O O . ALA B 1 135 ? 25.726 18.309 -30.715 1.00 7.51 111 ALA B O 1
ATOM 3413 N N . ARG B 1 136 ? 27.942 17.840 -30.688 1.00 7.57 112 ARG B N 1
ATOM 3414 C CA . ARG B 1 136 ? 27.920 17.051 -29.471 1.00 7.25 112 ARG B CA 1
ATOM 3415 C C . ARG B 1 136 ? 29.096 17.430 -28.586 1.00 6.51 112 ARG B C 1
ATOM 3416 O O . ARG B 1 136 ? 30.165 17.843 -29.064 1.00 7.59 112 ARG B O 1
ATOM 3424 N N . SER B 1 137 ? 28.884 17.278 -27.282 1.00 6.60 113 SER B N 1
ATOM 3425 C CA . SER B 1 137 ? 29.962 17.432 -26.304 1.00 6.91 113 SER B CA 1
ATOM 3426 C C . SER B 1 137 ? 30.014 16.175 -25.449 1.00 6.66 113 SER B C 1
ATOM 3427 O O . SER B 1 137 ? 29.027 15.852 -24.770 1.00 7.23 113 SER B O 1
ATOM 3438 N N . ILE B 1 139 ? 31.052 14.714 -22.279 1.00 7.14 115 ILE B N 1
ATOM 3439 C CA . ILE B 1 139 ? 31.329 15.286 -20.965 1.00 7.43 115 ILE B CA 1
ATOM 3440 C C . ILE B 1 139 ? 31.644 14.152 -20.015 1.00 7.68 115 ILE B C 1
ATOM 3441 O O . ILE B 1 139 ? 30.821 13.250 -19.813 1.00 8.12 115 ILE B O 1
ATOM 3446 N N . PHE B 1 140 ? 32.857 14.193 -19.467 1.00 8.16 116 PHE B N 1
ATOM 3447 C CA . PHE B 1 140 ? 33.315 13.166 -18.545 1.00 8.30 116 PHE B CA 1
ATOM 3448 C C . PHE B 1 140 ? 33.283 13.728 -17.144 1.00 8.65 116 PHE B C 1
ATOM 3449 O O . PHE B 1 140 ? 33.884 14.767 -16.870 1.00 9.80 116 PHE B O 1
ATOM 3457 N N . VAL B 1 141 ? 32.540 13.052 -16.280 1.00 9.92 117 VAL B N 1
ATOM 3458 C CA . VAL B 1 141 ? 32.346 13.497 -14.908 1.00 10.50 117 VAL B CA 1
ATOM 3459 C C . VAL B 1 141 ? 33.205 12.629 -13.981 1.00 10.30 117 VAL B C 1
ATOM 3460 O O . VAL B 1 141 ? 33.025 11.417 -13.913 1.00 11.91 117 VAL B O 1
ATOM 3464 N N . THR B 1 142 ? 34.148 13.255 -13.289 1.00 9.95 118 THR B N 1
ATOM 3465 C CA . THR B 1 142 ? 35.026 12.539 -12.364 1.00 11.78 118 THR B CA 1
ATOM 3466 C C . THR B 1 142 ? 34.351 12.391 -10.991 1.00 12.77 118 THR B C 1
ATOM 3467 O O . THR B 1 142 ? 33.289 12.992 -10.753 1.00 14.30 118 THR B O 1
ATOM 3471 N N . GLU B 1 143 ? 34.957 11.597 -10.098 1.00 14.09 119 GLU B N 1
ATOM 3472 C CA . GLU B 1 143 ? 34.367 11.286 -8.782 1.00 16.96 119 GLU B CA 1
ATOM 3473 C C . GLU B 1 143 ? 34.087 12.516 -7.919 1.00 16.19 119 GLU B C 1
ATOM 3474 O O . GLU B 1 143 ? 33.182 12.497 -7.075 1.00 20.14 119 GLU B O 1
ATOM 3480 N N . ASP B 1 144 ? 34.882 13.565 -8.115 1.00 14.02 120 ASP B N 1
ATOM 3481 C CA . ASP B 1 144 ? 34.694 14.842 -7.423 1.00 15.57 120 ASP B CA 1
ATOM 3482 C C . ASP B 1 144 ? 33.538 15.693 -7.964 1.00 15.45 120 ASP B C 1
ATOM 3483 O O . ASP B 1 144 ? 33.280 16.785 -7.444 1.00 17.58 120 ASP B O 1
ATOM 3488 N N . GLY B 1 145 ? 32.864 15.210 -9.014 1.00 14.68 121 GLY B N 1
ATOM 3489 C CA . GLY B 1 145 ? 31.731 15.924 -9.603 1.00 15.67 121 GLY B CA 1
ATOM 3490 C C . GLY B 1 145 ? 32.139 16.923 -10.677 1.00 13.73 121 GLY B C 1
ATOM 3491 O O . GLY B 1 145 ? 31.283 17.538 -11.332 1.00 15.01 121 GLY B O 1
ATOM 3492 N N . GLU B 1 146 ? 33.444 17.105 -10.861 1.00 12.75 122 GLU B N 1
ATOM 3493 C CA . GLU B 1 146 ? 33.936 17.984 -11.916 1.00 13.92 122 GLU B CA 1
ATOM 3494 C C . GLU B 1 146 ? 33.616 17.434 -13.299 1.00 12.28 122 GLU B C 1
ATOM 3495 O O . GLU B 1 146 ? 33.530 16.222 -13.481 1.00 11.80 122 GLU B O 1
ATOM 3501 N N . ARG B 1 147 ? 33.420 18.337 -14.253 1.00 12.11 123 ARG B N 1
ATOM 3502 C CA A ARG B 1 147 ? 33.075 17.950 -15.630 0.50 9.75 123 ARG B CA 1
ATOM 3503 C CA B ARG B 1 147 ? 33.076 17.949 -15.622 0.50 9.65 123 ARG B CA 1
ATOM 3504 C C . ARG B 1 147 ? 34.101 18.471 -16.668 1.00 9.68 123 ARG B C 1
ATOM 3505 O O . ARG B 1 147 ? 34.573 19.621 -16.605 1.00 10.67 123 ARG B O 1
ATOM 3520 N N . SER B 1 148 ? 34.484 17.579 -17.583 1.00 8.75 124 SER B N 1
ATOM 3521 C CA . SER B 1 148 ? 35.479 17.899 -18.584 1.00 8.28 124 SER B CA 1
ATOM 3522 C C . SER B 1 148 ? 34.874 17.603 -19.946 1.00 7.80 124 SER B C 1
ATOM 3523 O O . SER B 1 148 ? 34.518 16.447 -20.239 1.00 9.20 124 SER B O 1
ATOM 3534 N N . ASN B 1 150 ? 34.289 17.794 -24.176 1.00 7.12 126 ASN B N 1
ATOM 3535 C CA . ASN B 1 150 ? 35.017 17.583 -25.425 1.00 6.30 126 ASN B CA 1
ATOM 3536 C C . ASN B 1 150 ? 34.051 17.784 -26.568 1.00 6.50 126 ASN B C 1
ATOM 3537 O O . ASN B 1 150 ? 33.215 16.917 -26.823 1.00 7.87 126 ASN B O 1
ATOM 3542 N N . THR B 1 151 ? 34.169 18.927 -27.252 1.00 6.78 127 THR B N 1
ATOM 3543 C CA . THR B 1 151 ? 33.075 19.433 -28.054 1.00 6.14 127 THR B CA 1
ATOM 3544 C C . THR B 1 151 ? 33.413 19.470 -29.527 1.00 6.18 127 THR B C 1
ATOM 3545 O O . THR B 1 151 ? 34.385 20.137 -29.931 1.00 7.57 127 THR B O 1
ATOM 3549 N N . TYR B 1 152 ? 32.591 18.762 -30.305 1.00 6.61 128 TYR B N 1
ATOM 3550 C CA . TYR B 1 152 ? 32.628 18.840 -31.756 1.00 6.70 128 TYR B CA 1
ATOM 3551 C C . TYR B 1 152 ? 31.550 19.846 -32.157 1.00 6.62 128 TYR B C 1
ATOM 3552 O O . TYR B 1 152 ? 30.355 19.601 -31.966 1.00 8.06 128 TYR B O 1
ATOM 3561 N N . LEU B 1 153 ? 31.970 20.977 -32.713 1.00 7.33 129 LEU B N 1
ATOM 3562 C CA . LEU B 1 153 ? 31.030 22.057 -33.006 1.00 7.42 129 LEU B CA 1
ATOM 3563 C C . LEU B 1 153 ? 30.023 21.757 -34.127 1.00 7.11 129 LEU B C 1
ATOM 3564 O O . LEU B 1 153 ? 28.926 22.325 -34.142 1.00 7.51 129 LEU B O 1
ATOM 3569 N N . GLY B 1 154 ? 30.396 20.912 -35.081 1.00 7.62 130 GLY B N 1
ATOM 3570 C CA . GLY B 1 154 ? 29.451 20.529 -36.139 1.00 7.79 130 GLY B CA 1
ATOM 3571 C C . GLY B 1 154 ? 28.677 21.706 -36.714 1.00 7.00 130 GLY B C 1
ATOM 3572 O O . GLY B 1 154 ? 29.255 22.716 -37.125 1.00 7.78 130 GLY B O 1
ATOM 3573 N N . ALA B 1 155 ? 27.359 21.558 -36.735 1.00 7.20 131 ALA B N 1
ATOM 3574 C CA . ALA B 1 155 ? 26.459 22.542 -37.317 1.00 7.27 131 ALA B CA 1
ATOM 3575 C C . ALA B 1 155 ? 26.529 23.936 -36.690 1.00 6.86 131 ALA B C 1
ATOM 3576 O O . ALA B 1 155 ? 26.084 24.912 -37.302 1.00 7.58 131 ALA B O 1
ATOM 3578 N N . CYS B 1 156 ? 27.085 24.038 -35.482 1.00 7.01 132 CYS B N 1
ATOM 3579 C CA . CYS B 1 156 ? 27.298 25.350 -34.878 1.00 7.54 132 CYS B CA 1
ATOM 3580 C C . CYS B 1 156 ? 28.160 26.292 -35.732 1.00 7.78 132 CYS B C 1
ATOM 3581 O O . CYS B 1 156 ? 28.035 27.515 -35.614 1.00 9.08 132 CYS B O 1
ATOM 3584 N N . VAL B 1 157 ? 29.002 25.742 -36.609 1.00 7.01 133 VAL B N 1
ATOM 3585 C CA . VAL B 1 157 ? 29.832 26.614 -37.447 1.00 8.73 133 VAL B CA 1
ATOM 3586 C C . VAL B 1 157 ? 29.010 27.411 -38.465 1.00 9.34 133 VAL B C 1
ATOM 3587 O O . VAL B 1 157 ? 29.522 28.359 -39.067 1.00 11.41 133 VAL B O 1
ATOM 3591 N N . GLU B 1 158 ? 27.748 27.020 -38.667 1.00 8.52 134 GLU B N 1
ATOM 3592 C CA . GLU B 1 158 ? 26.911 27.680 -39.660 1.00 11.01 134 GLU B CA 1
ATOM 3593 C C . GLU B 1 158 ? 26.179 28.903 -39.112 1.00 11.46 134 GLU B C 1
ATOM 3594 O O . GLU B 1 158 ? 25.624 29.676 -39.893 1.00 14.62 134 GLU B O 1
ATOM 3600 N N . LEU B 1 159 ? 26.147 29.074 -37.783 1.00 9.91 135 LEU B N 1
ATOM 3601 C CA . LEU B 1 159 ? 25.402 30.184 -37.192 1.00 9.45 135 LEU B CA 1
ATOM 3602 C C . LEU B 1 159 ? 25.993 31.513 -37.657 1.00 9.75 135 LEU B C 1
ATOM 3603 O O . LEU B 1 159 ? 27.198 31.740 -37.566 1.00 12.06 135 LEU B O 1
ATOM 3608 N N . GLY B 1 160 ? 25.133 32.383 -38.165 1.00 9.52 136 GLY B N 1
ATOM 3609 C CA . GLY B 1 160 ? 25.572 33.656 -38.722 1.00 10.43 136 GLY B CA 1
ATOM 3610 C C . GLY B 1 160 ? 24.487 34.717 -38.638 1.00 9.74 136 GLY B C 1
ATOM 3611 O O . GLY B 1 160 ? 23.422 34.477 -38.069 1.00 10.12 136 GLY B O 1
ATOM 3612 N N . PRO B 1 161 ? 24.747 35.904 -39.217 1.00 10.41 137 PRO B N 1
ATOM 3613 C CA . PRO B 1 161 ? 23.775 37.005 -39.203 1.00 10.61 137 PRO B CA 1
ATOM 3614 C C . PRO B 1 161 ? 22.385 36.632 -39.728 1.00 10.47 137 PRO B C 1
ATOM 3615 O O . PRO B 1 161 ? 21.399 37.197 -39.274 1.00 11.81 137 PRO B O 1
ATOM 3619 N N . GLU B 1 162 ? 22.307 35.670 -40.642 1.00 10.54 138 GLU B N 1
ATOM 3620 C CA . GLU B 1 162 ? 21.030 35.213 -41.187 1.00 12.10 138 GLU B CA 1
ATOM 3621 C C . GLU B 1 162 ? 20.106 34.599 -40.133 1.00 11.70 138 GLU B C 1
ATOM 3622 O O . GLU B 1 162 ? 18.906 34.448 -40.362 1.00 14.68 138 GLU B O 1
ATOM 3628 N N . ASP B 1 163 ? 20.670 34.248 -38.980 1.00 10.51 139 ASP B N 1
ATOM 3629 C CA . ASP B 1 163 ? 19.930 33.594 -37.908 1.00 9.72 139 ASP B CA 1
ATOM 3630 C C . ASP B 1 163 ? 19.445 34.567 -36.852 1.00 10.36 139 ASP B C 1
ATOM 3631 O O . ASP B 1 163 ? 18.833 34.144 -35.856 1.00 10.70 139 ASP B O 1
ATOM 3636 N N . VAL B 1 164 ? 19.727 35.856 -37.049 1.00 9.77 140 VAL B N 1
ATOM 3637 C CA . VAL B 1 164 ? 19.227 36.867 -36.129 1.00 10.20 140 VAL B CA 1
ATOM 3638 C C . VAL B 1 164 ? 17.770 37.190 -36.464 1.00 10.36 140 VAL B C 1
ATOM 3639 O O . VAL B 1 164 ? 17.473 37.728 -37.544 1.00 12.34 140 VAL B O 1
ATOM 3643 N N . GLU B 1 165 ? 16.862 36.809 -35.558 1.00 9.77 141 GLU B N 1
ATOM 3644 C CA . GLU B 1 165 ? 15.458 37.210 -35.651 1.00 9.02 141 GLU B CA 1
ATOM 3645 C C . GLU B 1 165 ? 15.362 38.581 -34.990 1.00 9.06 141 GLU B C 1
ATOM 3646 O O . GLU B 1 165 ? 15.335 38.693 -33.751 1.00 10.00 141 GLU B O 1
ATOM 3652 N N . ALA B 1 166 ? 15.343 39.632 -35.810 1.00 9.28 142 ALA B N 1
ATOM 3653 C CA . ALA B 1 166 ? 15.558 40.988 -35.301 1.00 8.58 142 ALA B CA 1
ATOM 3654 C C . ALA B 1 166 ? 14.433 41.436 -34.373 1.00 9.75 142 ALA B C 1
ATOM 3655 O O . ALA B 1 166 ? 14.664 42.163 -33.389 1.00 12.07 142 ALA B O 1
ATOM 3657 N N . ASP B 1 167 ? 13.215 40.999 -34.697 1.00 11.63 143 ASP B N 1
ATOM 3658 C CA . ASP B 1 167 ? 12.044 41.303 -33.868 1.00 11.71 143 ASP B CA 1
ATOM 3659 C C . ASP B 1 167 ? 12.164 40.703 -32.470 1.00 11.87 143 ASP B C 1
ATOM 3660 O O . ASP B 1 167 ? 11.703 41.304 -31.476 1.00 11.26 143 ASP B O 1
ATOM 3665 N N . VAL B 1 168 ? 12.783 39.526 -32.383 1.00 10.34 144 VAL B N 1
ATOM 3666 C CA . VAL B 1 168 ? 12.983 38.874 -31.094 1.00 9.60 144 VAL B CA 1
ATOM 3667 C C . VAL B 1 168 ? 14.003 39.686 -30.290 1.00 9.20 144 VAL B C 1
ATOM 3668 O O . VAL B 1 168 ? 13.764 39.982 -29.122 1.00 11.69 144 VAL B O 1
ATOM 3672 N N . VAL B 1 169 ? 15.130 40.060 -30.903 1.00 8.55 145 VAL B N 1
ATOM 3673 C CA . VAL B 1 169 ? 16.139 40.848 -30.169 1.00 7.25 145 VAL B CA 1
ATOM 3674 C C . VAL B 1 169 ? 15.514 42.186 -29.710 1.00 9.51 145 VAL B C 1
ATOM 3675 O O . VAL B 1 169 ? 15.688 42.598 -28.553 1.00 10.45 145 VAL B O 1
ATOM 3679 N N . ALA B 1 170 ? 14.770 42.834 -30.617 1.00 10.55 146 ALA B N 1
ATOM 3680 C CA . ALA B 1 170 ? 14.132 44.141 -30.370 1.00 10.19 146 ALA B CA 1
ATOM 3681 C C . ALA B 1 170 ? 13.166 44.049 -29.165 1.00 10.57 146 ALA B C 1
ATOM 3682 O O . ALA B 1 170 ? 12.987 45.004 -28.398 1.00 13.39 146 ALA B O 1
ATOM 3684 N N . ASP B 1 171 ? 12.581 42.864 -29.009 1.00 9.74 147 ASP B N 1
ATOM 3685 C CA . ASP B 1 171 ? 11.548 42.561 -28.002 1.00 13.25 147 ASP B CA 1
ATOM 3686 C C . ASP B 1 171 ? 12.013 41.775 -26.760 1.00 13.75 147 ASP B C 1
ATOM 3687 O O . ASP B 1 171 ? 11.172 41.184 -26.073 1.00 14.47 147 ASP B O 1
ATOM 3692 N N . ALA B 1 172 ? 13.321 41.767 -26.472 1.00 11.67 148 ALA B N 1
ATOM 3693 C CA . ALA B 1 172 ? 13.882 41.010 -25.327 1.00 8.16 148 ALA B CA 1
ATOM 3694 C C . ALA B 1 172 ? 14.553 41.962 -24.346 1.00 8.00 148 ALA B C 1
ATOM 3695 O O . ALA B 1 172 ? 15.398 42.765 -24.738 1.00 10.07 148 ALA B O 1
ATOM 3697 N N . LYS B 1 173 ? 14.166 41.899 -23.071 1.00 9.77 149 LYS B N 1
ATOM 3698 C CA . LYS B 1 173 ? 14.752 42.804 -22.095 1.00 8.47 149 LYS B CA 1
ATOM 3699 C C . LYS B 1 173 ? 16.280 42.692 -22.055 1.00 8.32 149 LYS B C 1
ATOM 3700 O O . LYS B 1 173 ? 16.987 43.711 -22.045 1.00 10.26 149 LYS B O 1
ATOM 3706 N N . VAL B 1 174 ? 16.777 41.457 -22.005 1.00 7.81 150 VAL B N 1
ATOM 3707 C CA . VAL B 1 174 ? 18.227 41.183 -22.094 1.00 7.46 150 VAL B CA 1
ATOM 3708 C C . VAL B 1 174 ? 18.511 40.149 -23.194 1.00 8.54 150 VAL B C 1
ATOM 3709 O O . VAL B 1 174 ? 17.773 39.165 -23.294 1.00 9.18 150 VAL B O 1
ATOM 3713 N N . THR B 1 175 ? 19.538 40.405 -24.012 1.00 9.20 151 THR B N 1
ATOM 3714 C CA . THR B 1 175 ? 20.135 39.411 -24.921 1.00 8.09 151 THR B CA 1
ATOM 3715 C C . THR B 1 175 ? 21.488 38.996 -24.334 1.00 7.97 151 THR B C 1
ATOM 3716 O O . THR B 1 175 ? 22.369 39.831 -24.135 1.00 9.82 151 THR B O 1
ATOM 3720 N N . TYR B 1 176 ? 21.622 37.699 -24.077 1.00 8.18 152 TYR B N 1
ATOM 3721 C CA . TYR B 1 176 ? 22.788 37.088 -23.416 1.00 9.52 152 TYR B CA 1
ATOM 3722 C C . TYR B 1 176 ? 23.437 36.090 -24.349 1.00 8.78 152 TYR B C 1
ATOM 3723 O O . TYR B 1 176 ? 22.736 35.295 -25.002 1.00 9.14 152 TYR B O 1
ATOM 3732 N N . PHE B 1 177 ? 24.765 36.148 -24.440 1.00 7.69 153 PHE B N 1
ATOM 3733 C CA . PHE B 1 177 ? 25.477 35.246 -25.341 1.00 6.69 153 PHE B CA 1
ATOM 3734 C C . PHE B 1 177 ? 26.740 34.658 -24.725 1.00 6.49 153 PHE B C 1
ATOM 3735 O O . PHE B 1 177 ? 27.273 35.175 -23.710 1.00 8.52 153 PHE B O 1
ATOM 3743 N N . GLU B 1 178 ? 27.211 33.574 -25.334 1.00 6.63 154 GLU B N 1
ATOM 3744 C CA . GLU B 1 178 ? 28.411 32.880 -24.879 1.00 6.89 154 GLU B CA 1
ATOM 3745 C C . GLU B 1 178 ? 29.680 33.449 -25.494 1.00 6.79 154 GLU B C 1
ATOM 3746 O O . GLU B 1 178 ? 29.764 33.656 -26.704 1.00 6.97 154 GLU B O 1
ATOM 3752 N N . GLY B 1 179 ? 30.701 33.607 -24.658 1.00 7.81 155 GLY B N 1
ATOM 3753 C CA . GLY B 1 179 ? 32.059 33.779 -25.143 1.00 8.42 155 GLY B CA 1
ATOM 3754 C C . GLY B 1 179 ? 32.472 32.643 -26.073 1.00 7.40 155 GLY B C 1
ATOM 3755 O O . GLY B 1 179 ? 33.236 32.861 -27.018 1.00 8.42 155 GLY B O 1
ATOM 3756 N N . TYR B 1 180 ? 31.919 31.449 -25.844 1.00 7.04 156 TYR B N 1
ATOM 3757 C CA . TYR B 1 180 ? 32.142 30.274 -26.724 1.00 6.50 156 TYR B CA 1
ATOM 3758 C C . TYR B 1 180 ? 31.812 30.552 -28.192 1.00 7.44 156 TYR B C 1
ATOM 3759 O O . TYR B 1 180 ? 32.301 29.851 -29.086 1.00 7.95 156 TYR B O 1
ATOM 3768 N N . LEU B 1 181 ? 30.964 31.538 -28.455 1.00 7.54 157 LEU B N 1
ATOM 3769 C CA . LEU B 1 181 ? 30.620 31.873 -29.845 1.00 7.34 157 LEU B CA 1
ATOM 3770 C C . LEU B 1 181 ? 31.775 32.445 -30.665 1.00 7.86 157 LEU B C 1
ATOM 3771 O O . LEU B 1 181 ? 31.645 32.582 -31.886 1.00 8.91 157 LEU B O 1
ATOM 3776 N N . TRP B 1 182 ? 32.881 32.789 -30.000 1.00 8.09 158 TRP B N 1
ATOM 3777 C CA . TRP B 1 182 ? 34.028 33.316 -30.709 1.00 8.13 158 TRP B CA 1
ATOM 3778 C C . TRP B 1 182 ? 34.831 32.213 -31.428 1.00 8.27 158 TRP B C 1
ATOM 3779 O O . TRP B 1 182 ? 35.658 32.514 -32.273 1.00 9.69 158 TRP B O 1
ATOM 3790 N N . ASP B 1 183 ? 34.578 30.944 -31.106 1.00 7.96 159 ASP B N 1
ATOM 3791 C CA . ASP B 1 183 ? 35.244 29.835 -31.809 1.00 8.33 159 ASP B CA 1
ATOM 3792 C C . ASP B 1 183 ? 34.702 29.604 -33.243 1.00 9.17 159 ASP B C 1
ATOM 3793 O O . ASP B 1 183 ? 35.495 29.603 -34.188 1.00 11.22 159 ASP B O 1
ATOM 3798 N N . PRO B 1 184 ? 33.371 29.389 -33.413 1.00 9.32 160 PRO B N 1
ATOM 3799 C CA . PRO B 1 184 ? 32.858 29.256 -34.798 1.00 10.47 160 PRO B CA 1
ATOM 3800 C C . PRO B 1 184 ? 33.083 30.554 -35.562 1.00 10.88 160 PRO B C 1
ATOM 3801 O O . PRO B 1 184 ? 33.250 31.590 -34.947 1.00 13.40 160 PRO B O 1
ATOM 3805 N N . PRO B 1 185 ? 33.105 30.500 -36.899 1.00 11.97 161 PRO B N 1
ATOM 3806 C CA . PRO B 1 185 ? 33.658 31.646 -37.634 1.00 13.08 161 PRO B CA 1
ATOM 3807 C C . PRO B 1 185 ? 32.785 32.898 -37.740 1.00 11.74 161 PRO B C 1
ATOM 3808 O O . PRO B 1 185 ? 33.319 34.016 -37.757 1.00 15.75 161 PRO B O 1
ATOM 3812 N N . ARG B 1 186 ? 31.474 32.715 -37.851 1.00 11.47 162 ARG B N 1
ATOM 3813 C CA . ARG B 1 186 ? 30.603 33.814 -38.223 1.00 11.23 162 ARG B CA 1
ATOM 3814 C C . ARG B 1 186 ? 29.641 34.223 -37.119 1.00 9.70 162 ARG B C 1
ATOM 3815 O O . ARG B 1 186 ? 28.916 35.216 -37.257 1.00 11.50 162 ARG B O 1
ATOM 3823 N N . ALA B 1 187 ? 29.647 33.487 -36.003 1.00 10.16 163 ALA B N 1
ATOM 3824 C CA . ALA B 1 187 ? 28.705 33.776 -34.933 1.00 9.29 163 ALA B CA 1
ATOM 3825 C C . ALA B 1 187 ? 28.877 35.179 -34.344 1.00 8.16 163 ALA B C 1
ATOM 3826 O O . ALA B 1 187 ? 27.886 35.812 -33.989 1.00 10.32 163 ALA B O 1
ATOM 3828 N N . LYS B 1 188 ? 30.121 35.656 -34.262 1.00 9.17 164 LYS B N 1
ATOM 3829 C CA . LYS B 1 188 ? 30.403 36.998 -33.759 1.00 9.87 164 LYS B CA 1
ATOM 3830 C C . LYS B 1 188 ? 29.697 38.081 -34.566 1.00 10.05 164 LYS B C 1
ATOM 3831 O O . LYS B 1 188 ? 29.293 39.087 -34.011 1.00 10.84 164 LYS B O 1
ATOM 3837 N N . GLU B 1 189 ? 29.526 37.866 -35.870 1.00 10.70 165 GLU B N 1
ATOM 3838 C CA . GLU B 1 189 ? 28.791 38.825 -36.715 1.00 11.93 165 GLU B CA 1
ATOM 3839 C C . GLU B 1 189 ? 27.317 38.907 -36.306 1.00 10.59 165 GLU B C 1
ATOM 3840 O O . GLU B 1 189 ? 26.714 39.984 -36.308 1.00 11.51 165 GLU B O 1
ATOM 3846 N N . ALA B 1 190 ? 26.733 37.760 -35.968 1.00 9.86 166 ALA B N 1
ATOM 3847 C CA . ALA B 1 190 ? 25.377 37.730 -35.450 1.00 10.64 166 ALA B CA 1
ATOM 3848 C C . ALA B 1 190 ? 25.275 38.492 -34.140 1.00 9.58 166 ALA B C 1
ATOM 3849 O O . ALA B 1 190 ? 24.318 39.258 -33.941 1.00 11.08 166 ALA B O 1
ATOM 3851 N N . ILE B 1 191 ? 26.243 38.267 -33.243 1.00 9.66 167 ILE B N 1
ATOM 3852 C CA . ILE B 1 191 ? 26.264 38.958 -31.946 1.00 9.31 167 ILE B CA 1
ATOM 3853 C C . ILE B 1 191 ? 26.377 40.472 -32.093 1.00 10.87 167 ILE B C 1
ATOM 3854 O O . ILE B 1 191 ? 25.658 41.197 -31.418 1.00 11.70 167 ILE B O 1
ATOM 3859 N N . LEU B 1 192 ? 27.254 40.946 -32.968 1.00 10.96 168 LEU B N 1
ATOM 3860 C CA . LEU B 1 192 ? 27.320 42.391 -33.237 1.00 11.49 168 LEU B CA 1
ATOM 3861 C C . LEU B 1 192 ? 25.993 42.980 -33.746 1.00 11.17 168 LEU B C 1
ATOM 3862 O O . LEU B 1 192 ? 25.599 44.074 -33.340 1.00 12.19 168 LEU B O 1
ATOM 3867 N N . ASP B 1 193 ? 25.297 42.251 -34.614 1.00 9.80 169 ASP B N 1
ATOM 3868 C CA . ASP B 1 193 ? 23.988 42.688 -35.067 1.00 11.28 169 ASP B CA 1
ATOM 3869 C C . ASP B 1 193 ? 23.008 42.715 -33.884 1.00 10.65 169 ASP B C 1
ATOM 3870 O O . ASP B 1 193 ? 22.227 43.674 -33.732 1.00 12.34 169 ASP B O 1
ATOM 3875 N N . CYS B 1 194 ? 23.073 41.693 -33.027 1.00 11.77 170 CYS B N 1
ATOM 3876 C CA . CYS B 1 194 ? 22.247 41.682 -31.828 1.00 10.28 170 CYS B CA 1
ATOM 3877 C C . CYS B 1 194 ? 22.469 42.899 -30.927 1.00 11.13 170 CYS B C 1
ATOM 3878 O O . CYS B 1 194 ? 21.499 43.507 -30.485 1.00 11.32 170 CYS B O 1
ATOM 3881 N N . ALA B 1 195 ? 23.731 43.226 -30.634 1.00 10.89 171 ALA B N 1
ATOM 3882 C CA . ALA B 1 195 ? 24.044 44.350 -29.765 1.00 10.97 171 ALA B CA 1
ATOM 3883 C C . ALA B 1 195 ? 23.506 45.643 -30.370 1.00 10.56 171 ALA B C 1
ATOM 3884 O O . ALA B 1 195 ? 22.970 46.476 -29.651 1.00 12.44 171 ALA B O 1
ATOM 3886 N N . ARG B 1 196 ? 23.628 45.799 -31.686 1.00 10.90 172 ARG B N 1
ATOM 3887 C CA . ARG B 1 196 ? 23.123 47.009 -32.342 1.00 13.03 172 ARG B CA 1
ATOM 3888 C C . ARG B 1 196 ? 21.605 47.106 -32.171 1.00 12.15 172 ARG B C 1
ATOM 3889 O O . ARG B 1 196 ? 21.074 48.148 -31.758 1.00 12.72 172 ARG B O 1
ATOM 3897 N N . ILE B 1 197 ? 20.911 46.015 -32.485 1.00 11.72 173 ILE B N 1
ATOM 3898 C CA . ILE B 1 197 ? 19.450 45.999 -32.391 1.00 11.40 173 ILE B CA 1
ATOM 3899 C C . ILE B 1 197 ? 18.958 46.205 -30.952 1.00 10.46 173 ILE B C 1
ATOM 3900 O O . ILE B 1 197 ? 18.064 47.011 -30.713 1.00 12.80 173 ILE B O 1
ATOM 3905 N N . ALA B 1 198 ? 19.558 45.480 -30.009 1.00 9.44 174 ALA B N 1
ATOM 3906 C CA . ALA B 1 198 ? 19.209 45.563 -28.581 1.00 9.65 174 ALA B CA 1
ATOM 3907 C C . ALA B 1 198 ? 19.364 46.970 -28.053 1.00 10.12 174 ALA B C 1
ATOM 3908 O O . ALA B 1 198 ? 18.460 47.509 -27.413 1.00 12.08 174 ALA B O 1
ATOM 3910 N N . HIS B 1 199 ? 20.495 47.586 -28.359 1.00 11.70 175 HIS B N 1
ATOM 3911 C CA . HIS B 1 199 ? 20.777 48.908 -27.839 1.00 12.19 175 HIS B CA 1
ATOM 3912 C C . HIS B 1 199 ? 19.922 49.998 -28.522 1.00 13.33 175 HIS B C 1
ATOM 3913 O O . HIS B 1 199 ? 19.533 50.970 -27.868 1.00 15.86 175 HIS B O 1
ATOM 3920 N N . GLN B 1 200 ? 19.612 49.820 -29.812 1.00 13.32 176 GLN B N 1
ATOM 3921 C CA . GLN B 1 200 ? 18.699 50.732 -30.529 1.00 14.42 176 GLN B CA 1
ATOM 3922 C C . GLN B 1 200 ? 17.317 50.734 -29.871 1.00 15.06 176 GLN B C 1
ATOM 3923 O O . GLN B 1 200 ? 16.591 51.727 -29.928 1.00 15.02 176 GLN B O 1
ATOM 3929 N N . HIS B 1 201 ? 16.965 49.620 -29.242 1.00 14.94 177 HIS B N 1
ATOM 3930 C CA . HIS B 1 201 ? 15.659 49.470 -28.618 1.00 14.60 177 HIS B CA 1
ATOM 3931 C C . HIS B 1 201 ? 15.672 49.604 -27.117 1.00 15.17 177 HIS B C 1
ATOM 3932 O O . HIS B 1 201 ? 14.679 49.280 -26.461 1.00 15.11 177 HIS B O 1
ATOM 3939 N N . GLY B 1 202 ? 16.797 50.066 -26.575 1.00 15.89 178 GLY B N 1
ATOM 3940 C CA . GLY B 1 202 ? 16.921 50.323 -25.156 1.00 13.42 178 GLY B CA 1
ATOM 3941 C C . GLY B 1 202 ? 16.986 49.078 -24.298 1.00 14.78 178 GLY B C 1
ATOM 3942 O O . GLY B 1 202 ? 16.671 49.112 -23.106 1.00 15.25 178 GLY B O 1
ATOM 3943 N N . ARG B 1 203 ? 17.380 47.972 -24.913 1.00 12.63 179 ARG B N 1
ATOM 3944 C CA . ARG B 1 203 ? 17.583 46.733 -24.188 1.00 10.21 179 ARG B CA 1
ATOM 3945 C C . ARG B 1 203 ? 19.013 46.640 -23.664 1.00 10.87 179 ARG B C 1
ATOM 3946 O O . ARG B 1 203 ? 19.842 47.518 -23.928 1.00 11.66 179 ARG B O 1
ATOM 3954 N N . GLU B 1 204 ? 19.291 45.565 -22.930 1.00 10.78 180 GLU B N 1
ATOM 3955 C CA . GLU B 1 204 ? 20.624 45.323 -22.397 1.00 11.15 180 GLU B CA 1
ATOM 3956 C C . GLU B 1 204 ? 21.240 44.061 -22.970 1.00 10.84 180 GLU B C 1
ATOM 3957 O O . GLU B 1 204 ? 20.541 43.077 -23.252 1.00 12.26 180 GLU B O 1
ATOM 3971 N N . SER B 1 206 ? 24.298 41.053 -22.564 1.00 8.48 182 SER B N 1
ATOM 3972 C CA . SER B 1 206 ? 25.056 40.353 -21.529 1.00 8.50 182 SER B CA 1
ATOM 3973 C C . SER B 1 206 ? 25.871 39.232 -22.149 1.00 8.65 182 SER B C 1
ATOM 3974 O O . SER B 1 206 ? 25.471 38.648 -23.148 1.00 8.91 182 SER B O 1
ATOM 3985 N N . THR B 1 208 ? 28.654 35.756 -21.073 1.00 8.89 184 THR B N 1
ATOM 3986 C CA . THR B 1 208 ? 29.455 34.960 -20.146 1.00 8.06 184 THR B CA 1
ATOM 3987 C C . THR B 1 208 ? 30.824 34.729 -20.757 1.00 7.23 184 THR B C 1
ATOM 3988 O O . THR B 1 208 ? 30.956 34.508 -21.951 1.00 9.11 184 THR B O 1
ATOM 3992 N N . LEU B 1 209 ? 31.853 34.802 -19.926 1.00 7.41 185 LEU B N 1
ATOM 3993 C CA . LEU B 1 209 ? 33.207 34.490 -20.364 1.00 7.00 185 LEU B CA 1
ATOM 3994 C C . LEU B 1 209 ? 33.412 33.013 -20.712 1.00 6.99 185 LEU B C 1
ATOM 3995 O O . LEU B 1 209 ? 34.417 32.670 -21.334 1.00 8.54 185 LEU B O 1
ATOM 4000 N N . SER B 1 210 ? 32.480 32.153 -20.280 1.00 8.28 186 SER B N 1
ATOM 4001 C CA . SER B 1 210 ? 32.356 30.741 -20.703 1.00 8.41 186 SER B CA 1
ATOM 4002 C C . SER B 1 210 ? 33.380 29.744 -20.162 1.00 8.14 186 SER B C 1
ATOM 4003 O O . SER B 1 210 ? 33.009 28.698 -19.637 1.00 10.32 186 SER B O 1
ATOM 4006 N N . ASP B 1 211 ? 34.664 30.039 -20.325 1.00 8.81 187 ASP B N 1
ATOM 4007 C CA . ASP B 1 211 ? 35.704 29.062 -20.015 1.00 8.59 187 ASP B CA 1
ATOM 4008 C C . ASP B 1 211 ? 37.048 29.780 -20.012 1.00 8.09 187 ASP B C 1
ATOM 4009 O O . ASP B 1 211 ? 37.268 30.676 -20.840 1.00 8.51 187 ASP B O 1
ATOM 4014 N N . SER B 1 212 ? 37.924 29.422 -19.069 1.00 7.66 188 SER B N 1
ATOM 4015 C CA . SER B 1 212 ? 39.192 30.151 -18.918 1.00 7.26 188 SER B CA 1
ATOM 4016 C C . SER B 1 212 ? 40.085 30.107 -20.165 1.00 8.15 188 SER B C 1
ATOM 4017 O O . SER B 1 212 ? 40.747 31.087 -20.457 1.00 8.07 188 SER B O 1
ATOM 4020 N N . PHE B 1 213 ? 40.095 28.985 -20.872 1.00 8.78 189 PHE B N 1
ATOM 4021 C CA . PHE B 1 213 ? 40.845 28.853 -22.120 1.00 8.57 189 PHE B CA 1
ATOM 4022 C C . PHE B 1 213 ? 40.217 29.626 -23.260 1.00 8.14 189 PHE B C 1
ATOM 4023 O O . PHE B 1 213 ? 40.941 30.153 -24.108 1.00 10.72 189 PHE B O 1
ATOM 4031 N N . CYS B 1 214 ? 38.881 29.706 -23.259 1.00 7.67 190 CYS B N 1
ATOM 4032 C CA . CYS B 1 214 ? 38.165 30.550 -24.207 1.00 7.83 190 CYS B CA 1
ATOM 4033 C C . CYS B 1 214 ? 38.578 32.018 -23.999 1.00 7.99 190 CYS B C 1
ATOM 4034 O O . CYS B 1 214 ? 38.832 32.750 -24.945 1.00 9.20 190 CYS B O 1
ATOM 4037 N N . VAL B 1 215 ? 38.687 32.432 -22.737 1.00 7.70 191 VAL B N 1
ATOM 4038 C CA . VAL B 1 215 ? 39.185 33.767 -22.427 1.00 8.19 191 VAL B CA 1
ATOM 4039 C C . VAL B 1 215 ? 40.634 33.932 -22.902 1.00 8.99 191 VAL B C 1
ATOM 4040 O O . VAL B 1 215 ? 40.956 34.961 -23.518 1.00 10.94 191 VAL B O 1
ATOM 4044 N N . ASP B 1 216 ? 41.503 32.948 -22.645 1.00 9.33 192 ASP B N 1
ATOM 4045 C CA . ASP B 1 216 ? 42.866 33.017 -23.200 1.00 10.02 192 ASP B CA 1
ATOM 4046 C C . ASP B 1 216 ? 42.834 33.257 -24.724 1.00 9.94 192 ASP B C 1
ATOM 4047 O O . ASP B 1 216 ? 43.667 34.015 -25.230 1.00 12.99 192 ASP B O 1
ATOM 4052 N N . ARG B 1 217 ? 41.901 32.622 -25.453 1.00 7.74 193 ARG B N 1
ATOM 4053 C CA . ARG B 1 217 ? 41.859 32.781 -26.925 1.00 8.36 193 ARG B CA 1
ATOM 4054 C C . ARG B 1 217 ? 41.378 34.164 -27.381 1.00 9.72 193 ARG B C 1
ATOM 4055 O O . ARG B 1 217 ? 41.823 34.668 -28.418 1.00 11.53 193 ARG B O 1
ATOM 4063 N N . TYR B 1 218 ? 40.481 34.775 -26.606 1.00 9.65 194 TYR B N 1
ATOM 4064 C CA . TYR B 1 218 ? 39.732 35.956 -27.073 1.00 9.55 194 TYR B CA 1
ATOM 4065 C C . TYR B 1 218 ? 39.740 37.116 -26.082 1.00 9.50 194 TYR B C 1
ATOM 4066 O O . TYR B 1 218 ? 38.889 38.001 -26.153 1.00 9.67 194 TYR B O 1
ATOM 4075 N N . ARG B 1 219 ? 40.757 37.134 -25.222 1.00 11.05 195 ARG B N 1
ATOM 4076 C CA A ARG B 1 219 ? 40.891 38.113 -24.145 0.50 10.59 195 ARG B CA 1
ATOM 4077 C CA B ARG B 1 219 ? 40.887 38.119 -24.140 0.50 10.65 195 ARG B CA 1
ATOM 4078 C C . ARG B 1 219 ? 40.676 39.546 -24.647 1.00 10.60 195 ARG B C 1
ATOM 4079 O O . ARG B 1 219 ? 39.825 40.285 -24.135 1.00 10.59 195 ARG B O 1
ATOM 4094 N N . GLY B 1 220 ? 41.457 39.926 -25.658 1.00 12.00 196 GLY B N 1
ATOM 4095 C CA . GLY B 1 220 ? 41.406 41.268 -26.220 1.00 10.44 196 GLY B CA 1
ATOM 4096 C C . GLY B 1 220 ? 40.024 41.599 -26.769 1.00 10.68 196 GLY B C 1
ATOM 4097 O O . GLY B 1 220 ? 39.497 42.697 -26.524 1.00 11.46 196 GLY B O 1
ATOM 4098 N N . GLU B 1 221 ? 39.430 40.667 -27.512 1.00 11.56 197 GLU B N 1
ATOM 4099 C CA . GLU B 1 221 ? 38.116 40.912 -28.083 1.00 11.90 197 GLU B CA 1
ATOM 4100 C C . GLU B 1 221 ? 37.025 41.034 -27.007 1.00 9.98 197 GLU B C 1
ATOM 4101 O O . GLU B 1 221 ? 36.115 41.872 -27.123 1.00 9.96 197 GLU B O 1
ATOM 4107 N N . PHE B 1 222 ? 37.111 40.197 -25.970 1.00 9.72 198 PHE B N 1
ATOM 4108 C CA . PHE B 1 222 ? 36.151 40.280 -24.864 1.00 9.03 198 PHE B CA 1
ATOM 4109 C C . PHE B 1 222 ? 36.222 41.612 -24.120 1.00 9.16 198 PHE B C 1
ATOM 4110 O O . PHE B 1 222 ? 35.192 42.228 -23.857 1.00 9.85 198 PHE B O 1
ATOM 4118 N N . LEU B 1 223 ? 37.434 42.058 -23.795 1.00 9.24 199 LEU B N 1
ATOM 4119 C CA . LEU B 1 223 ? 37.622 43.381 -23.193 1.00 9.35 199 LEU B CA 1
ATOM 4120 C C . LEU B 1 223 ? 37.074 44.492 -24.078 1.00 10.14 199 LEU B C 1
ATOM 4121 O O . LEU B 1 223 ? 36.472 45.446 -23.571 1.00 12.14 199 LEU B O 1
ATOM 4126 N N . ASP B 1 224 ? 37.258 44.369 -25.392 1.00 10.80 200 ASP B N 1
ATOM 4127 C CA . ASP B 1 224 ? 36.723 45.356 -26.328 1.00 13.07 200 ASP B CA 1
ATOM 4128 C C . ASP B 1 224 ? 35.199 45.382 -26.318 1.00 10.73 200 ASP B C 1
ATOM 4129 O O . ASP B 1 224 ? 34.589 46.452 -26.327 1.00 13.42 200 ASP B O 1
ATOM 4134 N N . LEU B 1 225 ? 34.580 44.206 -26.273 1.00 9.83 201 LEU B N 1
ATOM 4135 C CA . LEU B 1 225 ? 33.125 44.153 -26.188 1.00 10.04 201 LEU B CA 1
ATOM 4136 C C . LEU B 1 225 ? 32.623 44.897 -24.970 1.00 9.70 201 LEU B C 1
ATOM 4137 O O . LEU B 1 225 ? 31.604 45.571 -25.044 1.00 10.38 201 LEU B O 1
ATOM 4150 N N . ARG B 1 227 ? 34.399 47.288 -23.005 1.00 11.10 203 ARG B N 1
ATOM 4151 C CA . ARG B 1 227 ? 34.807 48.694 -22.973 1.00 10.91 203 ARG B CA 1
ATOM 4152 C C . ARG B 1 227 ? 34.105 49.584 -23.990 1.00 11.97 203 ARG B C 1
ATOM 4153 O O . ARG B 1 227 ? 33.921 50.781 -23.746 1.00 14.87 203 ARG B O 1
ATOM 4161 N N . SER B 1 228 ? 33.718 49.001 -25.123 1.00 12.34 204 SER B N 1
ATOM 4162 C CA . SER B 1 228 ? 32.973 49.726 -26.139 1.00 11.83 204 SER B CA 1
ATOM 4163 C C . SER B 1 228 ? 31.487 49.817 -25.799 1.00 13.57 204 SER B C 1
ATOM 4164 O O . SER B 1 228 ? 30.734 50.513 -26.488 1.00 19.10 204 SER B O 1
ATOM 4167 N N . GLY B 1 229 ? 31.070 49.119 -24.743 1.00 12.72 205 GLY B N 1
ATOM 4168 C CA . GLY B 1 229 ? 29.682 49.156 -24.324 1.00 12.94 205 GLY B CA 1
ATOM 4169 C C . GLY B 1 229 ? 28.770 48.170 -25.051 1.00 12.24 205 GLY B C 1
ATOM 4170 O O . GLY B 1 229 ? 27.544 48.224 -24.859 1.00 17.03 205 GLY B O 1
ATOM 4171 N N . LYS B 1 230 ? 29.341 47.265 -25.864 1.00 12.05 206 LYS B N 1
ATOM 4172 C CA . LYS B 1 230 ? 28.522 46.291 -26.616 1.00 12.68 206 LYS B CA 1
ATOM 4173 C C . LYS B 1 230 ? 27.876 45.333 -25.646 1.00 11.78 206 LYS B C 1
ATOM 4174 O O . LYS B 1 230 ? 26.761 44.903 -25.864 1.00 15.65 206 LYS B O 1
ATOM 4180 N N . VAL B 1 231 ? 28.597 45.042 -24.561 1.00 11.10 207 VAL B N 1
ATOM 4181 C CA A VAL B 1 231 ? 28.129 44.194 -23.460 0.50 11.59 207 VAL B CA 1
ATOM 4182 C CA B VAL B 1 231 ? 28.073 44.219 -23.478 0.50 11.39 207 VAL B CA 1
ATOM 4183 C C . VAL B 1 231 ? 27.922 45.026 -22.186 1.00 12.35 207 VAL B C 1
ATOM 4184 O O . VAL B 1 231 ? 28.831 45.733 -21.771 1.00 13.59 207 VAL B O 1
ATOM 4191 N N . ASP B 1 232 ? 26.753 44.909 -21.561 1.00 11.27 208 ASP B N 1
ATOM 4192 C CA . ASP B 1 232 ? 26.421 45.659 -20.345 1.00 10.90 208 ASP B CA 1
ATOM 4193 C C . ASP B 1 232 ? 26.673 44.854 -19.077 1.00 10.66 208 ASP B C 1
ATOM 4194 O O . ASP B 1 232 ? 27.168 45.397 -18.090 1.00 16.22 208 ASP B O 1
ATOM 4199 N N . ILE B 1 233 ? 26.315 43.569 -19.113 1.00 9.35 209 ILE B N 1
ATOM 4200 C CA . ILE B 1 233 ? 26.346 42.690 -17.940 1.00 8.88 209 ILE B CA 1
ATOM 4201 C C . ILE B 1 233 ? 27.239 41.495 -18.238 1.00 8.99 209 ILE B C 1
ATOM 4202 O O . ILE B 1 233 ? 26.988 40.781 -19.223 1.00 9.64 209 ILE B O 1
ATOM 4207 N N . VAL B 1 234 ? 28.280 41.277 -17.420 1.00 7.07 210 VAL B N 1
ATOM 4208 C CA A VAL B 1 234 ? 29.220 40.183 -17.669 0.60 7.77 210 VAL B CA 1
ATOM 4209 C CA B VAL B 1 234 ? 29.189 40.173 -17.680 0.40 7.09 210 VAL B CA 1
ATOM 4210 C C . VAL B 1 234 ? 29.170 39.130 -16.566 1.00 7.55 210 VAL B C 1
ATOM 4211 O O . VAL B 1 234 ? 29.204 39.474 -15.380 1.00 8.51 210 VAL B O 1
ATOM 4218 N N . PHE B 1 235 ? 29.096 37.861 -16.967 1.00 8.91 211 PHE B N 1
ATOM 4219 C CA . PHE B 1 235 ? 29.226 36.716 -16.062 1.00 7.22 211 PHE B CA 1
ATOM 4220 C C . PHE B 1 235 ? 30.600 36.074 -16.177 1.00 7.71 211 PHE B C 1
ATOM 4221 O O . PHE B 1 235 ? 31.082 35.810 -17.278 1.00 9.67 211 PHE B O 1
ATOM 4229 N N . ALA B 1 236 ? 31.207 35.753 -15.038 1.00 9.69 212 ALA B N 1
ATOM 4230 C CA . ALA B 1 236 ? 32.525 35.116 -14.997 1.00 10.25 212 ALA B CA 1
ATOM 4231 C C . ALA B 1 236 ? 32.562 34.213 -13.781 1.00 10.62 212 ALA B C 1
ATOM 4232 O O . ALA B 1 236 ? 31.913 34.522 -12.782 1.00 12.61 212 ALA B O 1
ATOM 4234 N N . ASN B 1 237 ? 33.308 33.114 -13.838 1.00 8.92 213 ASN B N 1
ATOM 4235 C CA . ASN B 1 237 ? 33.744 32.471 -12.592 1.00 9.58 213 ASN B CA 1
ATOM 4236 C C . ASN B 1 237 ? 35.118 33.000 -12.174 1.00 9.59 213 ASN B C 1
ATOM 4237 O O . ASN B 1 237 ? 35.708 33.827 -12.872 1.00 10.53 213 ASN B O 1
ATOM 4242 N N . ARG B 1 238 ? 35.611 32.535 -11.033 1.00 10.20 214 ARG B N 1
ATOM 4243 C CA . ARG B 1 238 ? 36.888 33.015 -10.509 1.00 9.65 214 ARG B CA 1
ATOM 4244 C C . ARG B 1 238 ? 38.022 32.832 -11.520 1.00 10.26 214 ARG B C 1
ATOM 4245 O O . ARG B 1 238 ? 38.785 33.769 -11.791 1.00 10.70 214 ARG B O 1
ATOM 4253 N N . GLN B 1 239 ? 38.128 31.631 -12.077 1.00 11.58 215 GLN B N 1
ATOM 4254 C CA . GLN B 1 239 ? 39.197 31.317 -13.033 1.00 12.66 215 GLN B CA 1
ATOM 4255 C C . GLN B 1 239 ? 39.124 32.201 -14.294 1.00 10.09 215 GLN B C 1
ATOM 4256 O O . GLN B 1 239 ? 40.141 32.686 -14.786 1.00 11.89 215 GLN B O 1
ATOM 4262 N N . GLU B 1 240 ? 37.911 32.428 -14.791 1.00 8.91 216 GLU B N 1
ATOM 4263 C CA . GLU B 1 240 ? 37.715 33.266 -15.983 1.00 8.50 216 GLU B CA 1
ATOM 4264 C C . GLU B 1 240 ? 38.120 34.719 -15.715 1.00 8.49 216 GLU B C 1
ATOM 4265 O O . GLU B 1 240 ? 38.750 35.370 -16.560 1.00 9.71 216 GLU B O 1
ATOM 4271 N N . ALA B 1 241 ? 37.785 35.221 -14.524 1.00 8.74 217 ALA B N 1
ATOM 4272 C CA . ALA B 1 241 ? 38.131 36.589 -14.148 1.00 9.08 217 ALA B CA 1
ATOM 4273 C C . ALA B 1 241 ? 39.639 36.760 -14.040 1.00 8.62 217 ALA B C 1
ATOM 4274 O O . ALA B 1 241 ? 40.202 37.752 -14.526 1.00 9.67 217 ALA B O 1
ATOM 4276 N N . LEU B 1 242 ? 40.292 35.777 -13.419 1.00 9.44 218 LEU B N 1
ATOM 4277 C CA . LEU B 1 242 ? 41.754 35.765 -13.319 1.00 9.38 218 LEU B CA 1
ATOM 4278 C C . LEU B 1 242 ? 42.407 35.719 -14.702 1.00 9.75 218 LEU B C 1
ATOM 4279 O O . LEU B 1 242 ? 43.399 36.413 -14.953 1.00 12.38 218 LEU B O 1
ATOM 4284 N N A SER B 1 243 ? 41.826 34.921 -15.592 0.50 9.25 219 SER B N 1
ATOM 4285 N N B SER B 1 243 ? 41.843 34.918 -15.603 0.50 9.71 219 SER B N 1
ATOM 4286 C CA A SER B 1 243 ? 42.341 34.755 -16.942 0.50 8.90 219 SER B CA 1
ATOM 4287 C CA B SER B 1 243 ? 42.386 34.790 -16.952 0.50 9.64 219 SER B CA 1
ATOM 4288 C C A SER B 1 243 ? 42.155 36.034 -17.762 0.50 8.27 219 SER B C 1
ATOM 4289 C C B SER B 1 243 ? 42.183 36.076 -17.745 0.50 8.58 219 SER B C 1
ATOM 4290 O O A SER B 1 243 ? 43.001 36.380 -18.570 0.50 9.54 219 SER B O 1
ATOM 4291 O O B SER B 1 243 ? 43.042 36.468 -18.521 0.50 9.58 219 SER B O 1
ATOM 4296 N N . LEU B 1 244 ? 41.048 36.734 -17.538 1.00 8.66 220 LEU B N 1
ATOM 4297 C CA . LEU B 1 244 ? 40.737 37.947 -18.308 1.00 7.88 220 LEU B CA 1
ATOM 4298 C C . LEU B 1 244 ? 41.824 39.004 -18.120 1.00 7.96 220 LEU B C 1
ATOM 4299 O O . LEU B 1 244 ? 42.199 39.695 -19.068 1.00 11.03 220 LEU B O 1
ATOM 4304 N N . TYR B 1 245 ? 42.345 39.095 -16.899 1.00 7.76 221 TYR B N 1
ATOM 4305 C CA . TYR B 1 245 ? 43.379 40.078 -16.572 1.00 7.80 221 TYR B CA 1
ATOM 4306 C C . TYR B 1 245 ? 44.771 39.463 -16.370 1.00 8.45 221 TYR B C 1
ATOM 4307 O O . TYR B 1 245 ? 45.716 40.166 -16.027 1.00 8.46 221 TYR B O 1
ATOM 4316 N N . GLN B 1 246 ? 44.890 38.163 -16.620 1.00 8.67 222 GLN B N 1
ATOM 4317 C CA . GLN B 1 246 ? 46.162 37.446 -16.541 1.00 8.96 222 GLN B CA 1
ATOM 4318 C C . GLN B 1 246 ? 46.848 37.679 -15.192 1.00 10.18 222 GLN B C 1
ATOM 4319 O O . GLN B 1 246 ? 48.036 38.014 -15.107 1.00 12.53 222 GLN B O 1
ATOM 4325 N N . THR B 1 247 ? 46.061 37.518 -14.135 1.00 10.87 223 THR B N 1
ATOM 4326 C CA . THR B 1 247 ? 46.519 37.792 -12.792 1.00 10.82 223 THR B CA 1
ATOM 4327 C C . THR B 1 247 ? 46.240 36.605 -11.879 1.00 11.87 223 THR B C 1
ATOM 4328 O O . THR B 1 247 ? 45.357 35.773 -12.170 1.00 14.10 223 THR B O 1
ATOM 4332 N N . ASP B 1 248 ? 47.014 36.523 -10.796 1.00 13.39 224 ASP B N 1
ATOM 4333 C CA . ASP B 1 248 ? 46.755 35.581 -9.707 1.00 16.93 224 ASP B CA 1
ATOM 4334 C C . ASP B 1 248 ? 46.004 36.239 -8.558 1.00 15.17 224 ASP B C 1
ATOM 4335 O O . ASP B 1 248 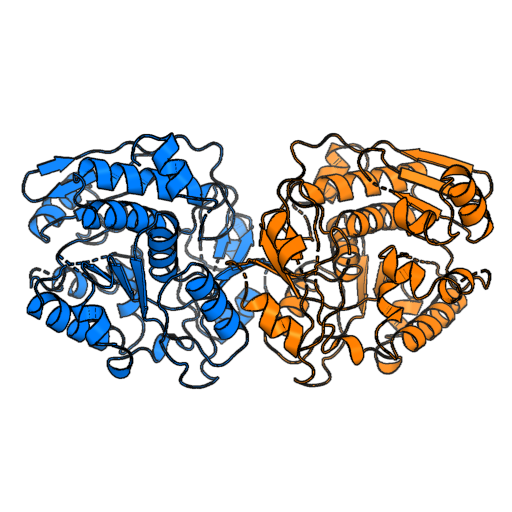? 45.615 35.569 -7.608 1.00 19.65 224 ASP B O 1
ATOM 4340 N N . ASP B 1 249 ? 45.796 37.548 -8.663 1.00 12.89 225 ASP B N 1
ATOM 4341 C CA . ASP B 1 249 ? 45.216 38.349 -7.592 1.00 13.75 225 ASP B CA 1
ATOM 4342 C C . ASP B 1 249 ? 43.729 38.543 -7.854 1.00 12.80 225 ASP B C 1
ATOM 4343 O O . ASP B 1 249 ? 43.339 39.340 -8.716 1.00 13.60 225 ASP B O 1
ATOM 4348 N N . PHE B 1 250 ? 42.896 37.823 -7.112 1.00 13.50 226 PHE B N 1
ATOM 4349 C CA . PHE B 1 250 ? 41.443 37.900 -7.325 1.00 12.61 226 PHE B CA 1
ATOM 4350 C C . PHE B 1 250 ? 40.870 39.282 -7.016 1.00 12.96 226 PHE B C 1
ATOM 4351 O O . PHE B 1 250 ? 39.936 39.736 -7.687 1.00 12.80 226 PHE B O 1
ATOM 4359 N N . GLU B 1 251 ? 41.432 39.965 -6.020 1.00 14.30 227 GLU B N 1
ATOM 4360 C CA . GLU B 1 251 ? 40.971 41.315 -5.724 1.00 14.24 227 GLU B CA 1
ATOM 4361 C C . GLU B 1 251 ? 41.227 42.261 -6.892 1.00 12.82 227 GLU B C 1
ATOM 4362 O O . GLU B 1 251 ? 40.362 43.071 -7.239 1.00 13.42 227 GLU B O 1
ATOM 4368 N N . GLU B 1 252 ? 42.402 42.144 -7.510 1.00 12.27 228 GLU B N 1
ATOM 4369 C CA . GLU B 1 252 ? 42.693 42.912 -8.719 1.00 12.70 228 GLU B CA 1
ATOM 4370 C C . GLU B 1 252 ? 41.664 42.621 -9.811 1.00 10.86 228 GLU B C 1
ATOM 4371 O O . GLU B 1 252 ? 41.137 43.550 -10.437 1.00 10.96 228 GLU B O 1
ATOM 4377 N N . ALA B 1 253 ? 41.375 41.340 -10.031 1.00 10.85 229 ALA B N 1
ATOM 4378 C CA . ALA B 1 253 ? 40.419 40.948 -11.069 1.00 10.04 229 ALA B CA 1
ATOM 4379 C C . ALA B 1 253 ? 39.038 41.549 -10.825 1.00 10.12 229 ALA B C 1
ATOM 4380 O O . ALA B 1 253 ? 38.400 42.036 -11.749 1.00 10.77 229 ALA B O 1
ATOM 4382 N N . LEU B 1 254 ? 38.583 41.522 -9.572 1.00 10.10 230 LEU B N 1
ATOM 4383 C CA . LEU B 1 254 ? 37.291 42.126 -9.227 1.00 9.77 230 LEU B CA 1
ATOM 4384 C C . LEU B 1 254 ? 37.257 43.642 -9.471 1.00 11.16 230 LEU B C 1
ATOM 4385 O O . LEU B 1 254 ? 36.301 44.170 -10.043 1.00 12.40 230 LEU B O 1
ATOM 4390 N N . ASN B 1 255 ? 38.310 44.334 -9.045 1.00 11.11 231 ASN B N 1
ATOM 4391 C CA . ASN B 1 255 ? 38.424 45.768 -9.281 1.00 11.00 231 ASN B CA 1
ATOM 4392 C C . ASN B 1 255 ? 38.440 46.104 -10.775 1.00 11.00 231 ASN B C 1
ATOM 4393 O O . ASN B 1 255 ? 37.750 47.023 -11.224 1.00 12.13 231 ASN B O 1
ATOM 4398 N N . ARG B 1 256 ? 39.196 45.331 -11.550 1.00 10.18 232 ARG B N 1
ATOM 4399 C CA . ARG B 1 256 ? 39.309 45.609 -12.975 1.00 11.30 232 ARG B CA 1
ATOM 4400 C C . ARG B 1 256 ? 38.018 45.279 -13.727 1.00 9.89 232 ARG B C 1
ATOM 4401 O O . ARG B 1 256 ? 37.596 46.044 -14.583 1.00 11.43 232 ARG B O 1
ATOM 4409 N N . ILE B 1 257 ? 37.380 44.160 -13.398 1.00 9.85 233 ILE B N 1
ATOM 4410 C CA . ILE B 1 257 ? 36.150 43.801 -14.088 1.00 9.26 233 ILE B CA 1
ATOM 4411 C C . ILE B 1 257 ? 35.033 44.822 -13.829 1.00 9.42 233 ILE B C 1
ATOM 4412 O O . ILE B 1 257 ? 34.273 45.164 -14.745 1.00 10.42 233 ILE B O 1
ATOM 4417 N N . ALA B 1 258 ? 34.967 45.331 -12.597 1.00 10.08 234 ALA B N 1
ATOM 4418 C CA . ALA B 1 258 ? 34.009 46.379 -12.244 1.00 10.53 234 ALA B CA 1
ATOM 4419 C C . ALA B 1 258 ? 34.220 47.676 -13.047 1.00 10.51 234 ALA B C 1
ATOM 4420 O O . ALA B 1 258 ? 33.260 48.404 -13.323 1.00 13.65 234 ALA B O 1
ATOM 4422 N N . ALA B 1 259 ? 35.464 47.955 -13.425 1.00 10.03 235 ALA B N 1
ATOM 4423 C CA . ALA B 1 259 ? 35.777 49.150 -14.202 1.00 10.39 235 ALA B CA 1
ATOM 4424 C C . ALA B 1 259 ? 35.479 48.958 -15.693 1.00 11.18 235 ALA B C 1
ATOM 4425 O O . ALA B 1 259 ? 35.331 49.932 -16.432 1.00 12.78 235 ALA B O 1
ATOM 4427 N N . ASP B 1 260 ? 35.381 47.703 -16.126 1.00 9.95 236 ASP B N 1
ATOM 4428 C CA . ASP B 1 260 ? 35.235 47.393 -17.550 1.00 9.97 236 ASP B CA 1
ATOM 4429 C C . ASP B 1 260 ? 33.810 47.168 -18.047 1.00 10.64 236 ASP B C 1
ATOM 4430 O O . ASP B 1 260 ? 33.562 47.177 -19.254 1.00 12.99 236 ASP B O 1
ATOM 4435 N N . CYS B 1 261 ? 32.874 46.965 -17.125 1.00 10.02 237 CYS B N 1
ATOM 4436 C CA A CYS B 1 261 ? 31.486 46.725 -17.521 0.60 10.13 237 CYS B CA 1
ATOM 4437 C CA B CYS B 1 261 ? 31.493 46.616 -17.463 0.40 9.82 237 CYS B CA 1
ATOM 4438 C C . CYS B 1 261 ? 30.549 47.295 -16.476 1.00 10.70 237 CYS B C 1
ATOM 4439 O O . CYS B 1 261 ? 30.954 47.569 -15.352 1.00 14.74 237 CYS B O 1
ATOM 4444 N N . LYS B 1 262 ? 29.291 47.506 -16.868 1.00 10.22 238 LYS B N 1
ATOM 4445 C CA . LYS B 1 262 ? 28.315 48.158 -15.973 1.00 10.16 238 LYS B CA 1
ATOM 4446 C C . LYS B 1 262 ? 27.987 47.302 -14.749 1.00 10.25 238 LYS B C 1
ATOM 4447 O O . LYS B 1 262 ? 27.974 47.801 -13.621 1.00 12.25 238 LYS B O 1
ATOM 4453 N N . ILE B 1 263 ? 27.720 46.018 -14.988 1.00 9.87 239 ILE B N 1
ATOM 4454 C CA . ILE B 1 263 ? 27.431 45.059 -13.920 1.00 8.80 239 ILE B CA 1
ATOM 4455 C C . ILE B 1 263 ? 28.240 43.797 -14.206 1.00 8.51 239 ILE B C 1
ATOM 4456 O O . ILE B 1 263 ? 28.251 43.319 -15.355 1.00 9.17 239 ILE B O 1
ATOM 4461 N N . ALA B 1 264 ? 28.943 43.287 -13.196 1.00 8.83 240 ALA B N 1
ATOM 4462 C CA . ALA B 1 264 ? 29.662 41.998 -13.299 1.00 7.99 240 ALA B CA 1
ATOM 4463 C C . ALA B 1 264 ? 29.118 41.056 -12.227 1.00 8.47 240 ALA B C 1
ATOM 4464 O O . ALA B 1 264 ? 28.910 41.465 -11.079 1.00 11.56 240 ALA B O 1
ATOM 4466 N N . ALA B 1 265 ? 28.857 39.809 -12.604 1.00 8.19 241 ALA B N 1
ATOM 4467 C CA . ALA B 1 265 ? 28.482 38.782 -11.645 1.00 8.28 241 ALA B CA 1
ATOM 4468 C C . ALA B 1 265 ? 29.579 37.723 -11.661 1.00 9.43 241 ALA B C 1
ATOM 4469 O O . ALA B 1 265 ? 29.788 37.073 -12.679 1.00 10.90 241 ALA B O 1
ATOM 4471 N N . VAL B 1 266 ? 30.303 37.587 -10.549 1.00 9.72 242 VAL B N 1
ATOM 4472 C CA . VAL B 1 266 ? 31.434 36.676 -10.489 1.00 10.04 242 VAL B CA 1
ATOM 4473 C C . VAL B 1 266 ? 31.113 35.511 -9.547 1.00 11.30 242 VAL B C 1
ATOM 4474 O O . VAL B 1 266 ? 30.870 35.718 -8.356 1.00 13.16 242 VAL B O 1
ATOM 4478 N N . THR B 1 267 ? 31.104 34.306 -10.082 1.00 11.92 243 THR B N 1
ATOM 4479 C CA . THR B 1 267 ? 30.797 33.132 -9.280 1.00 11.01 243 THR B CA 1
ATOM 4480 C C . THR B 1 267 ? 32.059 32.514 -8.696 1.00 11.88 243 THR B C 1
ATOM 4481 O O . THR B 1 267 ? 33.095 32.628 -9.257 1.00 11.55 243 THR B O 1
ATOM 4493 N N . SER B 1 269 ? 31.910 29.204 -6.962 1.00 15.95 245 SER B N 1
ATOM 4494 C CA . SER B 1 269 ? 31.601 27.854 -6.600 1.00 17.20 245 SER B CA 1
ATOM 4495 C C . SER B 1 269 ? 31.089 27.756 -5.180 1.00 16.51 245 SER B C 1
ATOM 4496 O O . SER B 1 269 ? 30.177 28.412 -4.865 1.00 17.90 245 SER B O 1
ATOM 4499 N N . GLU B 1 270 ? 31.694 26.918 -4.354 1.00 18.51 246 GLU B N 1
ATOM 4500 C CA . GLU B 1 270 ? 31.222 26.756 -2.976 1.00 19.09 246 GLU B CA 1
ATOM 4501 C C . GLU B 1 270 ? 31.324 28.030 -2.135 1.00 17.58 246 GLU B C 1
ATOM 4502 O O . GLU B 1 270 ? 30.747 28.104 -1.050 1.00 18.11 246 GLU B O 1
ATOM 4508 N N . ASN B 1 271 ? 32.048 29.028 -2.639 1.00 15.82 247 ASN B N 1
ATOM 4509 C CA . ASN B 1 271 ? 32.186 30.311 -1.948 1.00 17.34 247 ASN B CA 1
ATOM 4510 C C . ASN B 1 271 ? 31.133 31.341 -2.359 1.00 16.34 247 ASN B C 1
ATOM 4511 O O . ASN B 1 271 ? 31.191 32.503 -1.949 1.00 18.32 247 ASN B O 1
ATOM 4516 N N . GLY B 1 272 ? 30.172 30.907 -3.172 1.00 13.23 248 GLY B N 1
ATOM 4517 C CA . GLY B 1 272 ? 29.037 31.741 -3.538 1.00 13.33 248 GLY B CA 1
ATOM 4518 C C . GLY B 1 272 ? 29.319 32.625 -4.729 1.00 11.26 248 GLY B C 1
ATOM 4519 O O . GLY B 1 272 ? 29.891 32.166 -5.720 1.00 13.76 248 GLY B O 1
ATOM 4520 N N . ALA B 1 273 ? 28.929 33.893 -4.643 1.00 11.09 249 ALA B N 1
ATOM 4521 C CA . ALA B 1 273 ? 29.135 34.831 -5.756 1.00 11.40 249 ALA B CA 1
ATOM 4522 C C . ALA B 1 273 ? 29.282 36.255 -5.240 1.00 11.58 249 ALA B C 1
ATOM 4523 O O . ALA B 1 273 ? 28.938 36.549 -4.094 1.00 12.76 249 ALA B O 1
ATOM 4525 N N . VAL B 1 274 ? 29.792 37.135 -6.087 1.00 10.57 250 VAL B N 1
ATOM 4526 C CA . VAL B 1 274 ? 29.846 38.564 -5.786 1.00 11.08 250 VAL B CA 1
ATOM 4527 C C . VAL B 1 274 ? 29.351 39.333 -7.004 1.00 9.79 250 VAL B C 1
ATOM 4528 O O . VAL B 1 274 ? 29.733 39.024 -8.139 1.00 10.27 250 VAL B O 1
ATOM 4532 N N . ILE B 1 275 ? 28.470 40.296 -6.759 1.00 10.24 251 ILE B N 1
ATOM 4533 C CA . ILE B 1 275 ? 27.872 41.109 -7.823 1.00 9.96 251 ILE B CA 1
ATOM 4534 C C . ILE B 1 275 ? 28.470 42.502 -7.693 1.00 9.92 251 ILE B C 1
ATOM 4535 O O . ILE B 1 275 ? 28.509 43.075 -6.610 1.00 11.19 251 ILE B O 1
ATOM 4540 N N . LEU B 1 276 ? 28.978 43.024 -8.797 1.00 9.14 252 LEU B N 1
ATOM 4541 C CA . LEU B 1 276 ? 29.629 44.311 -8.788 1.00 9.07 252 LEU B CA 1
ATOM 4542 C C . LEU B 1 276 ? 28.890 45.290 -9.675 1.00 9.59 252 LEU B C 1
ATOM 4543 O O . LEU B 1 276 ? 28.496 44.938 -10.793 1.00 10.54 252 LEU B O 1
ATOM 4548 N N . LYS B 1 277 ? 28.699 46.518 -9.179 1.00 10.34 253 LYS B N 1
ATOM 4549 C CA . LYS B 1 277 ? 28.163 47.600 -10.001 1.00 11.67 253 LYS B CA 1
ATOM 4550 C C . LYS B 1 277 ? 28.815 48.912 -9.581 1.00 13.15 253 LYS B C 1
ATOM 4551 O O . LYS B 1 277 ? 28.497 49.446 -8.523 1.00 15.89 253 LYS B O 1
ATOM 4557 N N . GLY B 1 278 ? 29.711 49.434 -10.417 1.00 13.60 254 GLY B N 1
ATOM 4558 C CA . GLY B 1 278 ? 30.486 50.621 -10.050 1.00 14.52 254 GLY B CA 1
ATOM 4559 C C . GLY B 1 278 ? 31.343 50.280 -8.845 1.00 15.19 254 GLY B C 1
ATOM 4560 O O . GLY B 1 278 ? 32.167 49.370 -8.910 1.00 17.73 254 GLY B O 1
ATOM 4561 N N . ARG B 1 279 ? 31.119 51.000 -7.746 1.00 18.36 255 ARG B N 1
ATOM 4562 C CA . ARG B 1 279 ? 31.774 50.734 -6.463 1.00 16.38 255 ARG B CA 1
ATOM 4563 C C . ARG B 1 279 ? 30.954 49.821 -5.538 1.00 18.09 255 ARG B C 1
ATOM 4564 O O . ARG B 1 279 ? 31.437 49.423 -4.468 1.00 22.70 255 ARG B O 1
ATOM 4572 N N . GLU B 1 280 ? 29.724 49.504 -5.947 1.00 15.80 256 GLU B N 1
ATOM 4573 C CA . GLU B 1 280 ? 28.845 48.601 -5.184 1.00 16.68 256 GLU B CA 1
ATOM 4574 C C . GLU B 1 280 ? 29.338 47.151 -5.292 1.00 14.29 256 GLU B C 1
ATOM 4575 O O . GLU B 1 280 ? 29.710 46.684 -6.384 1.00 13.57 256 GLU B O 1
ATOM 4581 N N . ARG B 1 281 ? 29.328 46.440 -4.167 1.00 14.32 257 ARG B N 1
ATOM 4582 C CA . ARG B 1 281 ? 29.600 45.000 -4.151 1.00 13.94 257 ARG B CA 1
ATOM 4583 C C . ARG B 1 281 ? 28.560 44.296 -3.295 1.00 12.76 257 ARG B C 1
ATOM 4584 O O . ARG B 1 281 ? 28.236 44.750 -2.188 1.00 15.43 257 ARG B O 1
ATOM 4592 N N . TYR B 1 282 ? 28.044 43.185 -3.806 1.00 11.49 258 TYR B N 1
ATOM 4593 C CA . TYR B 1 282 ? 27.071 42.375 -3.074 1.00 11.14 258 TYR B CA 1
ATOM 4594 C C . TYR B 1 282 ? 27.500 40.924 -3.043 1.00 12.92 258 TYR B C 1
ATOM 4595 O O . TYR B 1 282 ? 27.533 40.247 -4.077 1.00 15.49 258 TYR B O 1
ATOM 4604 N N . TYR B 1 283 ? 27.841 40.444 -1.852 1.00 13.40 259 TYR B N 1
ATOM 4605 C CA . TYR B 1 283 ? 28.269 39.064 -1.674 1.00 12.93 259 TYR B CA 1
ATOM 4606 C C . TYR B 1 283 ? 27.084 38.177 -1.351 1.00 13.44 259 TYR B C 1
ATOM 4607 O O . TYR B 1 283 ? 26.225 38.540 -0.543 1.00 14.88 259 TYR B O 1
ATOM 4616 N N . VAL B 1 284 ? 27.051 37.013 -1.986 1.00 12.59 260 VAL B N 1
ATOM 4617 C CA . VAL B 1 284 ? 25.972 36.049 -1.792 1.00 12.66 260 VAL B CA 1
ATOM 4618 C C . VAL B 1 284 ? 26.562 34.675 -1.487 1.00 11.86 260 VAL B C 1
ATOM 4619 O O . VAL B 1 284 ? 27.492 34.235 -2.154 1.00 13.56 260 VAL B O 1
ATOM 4623 N N . ASN B 1 285 ? 26.013 34.003 -0.478 1.00 13.04 261 ASN B N 1
ATOM 4624 C CA . ASN B 1 285 ? 26.447 32.661 -0.104 1.00 14.52 261 ASN B CA 1
ATOM 4625 C C . ASN B 1 285 ? 25.953 31.587 -1.065 1.00 14.76 261 ASN B C 1
ATOM 4626 O O . ASN B 1 285 ? 24.860 31.693 -1.627 1.00 15.50 261 ASN B O 1
ATOM 4631 N N . ALA B 1 286 ? 26.759 30.544 -1.240 1.00 15.13 262 ALA B N 1
ATOM 4632 C CA . ALA B 1 286 ? 26.295 29.328 -1.900 1.00 14.31 262 ALA B CA 1
ATOM 4633 C C . ALA B 1 286 ? 25.220 28.687 -1.025 1.00 14.02 262 ALA B C 1
ATOM 4634 O O . ALA B 1 286 ? 25.257 28.820 0.201 1.00 15.11 262 ALA B O 1
ATOM 4636 N N . ILE B 1 287 ? 24.260 28.002 -1.642 1.00 14.12 263 ILE B N 1
ATOM 4637 C CA . ILE B 1 287 ? 23.287 27.234 -0.864 1.00 14.98 263 ILE B CA 1
ATOM 4638 C C . ILE B 1 287 ? 23.927 25.956 -0.325 1.00 16.31 263 ILE B C 1
ATOM 4639 O O . ILE B 1 287 ? 24.977 25.514 -0.801 1.00 17.31 263 ILE B O 1
ATOM 4644 N N . ARG B 1 288 ? 23.288 25.360 0.674 1.00 18.80 264 ARG B N 1
ATOM 4645 C CA . ARG B 1 288 ? 23.725 24.072 1.175 1.00 20.58 264 ARG B CA 1
ATOM 4646 C C . ARG B 1 288 ? 23.272 22.991 0.201 1.00 22.51 264 ARG B C 1
ATOM 4647 O O . ARG B 1 288 ? 22.156 23.040 -0.328 1.00 24.76 264 ARG B O 1
ATOM 4655 N N . ILE B 1 289 ? 24.158 22.040 -0.062 1.00 24.33 265 ILE B N 1
ATOM 4656 C CA . ILE B 1 289 ? 23.862 20.952 -0.990 1.00 28.36 265 ILE B CA 1
ATOM 4657 C C . ILE B 1 289 ? 24.110 19.599 -0.326 1.00 29.11 265 ILE B C 1
ATOM 4658 O O . ILE B 1 289 ? 24.910 19.496 0.609 1.00 31.75 265 ILE B O 1
ATOM 4663 N N . ARG B 1 290 ? 23.409 18.574 -0.802 1.00 24.96 266 ARG B N 1
ATOM 4664 C CA . ARG B 1 290 ? 23.580 17.215 -0.289 1.00 28.88 266 ARG B CA 1
ATOM 4665 C C . ARG B 1 290 ? 24.870 16.583 -0.817 1.00 30.88 266 ARG B C 1
ATOM 4666 O O . ARG B 1 290 ? 25.658 16.035 -0.050 1.00 30.25 266 ARG B O 1
ATOM 4674 N N . GLU B 1 291 ? 25.077 16.662 -2.129 1.00 30.55 267 GLU B N 1
ATOM 4675 C CA . GLU B 1 291 ? 26.281 16.127 -2.760 1.00 31.03 267 GLU B CA 1
ATOM 4676 C C . GLU B 1 291 ? 26.506 16.789 -4.111 1.00 24.02 267 GLU B C 1
ATOM 4677 O O . GLU B 1 291 ? 25.546 17.134 -4.804 1.00 26.38 267 GLU B O 1
ATOM 4683 N N . VAL B 1 292 ? 27.773 16.979 -4.475 1.00 20.10 268 VAL B N 1
ATOM 4684 C CA . VAL B 1 292 ? 28.117 17.414 -5.835 1.00 20.16 268 VAL B CA 1
ATOM 4685 C C . VAL B 1 292 ? 28.073 16.192 -6.755 1.00 19.78 268 VAL B C 1
ATOM 4686 O O . VAL B 1 292 ? 29.017 15.385 -6.781 1.00 24.71 268 VAL B O 1
ATOM 4690 N N . VAL B 1 293 ? 26.979 16.029 -7.483 1.00 15.63 269 VAL B N 1
ATOM 4691 C CA . VAL B 1 293 ? 26.802 14.924 -8.386 1.00 14.30 269 VAL B CA 1
ATOM 4692 C C . VAL B 1 293 ? 27.532 15.187 -9.718 1.00 12.60 269 VAL B C 1
ATOM 4693 O O . VAL B 1 293 ? 28.248 14.372 -10.196 1.00 15.10 269 VAL B O 1
ATOM 4697 N N . ASP B 1 294 ? 27.302 16.357 -10.280 1.00 12.05 270 ASP B N 1
ATOM 4698 C CA . ASP B 1 294 ? 27.802 16.699 -11.605 1.00 11.99 270 ASP B CA 1
ATOM 4699 C C . ASP B 1 294 ? 27.698 18.219 -11.741 1.00 10.08 270 ASP B C 1
ATOM 4700 O O . ASP B 1 294 ? 26.657 18.711 -11.754 1.00 11.93 270 ASP B O 1
ATOM 4705 N N . THR B 1 295 ? 28.826 18.902 -11.828 1.00 10.20 271 THR B N 1
ATOM 4706 C CA . THR B 1 295 ? 28.836 20.336 -11.889 1.00 10.45 271 THR B CA 1
ATOM 4707 C C . THR B 1 295 ? 28.396 20.925 -13.268 1.00 9.94 271 THR B C 1
ATOM 4708 O O . THR B 1 295 ? 28.303 22.062 -13.394 1.00 10.74 271 THR B O 1
ATOM 4712 N N . THR B 1 296 ? 28.160 20.077 -14.252 1.00 9.60 272 THR B N 1
ATOM 4713 C CA . THR B 1 296 ? 27.733 20.569 -15.564 1.00 8.51 272 THR B CA 1
ATOM 4714 C C . THR B 1 296 ? 26.516 21.476 -15.452 1.00 8.36 272 THR B C 1
ATOM 4715 O O . THR B 1 296 ? 25.482 21.069 -14.914 1.00 9.85 272 THR B O 1
ATOM 4719 N N . GLY B 1 297 ? 26.638 22.687 -15.987 1.00 8.31 273 GLY B N 1
ATOM 4720 C CA . GLY B 1 297 ? 25.521 23.629 -16.007 1.00 8.15 273 GLY B CA 1
ATOM 4721 C C . GLY B 1 297 ? 25.492 24.643 -14.884 1.00 8.46 273 GLY B C 1
ATOM 4722 O O . GLY B 1 297 ? 24.668 25.544 -14.915 1.00 9.39 273 GLY B O 1
ATOM 4723 N N . ALA B 1 298 ? 26.394 24.521 -13.903 1.00 8.61 274 ALA B N 1
ATOM 4724 C CA . ALA B 1 298 ? 26.329 25.387 -12.717 1.00 7.90 274 ALA B CA 1
ATOM 4725 C C . ALA B 1 298 ? 26.324 26.877 -13.099 1.00 7.77 274 ALA B C 1
ATOM 4726 O O . ALA B 1 298 ? 25.435 27.628 -12.712 1.00 9.14 274 ALA B O 1
ATOM 4728 N N . GLY B 1 299 ? 27.301 27.291 -13.902 1.00 8.31 275 GLY B N 1
ATOM 4729 C CA . GLY B 1 299 ? 27.399 28.667 -14.301 1.00 8.11 275 GLY B CA 1
ATOM 4730 C C . GLY B 1 299 ? 26.232 29.068 -15.188 1.00 7.59 275 GLY B C 1
ATOM 4731 O O . GLY B 1 299 ? 25.735 30.201 -15.088 1.00 8.19 275 GLY B O 1
ATOM 4732 N N . ASP B 1 300 ? 25.750 28.149 -16.022 1.00 7.92 276 ASP B N 1
ATOM 4733 C CA . ASP B 1 300 ? 24.640 28.470 -16.941 1.00 7.35 276 ASP B CA 1
ATOM 4734 C C . ASP B 1 300 ? 23.378 28.782 -16.121 1.00 7.47 276 ASP B C 1
ATOM 4735 O O . ASP B 1 300 ? 22.605 29.721 -16.405 1.00 8.35 276 ASP B O 1
ATOM 4740 N N . LEU B 1 301 ? 23.181 27.980 -15.081 1.00 6.64 277 LEU B N 1
ATOM 4741 C CA . LEU B 1 301 ? 21.993 28.146 -14.222 1.00 6.40 277 LEU B CA 1
ATOM 4742 C C . LEU B 1 301 ? 22.134 29.302 -13.220 1.00 6.32 277 LEU B C 1
ATOM 4743 O O . LEU B 1 301 ? 21.132 29.937 -12.875 1.00 7.84 277 LEU B O 1
ATOM 4748 N N . PHE B 1 302 ? 23.352 29.600 -12.767 1.00 6.23 278 PHE B N 1
ATOM 4749 C CA . PHE B 1 302 ? 23.532 30.866 -12.080 1.00 7.16 278 PHE B CA 1
ATOM 4750 C C . PHE B 1 302 ? 23.038 32.046 -12.956 1.00 7.14 278 PHE B C 1
ATOM 4751 O O . PHE B 1 302 ? 22.304 32.924 -12.486 1.00 7.86 278 PHE B O 1
ATOM 4759 N N . ALA B 1 303 ? 23.416 32.057 -14.236 1.00 7.94 279 ALA B N 1
ATOM 4760 C CA . ALA B 1 303 ? 22.989 33.116 -15.125 1.00 7.75 279 ALA B CA 1
ATOM 4761 C C . ALA B 1 303 ? 21.453 33.090 -15.288 1.00 7.96 279 ALA B C 1
ATOM 4762 O O . ALA B 1 303 ? 20.827 34.142 -15.342 1.00 8.61 279 ALA B O 1
ATOM 4764 N N . SER B 1 304 ? 20.849 31.900 -15.344 1.00 7.17 280 SER B N 1
ATOM 4765 C CA . SER B 1 304 ? 19.372 31.811 -15.387 1.00 6.57 280 SER B CA 1
ATOM 4766 C C . SER B 1 304 ? 18.708 32.534 -14.209 1.00 6.69 280 SER B C 1
ATOM 4767 O O . SER B 1 304 ? 17.796 33.366 -14.379 1.00 8.29 280 SER B O 1
ATOM 4770 N N . GLY B 1 305 ? 19.148 32.188 -13.005 1.00 7.01 281 GLY B N 1
ATOM 4771 C CA . GLY B 1 305 ? 18.555 32.784 -11.831 1.00 7.91 281 GLY B CA 1
ATOM 4772 C C . GLY B 1 305 ? 18.834 34.265 -11.750 1.00 7.42 281 GLY B C 1
ATOM 4773 O O . GLY B 1 305 ? 17.936 35.049 -11.423 1.00 8.29 281 GLY B O 1
ATOM 4774 N N . PHE B 1 306 ? 20.082 34.660 -12.011 1.00 6.90 282 PHE B N 1
ATOM 4775 C CA . PHE B 1 306 ? 20.416 36.082 -11.988 1.00 7.97 282 PHE B CA 1
ATOM 4776 C C . PHE B 1 306 ? 19.580 36.904 -12.982 1.00 8.80 282 PHE B C 1
ATOM 4777 O O . PHE B 1 306 ? 18.986 37.946 -12.628 1.00 10.05 282 PHE B O 1
ATOM 4785 N N . LEU B 1 307 ? 19.501 36.422 -14.224 1.00 8.44 283 LEU B N 1
ATOM 4786 C CA . LEU B 1 307 ? 18.814 37.160 -15.281 1.00 8.88 283 LEU B CA 1
ATOM 4787 C C . LEU B 1 307 ? 17.299 37.139 -15.076 1.00 9.01 283 LEU B C 1
ATOM 4788 O O . LEU B 1 307 ? 16.609 38.094 -15.429 1.00 9.52 283 LEU B O 1
ATOM 4793 N N . TYR B 1 308 ? 16.777 36.027 -14.563 1.00 7.66 284 TYR B N 1
ATOM 4794 C CA . TYR B 1 308 ? 15.358 35.987 -14.170 1.00 9.04 284 TYR B CA 1
ATOM 4795 C C . TYR B 1 308 ? 15.062 37.085 -13.139 1.00 8.91 284 TYR B C 1
ATOM 4796 O O . TYR B 1 308 ? 14.155 37.898 -13.307 1.00 11.37 284 TYR B O 1
ATOM 4805 N N . GLY B 1 309 ? 15.832 37.107 -12.060 1.00 10.06 285 GLY B N 1
ATOM 4806 C CA . GLY B 1 309 ? 15.636 38.141 -11.061 1.00 10.49 285 GLY B CA 1
ATOM 4807 C C . GLY B 1 309 ? 15.806 39.532 -11.635 1.00 9.94 285 GLY B C 1
ATOM 4808 O O . GLY B 1 309 ? 15.031 40.441 -11.312 1.00 12.37 285 GLY B O 1
ATOM 4809 N N . TYR B 1 310 ? 16.797 39.700 -12.518 1.00 7.66 286 TYR B N 1
ATOM 4810 C CA . TYR B 1 310 ? 17.123 41.029 -13.044 1.00 8.72 286 TYR B CA 1
ATOM 4811 C C . TYR B 1 310 ? 15.973 41.575 -13.877 1.00 9.87 286 TYR B C 1
ATOM 4812 O O . TYR B 1 310 ? 15.594 42.754 -13.775 1.00 12.29 286 TYR B O 1
ATOM 4821 N N . THR B 1 311 ? 15.396 40.706 -14.696 1.00 9.71 287 THR B N 1
ATOM 4822 C CA . THR B 1 311 ? 14.320 41.125 -15.576 1.00 10.26 287 THR B CA 1
ATOM 4823 C C . THR B 1 311 ? 12.962 41.150 -14.852 1.00 12.97 287 THR B C 1
ATOM 4824 O O . THR B 1 311 ? 11.965 41.602 -15.419 1.00 16.70 287 THR B O 1
ATOM 4828 N N . GLN B 1 312 ? 12.933 40.675 -13.610 1.00 12.25 288 GLN B N 1
ATOM 4829 C CA . GLN B 1 312 ? 11.769 40.862 -12.722 1.00 14.74 288 GLN B CA 1
ATOM 4830 C C . GLN B 1 312 ? 11.899 42.113 -11.823 1.00 14.27 288 GLN B C 1
ATOM 4831 O O . GLN B 1 312 ? 11.056 42.344 -10.962 1.00 16.77 288 GLN B O 1
ATOM 4837 N N . GLY B 1 313 ? 12.962 42.900 -12.023 1.00 14.17 289 GLY B N 1
ATOM 4838 C CA . GLY B 1 313 ? 13.187 44.124 -11.243 1.00 14.88 289 GLY B CA 1
ATOM 4839 C C . GLY B 1 313 ? 13.735 43.916 -9.832 1.00 13.61 289 GLY B C 1
ATOM 4840 O O . GLY B 1 313 ? 13.641 44.810 -8.982 1.00 17.10 289 GLY B O 1
ATOM 4841 N N . ARG B 1 314 ? 14.338 42.758 -9.579 1.00 12.61 290 ARG B N 1
ATOM 4842 C CA . ARG B 1 314 ? 14.844 42.432 -8.237 1.00 12.62 290 ARG B CA 1
ATOM 4843 C C . ARG B 1 314 ? 16.194 43.103 -7.950 1.00 10.95 290 ARG B C 1
ATOM 4844 O O . ARG B 1 314 ? 16.921 43.465 -8.871 1.00 11.23 290 ARG B O 1
ATOM 4852 N N . SER B 1 315 ? 16.508 43.282 -6.668 1.00 11.62 291 SER B N 1
ATOM 4853 C CA . SER B 1 315 ? 17.793 43.830 -6.266 1.00 12.32 291 SER B CA 1
ATOM 4854 C C . SER B 1 315 ? 18.925 42.935 -6.770 1.00 11.08 291 SER B C 1
ATOM 4855 O O . SER B 1 315 ? 18.744 41.735 -6.972 1.00 10.79 291 SER B O 1
ATOM 4858 N N . LEU B 1 316 ? 20.099 43.521 -6.965 1.00 11.20 292 LEU B N 1
ATOM 4859 C CA . LEU B 1 316 ? 21.253 42.750 -7.397 1.00 11.43 292 LEU B CA 1
ATOM 4860 C C . LEU B 1 316 ? 21.596 41.626 -6.426 1.00 10.90 292 LEU B C 1
ATOM 4861 O O . LEU B 1 316 ? 21.994 40.543 -6.860 1.00 11.78 292 LEU B O 1
ATOM 4866 N N . GLU B 1 317 ? 21.434 41.868 -5.119 1.00 11.77 293 GLU B N 1
ATOM 4867 C CA . GLU B 1 317 ? 21.671 40.804 -4.139 1.00 11.78 293 GLU B CA 1
ATOM 4868 C C . GLU B 1 317 ? 20.696 39.643 -4.343 1.00 11.13 293 GLU B C 1
ATOM 4869 O O . GLU B 1 317 ? 21.092 38.484 -4.324 1.00 12.13 293 GLU B O 1
ATOM 4875 N N . ASP B 1 318 ? 19.422 39.969 -4.557 1.00 11.42 294 ASP B N 1
ATOM 4876 C CA . ASP B 1 318 ? 18.411 38.950 -4.803 1.00 11.71 294 ASP B CA 1
ATOM 4877 C C . ASP B 1 318 ? 18.635 38.218 -6.131 1.00 10.86 294 ASP B C 1
ATOM 4878 O O . ASP B 1 318 ? 18.372 37.017 -6.232 1.00 10.63 294 ASP B O 1
ATOM 4883 N N . CYS B 1 319 ? 19.144 38.935 -7.131 1.00 11.20 295 CYS B N 1
ATOM 4884 C CA . CYS B 1 319 ? 19.521 38.301 -8.395 1.00 10.02 295 CYS B CA 1
ATOM 4885 C C . CYS B 1 319 ? 20.617 37.271 -8.140 1.00 8.82 295 CYS B C 1
ATOM 4886 O O . CYS B 1 319 ? 20.550 36.140 -8.619 1.00 9.85 295 CYS B O 1
ATOM 4889 N N . GLY B 1 320 ? 21.592 37.642 -7.319 1.00 8.93 296 GLY B N 1
ATOM 4890 C CA . GLY B 1 320 ? 22.642 36.706 -6.948 1.00 9.67 296 GLY B CA 1
ATOM 4891 C C . GLY B 1 320 ? 22.086 35.520 -6.175 1.00 9.89 296 GLY B C 1
ATOM 4892 O O . GLY B 1 320 ? 22.536 34.372 -6.376 1.00 9.78 296 GLY B O 1
ATOM 4893 N N . LYS B 1 321 ? 21.126 35.784 -5.273 1.00 9.04 297 LYS B N 1
ATOM 4894 C CA . LYS B 1 321 ? 20.538 34.700 -4.490 1.00 9.70 297 LYS B CA 1
ATOM 4895 C C . LYS B 1 321 ? 19.799 33.693 -5.371 1.00 9.12 297 LYS B C 1
ATOM 4896 O O . LYS B 1 321 ? 19.964 32.500 -5.206 1.00 10.37 297 LYS B O 1
ATOM 4902 N N . LEU B 1 322 ? 19.031 34.193 -6.338 1.00 9.62 298 LEU B N 1
ATOM 4903 C CA . LEU B 1 322 ? 18.353 33.343 -7.308 1.00 9.63 298 LEU B CA 1
ATOM 4904 C C . LEU B 1 322 ? 19.345 32.537 -8.159 1.00 8.95 298 LEU B C 1
ATOM 4905 O O . LEU B 1 322 ? 19.137 31.355 -8.392 1.00 10.90 298 LEU B O 1
ATOM 4910 N N . GLY B 1 323 ? 20.424 33.185 -8.589 1.00 9.30 299 GLY B N 1
ATOM 4911 C CA . GLY B 1 323 ? 21.519 32.508 -9.305 1.00 9.01 299 GLY B CA 1
ATOM 4912 C C . GLY B 1 323 ? 22.146 31.381 -8.497 1.00 8.69 299 GLY B C 1
ATOM 4913 O O . GLY B 1 323 ? 22.322 30.254 -9.000 1.00 8.94 299 GLY B O 1
ATOM 4914 N N . CYS B 1 324 ? 22.465 31.654 -7.229 1.00 9.26 300 CYS B N 1
ATOM 4915 C CA . CYS B 1 324 ? 23.066 30.615 -6.398 1.00 8.54 300 CYS B CA 1
ATOM 4916 C C . CYS B 1 324 ? 22.098 29.455 -6.147 1.00 8.72 300 CYS B C 1
ATOM 4917 O O . CYS B 1 324 ? 22.502 28.305 -6.117 1.00 9.48 300 CYS B O 1
ATOM 4920 N N . LEU B 1 325 ? 20.814 29.758 -6.010 1.00 9.77 301 LEU B N 1
ATOM 4921 C CA . LEU B 1 325 ? 19.827 28.700 -5.833 1.00 10.16 301 LEU B CA 1
ATOM 4922 C C . LEU B 1 325 ? 19.775 27.766 -7.056 1.00 9.84 301 LEU B C 1
ATOM 4923 O O . LEU B 1 325 ? 19.841 26.531 -6.931 1.00 10.31 301 LEU B O 1
ATOM 4928 N N . ALA B 1 326 ? 19.671 28.360 -8.241 1.00 8.52 302 ALA B N 1
ATOM 4929 C CA . ALA B 1 326 ? 19.553 27.558 -9.454 1.00 8.51 302 ALA B CA 1
ATOM 4930 C C . ALA B 1 326 ? 20.818 26.732 -9.691 1.00 8.47 302 ALA B C 1
ATOM 4931 O O . ALA B 1 326 ? 20.747 25.548 -10.059 1.00 9.04 302 ALA B O 1
ATOM 4933 N N . ALA B 1 327 ? 21.977 27.365 -9.497 1.00 8.44 303 ALA B N 1
ATOM 4934 C CA . ALA B 1 327 ? 23.247 26.680 -9.701 1.00 8.70 303 ALA B CA 1
ATOM 4935 C C . ALA B 1 327 ? 23.395 25.509 -8.730 1.00 8.71 303 ALA B C 1
ATOM 4936 O O . ALA B 1 327 ? 23.802 24.415 -9.114 1.00 10.36 303 ALA B O 1
ATOM 4938 N N . GLY B 1 328 ? 23.083 25.740 -7.459 1.00 9.85 304 GLY B N 1
ATOM 4939 C CA . GLY B 1 328 ? 23.148 24.683 -6.452 1.00 10.95 304 GLY B CA 1
ATOM 4940 C C . GLY B 1 328 ? 22.220 23.514 -6.709 1.00 9.52 304 GLY B C 1
ATOM 4941 O O . GLY B 1 328 ? 22.549 22.359 -6.409 1.00 12.00 304 GLY B O 1
ATOM 4942 N N . ILE B 1 329 ? 21.055 23.797 -7.280 1.00 9.11 305 ILE B N 1
ATOM 4943 C CA . ILE B 1 329 ? 20.138 22.730 -7.653 1.00 9.23 305 ILE B CA 1
ATOM 4944 C C . ILE B 1 329 ? 20.723 21.897 -8.809 1.00 9.30 305 ILE B C 1
ATOM 4945 O O . ILE B 1 329 ? 20.709 20.660 -8.761 1.00 11.03 305 ILE B O 1
ATOM 4950 N N . VAL B 1 330 ? 21.260 22.557 -9.837 1.00 9.39 306 VAL B N 1
ATOM 4951 C CA . VAL B 1 330 ? 21.660 21.788 -11.018 1.00 8.82 306 VAL B CA 1
ATOM 4952 C C . VAL B 1 330 ? 22.853 20.847 -10.765 1.00 9.23 306 VAL B C 1
ATOM 4953 O O . VAL B 1 330 ? 22.962 19.785 -11.402 1.00 11.32 306 VAL B O 1
ATOM 4957 N N . ILE B 1 331 ? 23.742 21.212 -9.836 1.00 9.37 307 ILE B N 1
ATOM 4958 C CA . ILE B 1 331 ? 24.907 20.369 -9.576 1.00 10.90 307 ILE B CA 1
ATOM 4959 C C . ILE B 1 331 ? 24.594 19.108 -8.776 1.00 10.33 307 ILE B C 1
ATOM 4960 O O . ILE B 1 331 ? 25.454 18.248 -8.631 1.00 11.27 307 ILE B O 1
ATOM 4965 N N . GLN B 1 332 ? 23.358 19.001 -8.290 1.00 11.27 308 GLN B N 1
ATOM 4966 C CA . GLN B 1 332 ? 22.911 17.826 -7.535 1.00 11.54 308 GLN B CA 1
ATOM 4967 C C . GLN B 1 332 ? 22.170 16.804 -8.409 1.00 12.25 308 GLN B C 1
ATOM 4968 O O . GLN B 1 332 ? 21.518 15.890 -7.900 1.00 14.92 308 GLN B O 1
ATOM 4974 N N . GLN B 1 333 ? 22.269 16.953 -9.728 1.00 13.08 309 GLN B N 1
ATOM 4975 C CA . GLN B 1 333 ? 21.638 16.004 -10.642 1.00 14.04 309 GLN B CA 1
ATOM 4976 C C . GLN B 1 333 ? 22.579 15.733 -11.789 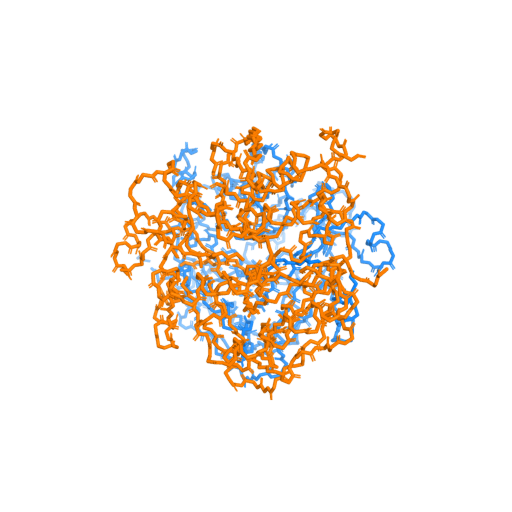1.00 14.91 309 GLN B C 1
ATOM 4977 O O . GLN B 1 333 ? 23.491 16.525 -12.033 1.00 15.13 309 GLN B O 1
ATOM 4983 N N . ILE B 1 334 ? 22.362 14.613 -12.479 1.00 15.99 310 ILE B N 1
ATOM 4984 C CA . ILE B 1 334 ? 23.067 14.323 -13.723 1.00 16.84 310 ILE B CA 1
ATOM 4985 C C . ILE B 1 334 ? 22.397 15.134 -14.834 1.00 18.25 310 ILE B C 1
ATOM 4986 O O . ILE B 1 334 ? 21.169 15.191 -14.917 1.00 21.66 310 ILE B O 1
ATOM 4991 N N . GLY B 1 335 ? 23.197 15.798 -15.662 1.00 21.64 311 GLY B N 1
ATOM 4992 C CA . GLY B 1 335 ? 22.643 16.545 -16.790 1.00 20.27 311 GLY B CA 1
ATOM 4993 C C . GLY B 1 335 ? 22.494 18.038 -16.521 1.00 16.23 311 GLY B C 1
ATOM 4994 O O . GLY B 1 335 ? 22.334 18.464 -15.369 1.00 15.71 311 GLY B O 1
ATOM 4995 N N . PRO B 1 336 ? 22.528 18.847 -17.581 1.00 12.90 312 PRO B N 1
ATOM 4996 C CA . PRO B 1 336 ? 22.725 20.284 -17.437 1.00 11.26 312 PRO B CA 1
ATOM 4997 C C . PRO B 1 336 ? 21.488 21.159 -17.221 1.00 9.83 312 PRO B C 1
ATOM 4998 O O . PRO B 1 336 ? 21.638 22.360 -16.965 1.00 12.11 312 PRO B O 1
ATOM 5002 N N . ARG B 1 337 ? 20.290 20.596 -17.345 1.00 10.21 313 ARG B N 1
ATOM 5003 C CA . ARG B 1 337 ? 19.078 21.384 -17.182 1.00 10.02 313 ARG B CA 1
ATOM 5004 C C . ARG B 1 337 ? 18.245 20.801 -16.049 1.00 10.36 313 ARG B C 1
ATOM 5005 O O . ARG B 1 337 ? 17.904 19.629 -16.102 1.00 11.77 313 ARG B O 1
ATOM 5013 N N . PRO B 1 338 ? 17.944 21.604 -15.006 1.00 10.17 314 PRO B N 1
ATOM 5014 C CA . PRO B 1 338 ? 17.193 21.068 -13.862 1.00 11.52 314 PRO B CA 1
ATOM 5015 C C . PRO B 1 338 ? 15.928 20.334 -14.280 1.00 12.96 314 PRO B C 1
ATOM 5016 O O . PRO B 1 338 ? 15.158 20.833 -15.103 1.00 14.24 314 PRO B O 1
ATOM 5028 N N . THR B 1 340 ? 13.741 19.490 -12.049 1.00 14.73 316 THR B N 1
ATOM 5029 C CA . THR B 1 340 ? 12.775 19.865 -11.017 1.00 13.25 316 THR B CA 1
ATOM 5030 C C . THR B 1 340 ? 12.367 21.320 -11.228 1.00 13.83 316 THR B C 1
ATOM 5031 O O . THR B 1 340 ? 13.016 22.046 -11.992 1.00 14.38 316 THR B O 1
ATOM 5035 N N . SER B 1 341 ? 11.301 21.746 -10.557 1.00 13.77 317 SER B N 1
ATOM 5036 C CA . SER B 1 341 ? 10.774 23.097 -10.734 1.00 14.52 317 SER B CA 1
ATOM 5037 C C . SER B 1 341 ? 11.595 24.121 -9.963 1.00 13.12 317 SER B C 1
ATOM 5038 O O . SER B 1 341 ? 11.629 24.106 -8.737 1.00 16.39 317 SER B O 1
ATOM 5041 N N . LEU B 1 342 ? 12.243 25.022 -10.681 1.00 12.74 318 LEU B N 1
ATOM 5042 C CA . LEU B 1 342 ? 13.042 26.078 -10.046 1.00 12.71 318 LEU B CA 1
ATOM 5043 C C . LEU B 1 342 ? 12.167 27.139 -9.393 1.00 13.36 318 LEU B C 1
ATOM 5044 O O . LEU B 1 342 ? 12.536 27.714 -8.356 1.00 13.25 318 LEU B O 1
ATOM 5049 N N . SER B 1 343 ? 11.006 27.392 -9.992 1.00 14.78 319 SER B N 1
ATOM 5050 C CA . SER B 1 343 ? 10.046 28.323 -9.414 1.00 15.50 319 SER B CA 1
ATOM 5051 C C . SER B 1 343 ? 9.531 27.825 -8.063 1.00 15.06 319 SER B C 1
ATOM 5052 O O . SER B 1 343 ? 9.430 28.605 -7.119 1.00 15.12 319 SER B O 1
ATOM 5055 N N . GLU B 1 344 ? 9.217 26.531 -7.966 1.00 14.32 320 GLU B N 1
ATOM 5056 C CA . GLU B 1 344 ? 8.847 25.947 -6.672 1.00 16.11 320 GLU B CA 1
ATOM 5057 C C . GLU B 1 344 ? 9.978 26.063 -5.641 1.00 15.70 320 GLU B C 1
ATOM 5058 O O . GLU B 1 344 ? 9.730 26.395 -4.481 1.00 16.76 320 GLU B O 1
ATOM 5064 N N . ALA B 1 345 ? 11.216 25.811 -6.063 1.00 14.91 321 ALA B N 1
ATOM 5065 C CA . ALA B 1 345 ? 12.348 25.896 -5.139 1.00 14.59 321 ALA B CA 1
ATOM 5066 C C . ALA B 1 345 ? 12.559 27.326 -4.652 1.00 15.28 321 ALA B C 1
ATOM 5067 O O . ALA B 1 345 ? 12.846 27.544 -3.466 1.00 16.76 321 ALA B O 1
ATOM 5069 N N . ALA B 1 346 ? 12.433 28.286 -5.574 1.00 15.28 322 ALA B N 1
ATOM 5070 C CA . ALA B 1 346 ? 12.556 29.712 -5.258 1.00 14.57 322 ALA B CA 1
ATOM 5071 C C . ALA B 1 346 ? 11.475 30.164 -4.274 1.00 15.61 322 ALA B C 1
ATOM 5072 O O . ALA B 1 346 ? 11.757 30.930 -3.344 1.00 15.93 322 ALA B O 1
ATOM 5074 N N . LYS B 1 347 ? 10.249 29.681 -4.475 1.00 16.93 323 LYS B N 1
ATOM 5075 C CA . LYS B 1 347 ? 9.136 29.974 -3.564 1.00 16.06 323 LYS B CA 1
ATOM 5076 C C . LYS B 1 347 ? 9.416 29.439 -2.162 1.00 16.05 323 LYS B C 1
ATOM 5077 O O . LYS B 1 347 ? 9.245 30.152 -1.170 1.00 17.40 323 LYS B O 1
ATOM 5083 N N . GLN B 1 348 ? 9.852 28.181 -2.093 1.00 17.22 324 GLN B N 1
ATOM 5084 C CA . GLN B 1 348 ? 10.202 27.540 -0.827 1.00 19.37 324 GLN B CA 1
ATOM 5085 C C . GLN B 1 348 ? 11.350 28.262 -0.113 1.00 19.89 324 GLN B C 1
ATOM 5086 O O . GLN B 1 348 ? 11.348 28.370 1.114 1.00 22.76 324 GLN B O 1
ATOM 5092 N N . ALA B 1 349 ? 12.311 28.771 -0.887 1.00 19.97 325 ALA B N 1
ATOM 5093 C CA . ALA B 1 349 ? 13.455 29.495 -0.330 1.00 20.39 325 ALA B CA 1
ATOM 5094 C C . ALA B 1 349 ? 13.117 30.938 0.067 1.00 21.11 325 ALA B C 1
ATOM 5095 O O . ALA B 1 349 ? 13.991 31.680 0.521 1.00 22.71 325 ALA B O 1
ATOM 5097 N N . GLY B 1 350 ? 11.853 31.327 -0.105 1.00 19.71 326 GLY B N 1
ATOM 5098 C CA . GLY B 1 350 ? 11.406 32.694 0.161 1.00 19.56 326 GLY B CA 1
ATOM 5099 C C . GLY B 1 350 ? 11.989 33.755 -0.760 1.00 20.38 326 GLY B C 1
ATOM 5100 O O . GLY B 1 350 ? 12.020 34.938 -0.409 1.00 23.76 326 GLY B O 1
ATOM 5101 N N . LEU B 1 351 ? 12.446 33.340 -1.942 1.00 21.94 327 LEU B N 1
ATOM 5102 C CA . LEU B 1 351 ? 13.011 34.272 -2.915 1.00 19.75 327 LEU B CA 1
ATOM 5103 C C . LEU B 1 351 ? 11.944 34.802 -3.876 1.00 21.12 327 LEU B C 1
ATOM 5104 O O . LEU B 1 351 ? 12.090 35.893 -4.423 1.00 25.96 327 LEU B O 1
ATOM 5109 N N . ILE B 1 352 ? 10.888 34.016 -4.090 1.00 24.44 328 ILE B N 1
ATOM 5110 C CA . ILE B 1 352 ? 9.689 34.487 -4.800 1.00 24.90 328 ILE B CA 1
ATOM 5111 C C . ILE B 1 352 ? 8.416 34.029 -4.069 1.00 25.84 328 ILE B C 1
ATOM 5112 O O . ILE B 1 352 ? 7.323 34.542 -4.311 1.00 30.00 328 ILE B O 1
#

CATH classification: 3.40.1190.20

Sequence (641 aa):
STTRFDVLTVGNAIVDIISRCNDQFLIDNQITKAANLIDAERAELLYSRGPALEASGGSSAGNTAAGVANLGGKAAYFGNVAADQLGDIFTHDIRAQGVHYQTKPKGAFFPPTARSIFVTEDGERRSNTYLGACVELGPEDVEADVVADAKVTYFEGYLWDPPRAKEAILDCARIAHQHGRESTLSDSFCVDRYRRGEFLDLRSGKVDIVVFANRRQEALSSLYQTDDFEEALNRIAADCCKIAAVTSENGAVILKGRERYYYVNAIRIREVVDTTGAGDLFASGFLYGYTQGRSLEDCGKLGCLAAGIVIQQIGPRPTSLSEAAKQAGLITRFDVLTVGNAIVDIISRCNDQFLIDNQITKAANLIDAERAELLYSRGPALEASGGSSAGNTAAGVANLGGKAAYFGNVAADQLGDIFTHDIIRAQGVHYQTKPKGAFPPTARSIFVTEDGERRSNTYLGACVELGPEDVEADVVADAKVTYFEGYLWDPPRAKEAILDCARIAHQHGRESTLSDSFCVDRYRRGEFLDLRSGKVVDIVVFANRQEALSSLYQTDDFEEALNRIAADCCKIAAVTSENGAVILKGRERYYVNAIRIREVVDTTGAGDLFASGFLYGYTQGRSLEDCGKLGCLAAGIVIQQIGPRPTSLSEAAKQAGLI

InterPro domains:
  IPR002173 Carbohydrate/purine kinase, PfkB, conserved site [PS00584] (272-285)
  IPR011611 Carbohydrate kinase PfkB [PF00294] (57-316)
  IPR029056 Ribokinase-like [G3DSA:3.40.1190.20] (2-330)
  IPR029056 Ribokinase-like [SSF53613] (1-316)
  IPR052700 Carbohydrate kinase PfkB-like [PTHR43320] (3-318)

Radius of gyration: 26.63 Å; Cα contacts (8 Å, |Δi|>4): 1570; chains: 2; bounding box: 53×80×45 Å

Secondary structure (DSSP, 8-state):
---EEEEEE---EEEEEEE--HHHHHHTTPPTT--B--HHHHHHHHH----EEEE--HHHHHHHHHHHHT--EEEE----SSHHHHHHHHHHHHTT-EE-PPP--SSSPPEE--EE-TTS-B--BB-GGGGG--GGG--HHHHHTEEEEEE-GGGGSSSSHHHHHHHHHHHHHHTT-------HHHHHHHHHHHHH---SS-SEEEE-HHHHHHHHT-S-HHHHHHHHHHHSSEEEE--TT-EEEEETTEEEEEPPPP-S-----TTHHHHHHHHHHHHHHTT--HHHHHHHHHHHHHHHTTSSSS----HHHHHHHTT--/--EEEEEE---EEEEEEE--HHHHHHTTPPTT--B--HHHHHHHHH----EEEE--HHHHHHHHHHHHT--EEEE----SSHHHHHHHHHHHHTT-EE-PPP--SSSPPEE--EE-TTS-B--BB-GGGGG--GGG--HHHHHTEEEEEE-GGGGSSSSHHHHHHHHHHHHHHTT-------HHHHHHHHHHHHH---SS-SEEEE-HHHHHHHHT-S-HHHHHHHHHHHSSEEEE--TT-EEEEETTEEEEEPPPP-S-----TTHHHHHHHHHHHHHHTT--HHHHHHHHHHHHHHHTTSSSS----HHHHHHHTT--

Solvent-accessible surface area: 25378 Å² total

Foldseek 3Di:
DFQFAEEEEWQWAKEWEDEDEPVVCVVLVFDFLFEEDEPVSVVVVVVVDHTDIDTDTLRLQLQLLLLLQPGAYEYFYEFAPDPVVVRSVCPSVVSVYHYDQDHPHPWLHGKYDWYAYPQQRITYIHRISRLVDALVRQPLRRLLRYQEYEYELNNVPRDHNVRNLLVSLVSNVVNPHAEEPHGLVSCVVCLVVVLCVLVRSHAEYEYEQSNLCSSVVHPDSVVSVVVVQVRHQWYWYQPQQAIWIHGNPDIAGDGADDAPGQNHQAQLSSQLSSQLSSCVSVVHDNNLSSHRSSQRSRQQRNDPHNHGPRSNVSCVVVVSD/DQFAEEEEWQWAKEWEDEDEPVVCVVLVFDFLFEEDEPVSVVVVVVVDHTDIDTDTLRLQLQLLLLLQPGAYEYFYEFAPDDVVVRSVCVSVVSVYHYDQDHPHPWPHGKYDWYAYPQQTITYIHRISRLVDALVRQPLVVLLVYQEYEYELNNVPRPHNVRNLLSSLVSQVVNVHAEEPHGLVSCVVCLPVVLVVLVRSHAEYEYEQSNLCSSVVHPDSVVSVVVVQVRHQWYWYQPQQAIWIHGNPDIAGDGADDADGQNHQAQLSSQLSNQLSSCVSVVHDNNLSSVRSSQRSRQQRNDPDRHGPRSNVSCVVVVSD